Protein AF-A0A5K1V1Z4-F1 (afdb_monomer_lite)

pLDDT: mean 78.03, std 18.67, range [34.72, 98.31]

Sequence (435 aa):
MKRTTKPEKGKQEEMNKLNKLKEEVSKSENDIKMKKAECVRIMTDYDIELKFLNAKIQYQIGTDQNELQMLNDKIREYKEQIKQLNEQINKLNDNALSPSFIQLKEDEAELHKEIEKLKKEKSEKELQKKENKMLLREIDGKYEIVENEKFKISQEIQNTKQCVMKLENLKFIHFTVYGTVAVFGNQYIDFADENNIVLNGVNDDSGTYCSLFLGIVYFSQSFCFWVLGQFSYWQYKQTLNIIVQIFIGAICLALIYLRNGWVLCVLAIPIGIISGYDLQSNVLYSINAGPKIKGVILGMSECVGELTCCLCPLFAGLIATQTDDRKWALWFGLILQCVGIVLCIITQAITIILERFDKQKESDEIELGNNEYQEPTPIEDVDVDTNLVHQIEIEDGNVSESSELDKEEDTDEKSPEENESVQPTGTPEQKPSNE

Radius of gyration: 43.85 Å; chains: 1; bounding box: 96×78×130 Å

InterPro domains:
  IPR036259 MFS transporter superfamily [G3DSA:1.20.1250.20] (145-350)
  IPR036259 MFS transporter superfamily [SSF103473] (203-348)
  IPR050171 Major Facilitator Superfamily (MFS) Transporters [PTHR23517] (141-365)

Structure (mmCIF, N/CA/C/O backbone):
data_AF-A0A5K1V1Z4-F1
#
_entry.id   AF-A0A5K1V1Z4-F1
#
loop_
_atom_site.group_PDB
_atom_site.id
_atom_site.type_symbol
_atom_site.label_atom_id
_atom_site.label_alt_id
_atom_site.label_comp_id
_atom_site.label_asym_id
_atom_site.label_entity_id
_atom_site.label_seq_id
_atom_site.pdbx_PDB_ins_code
_atom_site.Cartn_x
_atom_site.Cartn_y
_atom_site.Cartn_z
_atom_site.occupancy
_atom_site.B_iso_or_equiv
_atom_site.auth_seq_id
_atom_site.auth_comp_id
_atom_site.auth_asym_id
_atom_site.auth_atom_id
_atom_site.pdbx_PDB_model_num
ATOM 1 N N . MET A 1 1 ? 33.419 43.307 -17.787 1.00 44.47 1 MET A N 1
ATOM 2 C CA . MET A 1 1 ? 32.194 43.491 -16.975 1.00 44.47 1 MET A CA 1
ATOM 3 C C . MET A 1 1 ? 32.086 42.347 -15.973 1.00 44.47 1 MET A C 1
ATOM 5 O O . MET A 1 1 ? 31.821 41.225 -16.377 1.00 44.47 1 MET A O 1
ATOM 9 N N . LYS A 1 2 ? 32.359 42.599 -14.685 1.00 41.19 2 LYS A N 1
ATOM 10 C CA . LYS A 1 2 ? 32.182 41.609 -13.608 1.00 41.19 2 LYS A CA 1
ATOM 11 C C . LYS A 1 2 ? 30.690 41.529 -13.264 1.00 41.19 2 LYS A C 1
ATOM 13 O O . LYS A 1 2 ? 30.162 42.456 -12.660 1.00 41.19 2 LYS A O 1
ATOM 18 N N . ARG A 1 3 ? 30.011 40.455 -13.680 1.00 46.16 3 ARG A N 1
ATOM 19 C CA . ARG A 1 3 ? 28.652 40.131 -13.220 1.00 46.16 3 ARG A CA 1
ATOM 20 C C . ARG A 1 3 ? 28.745 39.607 -11.789 1.00 46.16 3 ARG A C 1
ATOM 22 O O . ARG A 1 3 ? 29.139 38.471 -11.563 1.00 46.16 3 ARG A O 1
ATOM 29 N N . THR A 1 4 ? 28.409 40.458 -10.830 1.00 46.12 4 THR A N 1
ATOM 30 C CA . THR A 1 4 ? 28.156 40.086 -9.439 1.00 46.12 4 THR A CA 1
ATOM 31 C C . THR A 1 4 ? 26.786 39.419 -9.356 1.00 46.12 4 THR A C 1
ATOM 33 O O . THR A 1 4 ? 25.748 40.074 -9.294 1.00 46.12 4 THR A O 1
ATOM 36 N N . THR A 1 5 ? 26.764 38.091 -9.399 1.00 50.94 5 THR A N 1
ATOM 37 C CA . THR A 1 5 ? 25.567 37.301 -9.105 1.00 50.94 5 THR A CA 1
ATOM 38 C C . THR A 1 5 ? 25.262 37.400 -7.612 1.00 50.94 5 THR A C 1
ATOM 40 O O . THR A 1 5 ? 26.039 36.923 -6.789 1.00 50.94 5 THR A O 1
ATOM 43 N N . LYS A 1 6 ? 24.130 38.022 -7.264 1.00 60.97 6 LYS A N 1
ATOM 44 C CA . LYS A 1 6 ? 23.487 37.934 -5.944 1.00 60.97 6 LYS A CA 1
ATOM 45 C C . LYS A 1 6 ? 22.402 36.848 -5.994 1.00 60.97 6 LYS A C 1
ATOM 47 O O . LYS A 1 6 ? 21.344 37.127 -6.553 1.00 60.97 6 LYS A O 1
ATOM 52 N N . PRO A 1 7 ? 22.607 35.665 -5.385 1.00 52.84 7 PRO A N 1
ATOM 53 C CA . PRO A 1 7 ? 21.498 34.768 -5.086 1.00 52.84 7 PRO A CA 1
ATOM 54 C C . PRO A 1 7 ? 21.624 34.185 -3.666 1.00 52.84 7 PRO A C 1
ATOM 56 O O . PRO A 1 7 ? 21.792 32.985 -3.499 1.00 52.84 7 PRO A O 1
ATOM 59 N N . GLU A 1 8 ? 21.567 35.018 -2.623 1.00 58.59 8 GLU A N 1
ATOM 60 C CA . GLU A 1 8 ? 21.544 34.525 -1.227 1.00 58.59 8 GLU A CA 1
ATOM 61 C C . GLU A 1 8 ? 20.243 34.840 -0.479 1.00 58.59 8 GLU A C 1
ATOM 63 O O . GLU A 1 8 ? 19.890 34.136 0.461 1.00 58.59 8 GLU A O 1
ATOM 68 N N . LYS A 1 9 ? 19.457 35.835 -0.917 1.00 67.25 9 LYS A N 1
ATOM 69 C CA . LYS A 1 9 ? 18.239 36.230 -0.186 1.00 67.25 9 LYS A CA 1
ATOM 70 C C . LYS A 1 9 ? 17.109 35.191 -0.233 1.00 67.25 9 LYS A C 1
ATOM 72 O O . LYS A 1 9 ? 16.424 35.030 0.767 1.00 67.25 9 LYS A O 1
ATOM 77 N N . GLY A 1 10 ? 16.935 34.471 -1.345 1.00 72.69 10 GLY A N 1
ATOM 78 C CA . GLY A 1 10 ? 15.844 33.492 -1.492 1.00 72.69 10 GLY A CA 1
ATOM 79 C C . GLY A 1 10 ? 16.006 32.257 -0.599 1.00 72.69 10 GLY A C 1
ATOM 80 O O . GLY A 1 10 ? 15.058 31.844 0.060 1.00 72.69 10 GLY A O 1
ATOM 81 N N . LYS A 1 11 ? 17.233 31.725 -0.489 1.00 73.56 11 LYS A N 1
ATOM 82 C CA . LYS A 1 11 ? 17.525 30.549 0.350 1.00 73.56 11 LYS A CA 1
ATOM 83 C C . LYS A 1 11 ? 17.322 30.827 1.840 1.00 73.56 11 LYS A C 1
ATOM 85 O O . LYS A 1 11 ? 16.835 29.965 2.564 1.00 73.56 11 LYS A O 1
ATOM 90 N N . GLN A 1 12 ? 17.659 32.036 2.293 1.00 80.12 12 GLN A N 1
ATOM 91 C CA . GLN A 1 12 ? 17.440 32.445 3.681 1.00 80.12 12 GLN A CA 1
ATOM 92 C C . GLN A 1 12 ? 15.940 32.479 4.025 1.00 80.12 12 GLN A C 1
ATOM 94 O O . GLN A 1 12 ? 15.541 32.078 5.116 1.00 80.12 12 GLN A O 1
ATOM 99 N N . GLU A 1 13 ? 15.100 32.941 3.095 1.00 83.38 13 GLU A N 1
ATOM 100 C CA . GLU A 1 13 ? 13.658 33.065 3.314 1.00 83.38 13 GLU A CA 1
ATOM 101 C C . GLU A 1 13 ? 12.952 31.700 3.338 1.00 83.38 13 GLU A C 1
ATOM 103 O O . GLU A 1 13 ? 12.113 31.458 4.207 1.00 83.38 13 GLU A O 1
ATOM 108 N N . GLU A 1 14 ? 13.329 30.779 2.448 1.00 79.94 14 GLU A N 1
ATOM 109 C CA . GLU A 1 14 ? 12.818 29.401 2.465 1.00 79.94 14 GLU A CA 1
ATOM 110 C C . GLU A 1 14 ? 13.239 28.645 3.727 1.00 79.94 14 GLU A C 1
ATOM 112 O O . GLU A 1 14 ? 12.414 27.970 4.345 1.00 79.94 14 GLU A O 1
ATOM 117 N N . MET A 1 15 ? 14.490 28.810 4.168 1.00 85.94 15 MET A N 1
ATOM 118 C CA . MET A 1 15 ? 14.974 28.167 5.391 1.00 85.94 15 MET A CA 1
ATOM 119 C C . MET A 1 15 ? 14.247 28.696 6.636 1.00 85.94 15 MET A C 1
ATOM 121 O O . MET A 1 15 ? 13.897 27.920 7.525 1.00 85.94 15 MET A O 1
ATOM 125 N N . ASN A 1 16 ? 13.922 29.993 6.668 1.00 90.06 16 ASN A N 1
ATOM 126 C CA . ASN A 1 16 ? 13.094 30.575 7.726 1.00 90.06 16 ASN A CA 1
ATOM 127 C C . ASN A 1 16 ? 11.653 30.036 7.704 1.00 90.06 16 ASN A C 1
ATOM 129 O O . ASN A 1 16 ? 11.108 29.733 8.767 1.00 90.06 16 ASN A O 1
ATOM 133 N N . LYS A 1 17 ? 11.041 29.869 6.521 1.00 87.00 17 LYS A N 1
ATOM 134 C CA . LYS A 1 17 ? 9.698 29.270 6.388 1.00 87.00 17 LYS A CA 1
ATOM 135 C C . LYS A 1 17 ? 9.683 27.815 6.859 1.00 87.00 17 LYS A C 1
ATOM 137 O O . LYS A 1 17 ? 8.796 27.446 7.622 1.00 87.00 17 LYS A O 1
ATOM 142 N N . LEU A 1 18 ? 10.681 27.018 6.474 1.00 83.50 18 LEU A N 1
ATOM 143 C CA . LEU A 1 18 ? 10.805 25.620 6.898 1.00 83.50 18 LEU A CA 1
ATOM 144 C C . LEU A 1 18 ? 10.981 25.492 8.417 1.00 83.50 18 LEU A C 1
ATOM 146 O O . LEU A 1 18 ? 10.355 24.634 9.036 1.00 83.50 18 LEU A O 1
ATOM 150 N N . ASN A 1 19 ? 11.806 26.350 9.022 1.00 89.44 19 ASN A N 1
ATOM 151 C CA . ASN A 1 19 ? 12.007 26.353 10.472 1.00 89.44 19 ASN A CA 1
ATOM 152 C C . ASN A 1 19 ? 10.720 26.717 11.218 1.00 89.44 19 ASN A C 1
ATOM 154 O O . ASN A 1 19 ? 10.364 26.027 12.170 1.00 89.44 19 ASN A O 1
ATOM 158 N N . LYS A 1 20 ? 9.978 27.719 10.732 1.00 90.69 20 LYS A N 1
ATOM 159 C CA . LYS A 1 20 ? 8.674 28.085 11.296 1.00 90.69 20 LYS A CA 1
ATOM 160 C C . LYS A 1 20 ? 7.669 26.929 11.208 1.00 90.69 20 LYS A C 1
ATOM 162 O O . LYS A 1 20 ? 6.973 26.646 12.175 1.00 90.69 20 LYS A O 1
ATOM 167 N N . LEU A 1 21 ? 7.641 26.218 10.081 1.00 81.69 21 LEU A N 1
ATOM 168 C CA . LEU A 1 21 ? 6.742 25.079 9.876 1.00 81.69 21 LEU A CA 1
ATOM 169 C C . LEU A 1 21 ? 7.094 23.897 10.794 1.00 81.69 21 LEU A C 1
ATOM 171 O O . LEU A 1 21 ? 6.205 23.269 11.360 1.00 81.69 21 LEU A O 1
ATOM 175 N N . LYS A 1 22 ? 8.389 23.623 11.007 1.00 83.19 22 LYS A N 1
ATOM 176 C CA . LYS A 1 22 ? 8.847 22.621 11.987 1.00 83.19 22 LYS A CA 1
ATOM 177 C C . LYS A 1 22 ? 8.441 22.983 13.414 1.00 83.19 22 LYS A C 1
ATOM 179 O O . LYS A 1 22 ? 8.061 22.101 14.180 1.00 83.19 22 LYS A O 1
ATOM 184 N N . GLU A 1 23 ? 8.524 24.261 13.764 1.00 90.25 23 GLU A N 1
ATOM 185 C CA . GLU A 1 23 ? 8.131 24.759 15.081 1.00 90.25 23 GLU A CA 1
ATOM 186 C C . GLU A 1 23 ? 6.613 24.633 15.297 1.00 90.25 23 GLU A C 1
ATOM 188 O O . GLU A 1 23 ? 6.180 24.149 16.342 1.00 90.25 23 GLU A O 1
ATOM 193 N N . GLU A 1 24 ? 5.805 24.954 14.281 1.00 84.31 24 GLU A N 1
ATOM 194 C CA . GLU A 1 24 ? 4.347 24.767 14.305 1.00 84.31 24 GLU A CA 1
ATOM 195 C C . GLU A 1 24 ? 3.945 23.283 14.400 1.00 84.31 24 GLU A C 1
ATOM 197 O O . GLU A 1 24 ? 3.076 22.938 15.203 1.00 84.31 24 GLU A O 1
ATOM 202 N N . VAL A 1 25 ? 4.607 22.389 13.654 1.00 74.81 25 VAL A N 1
ATOM 203 C CA . VAL A 1 25 ? 4.367 20.934 13.731 1.00 74.81 25 VAL A CA 1
ATOM 204 C C . VAL A 1 25 ? 4.745 20.384 15.106 1.00 74.81 25 VAL A C 1
ATOM 206 O O . VAL A 1 25 ? 3.950 19.670 15.712 1.00 74.81 25 VAL A O 1
ATOM 209 N N . SER A 1 26 ? 5.914 20.759 15.633 1.00 84.69 26 SER A N 1
ATOM 210 C CA . SER A 1 26 ? 6.363 20.354 16.973 1.00 84.69 26 SER A CA 1
ATOM 211 C C . SER A 1 26 ? 5.391 20.826 18.061 1.00 84.69 26 SER A C 1
ATOM 213 O O . SER A 1 26 ? 5.019 20.064 18.956 1.00 84.69 26 SER A O 1
ATOM 215 N N . LYS A 1 27 ? 4.895 22.066 17.948 1.00 86.19 27 LYS A N 1
ATOM 216 C CA . LYS A 1 27 ? 3.875 22.607 18.851 1.00 86.19 27 LYS A CA 1
ATOM 217 C C . LYS A 1 27 ? 2.564 21.820 18.765 1.00 86.19 27 LYS A C 1
ATOM 219 O O . LYS A 1 27 ? 2.033 21.425 19.799 1.00 86.19 27 LYS A O 1
ATOM 224 N N . SER A 1 28 ? 2.083 21.531 17.556 1.00 74.50 28 SER A N 1
ATOM 225 C CA . SER A 1 28 ? 0.871 20.730 17.352 1.00 74.50 28 SER A CA 1
ATOM 226 C C . SER A 1 28 ? 1.012 19.303 17.894 1.00 74.50 28 SER A C 1
ATOM 228 O O . SER A 1 28 ? 0.050 18.760 18.435 1.00 74.50 28 SER A O 1
ATOM 230 N N . GLU A 1 29 ? 2.180 18.674 17.755 1.00 75.06 29 GLU A N 1
ATOM 231 C CA . GLU A 1 29 ? 2.433 17.328 18.281 1.00 75.06 29 GLU A CA 1
ATOM 232 C C . GLU A 1 29 ? 2.399 17.310 19.817 1.00 75.06 29 GLU A C 1
ATOM 234 O O . GLU A 1 29 ? 1.803 16.413 20.421 1.00 75.06 29 GLU A O 1
ATOM 239 N N . ASN A 1 30 ? 2.978 18.333 20.451 1.00 82.94 30 ASN A N 1
ATOM 240 C CA . ASN A 1 30 ? 2.929 18.504 21.902 1.00 82.94 30 ASN A CA 1
ATOM 241 C C . ASN A 1 30 ? 1.502 18.776 22.400 1.00 82.94 30 ASN A C 1
ATOM 243 O O . ASN A 1 30 ? 1.086 18.167 23.385 1.00 82.94 30 ASN A O 1
ATOM 247 N N . ASP A 1 31 ? 0.724 19.600 21.692 1.00 75.88 31 ASP A N 1
ATOM 248 C CA . ASP A 1 31 ? -0.685 19.849 22.020 1.00 75.88 31 ASP A CA 1
ATOM 249 C C . ASP A 1 31 ? -1.526 18.564 21.924 1.00 75.88 31 ASP A C 1
ATOM 251 O O . ASP A 1 31 ? -2.359 18.296 22.793 1.00 75.88 31 ASP A O 1
ATOM 255 N N . ILE A 1 32 ? -1.285 17.722 20.911 1.00 68.06 32 ILE A N 1
ATOM 256 C CA . ILE A 1 32 ? -1.953 16.417 20.772 1.00 68.06 32 ILE A CA 1
ATOM 257 C C . ILE A 1 32 ? -1.553 15.472 21.912 1.00 68.06 32 ILE A C 1
ATOM 259 O O . ILE A 1 32 ? -2.423 14.834 22.508 1.00 68.06 32 ILE A O 1
ATOM 263 N N . LYS A 1 33 ? -0.259 15.386 22.245 1.00 77.19 33 LYS A N 1
ATOM 264 C CA . LYS A 1 33 ? 0.233 14.569 23.369 1.00 77.19 33 LYS A CA 1
ATOM 265 C C . LYS A 1 33 ? -0.388 15.005 24.695 1.00 77.19 33 LYS A C 1
ATOM 267 O O . LYS A 1 33 ? -0.832 14.152 25.462 1.00 77.19 33 LYS A O 1
ATOM 272 N N . MET A 1 34 ? -0.471 16.311 24.932 1.00 81.06 34 MET A N 1
ATOM 273 C CA . MET A 1 34 ? -1.068 16.886 26.134 1.00 81.06 34 MET A CA 1
ATOM 274 C C . MET A 1 34 ? -2.571 16.591 26.214 1.00 81.06 34 MET A C 1
ATOM 276 O O . MET A 1 34 ? -3.024 16.080 27.233 1.00 81.06 34 MET A O 1
ATOM 280 N N . LYS A 1 35 ? -3.326 16.793 25.125 1.00 72.25 35 LYS A N 1
ATOM 281 C CA . LYS A 1 35 ? -4.759 16.443 25.068 1.00 72.25 35 LYS A CA 1
ATOM 282 C C . LYS A 1 35 ? -5.010 14.950 25.267 1.00 72.25 35 LYS A C 1
ATOM 284 O O . LYS A 1 35 ? -5.972 14.570 25.926 1.00 72.25 35 LYS A O 1
ATOM 289 N N . LYS A 1 36 ? -4.143 14.090 24.722 1.00 73.94 36 LYS A N 1
ATOM 290 C CA . LYS A 1 36 ? -4.222 12.640 24.941 1.00 73.94 36 LYS A CA 1
ATOM 291 C C . LYS A 1 36 ? -4.003 12.293 26.414 1.00 73.94 36 LYS A C 1
ATOM 293 O O . LYS A 1 36 ? -4.768 11.508 26.961 1.00 73.94 36 LYS A O 1
ATOM 298 N N . ALA A 1 37 ? -2.990 12.880 27.050 1.00 75.88 37 ALA A N 1
ATOM 299 C CA . ALA A 1 37 ? -2.723 12.671 28.471 1.00 75.88 37 ALA A CA 1
ATOM 300 C C . ALA A 1 37 ? -3.874 13.181 29.354 1.00 75.88 37 ALA A C 1
ATOM 302 O O . ALA A 1 37 ? -4.267 12.501 30.297 1.00 75.88 37 ALA A O 1
ATOM 303 N N . GLU A 1 38 ? -4.453 14.335 29.018 1.00 76.94 38 GLU A N 1
ATOM 304 C CA . GLU A 1 38 ? -5.620 14.888 29.709 1.00 76.94 38 GLU A CA 1
ATOM 305 C C . GLU A 1 38 ? -6.850 13.985 29.567 1.00 76.94 38 GLU A C 1
ATOM 307 O O . GLU A 1 38 ? -7.509 13.699 30.561 1.00 76.94 38 GLU A O 1
ATOM 312 N N . CYS A 1 39 ? -7.118 13.465 28.368 1.00 66.12 39 CYS A N 1
ATOM 313 C CA . CYS A 1 39 ? -8.209 12.521 28.133 1.00 66.12 39 CYS A CA 1
ATOM 314 C C . CYS A 1 39 ? -8.021 11.215 28.922 1.00 66.12 39 CYS A C 1
ATOM 316 O O . CYS A 1 39 ? -8.962 10.752 29.560 1.00 66.12 39 CYS A O 1
ATOM 318 N N . VAL A 1 40 ? -6.802 10.659 28.945 1.00 71.56 40 VAL A N 1
ATOM 319 C CA . VAL A 1 40 ? -6.480 9.485 29.774 1.00 71.56 40 VAL A CA 1
ATOM 320 C C . VAL A 1 40 ? -6.719 9.786 31.252 1.00 71.56 40 VAL A C 1
ATOM 322 O O . VAL A 1 40 ? -7.372 8.992 31.916 1.00 71.56 40 VAL A O 1
ATOM 325 N N . ARG A 1 41 ? -6.267 10.945 31.750 1.00 83.31 41 ARG A N 1
ATOM 326 C CA . ARG A 1 41 ? -6.484 11.348 33.146 1.00 83.31 41 ARG A CA 1
ATOM 327 C C . ARG A 1 41 ? -7.971 11.462 33.479 1.00 83.31 41 ARG A C 1
ATOM 329 O O . ARG A 1 41 ? -8.399 10.873 34.456 1.00 83.31 41 ARG A O 1
ATOM 336 N N . ILE A 1 42 ? -8.748 12.161 32.646 1.00 73.50 42 ILE A N 1
ATOM 337 C CA . ILE A 1 42 ? -10.199 12.312 32.833 1.00 73.50 42 ILE A CA 1
ATOM 338 C C . ILE A 1 42 ? -10.874 10.937 32.890 1.00 73.50 42 ILE A C 1
ATOM 340 O O . ILE A 1 42 ? -11.682 10.697 33.778 1.00 73.50 42 ILE A O 1
ATOM 344 N N . MET A 1 43 ? -10.520 10.013 31.992 1.00 65.06 43 MET A N 1
ATOM 345 C CA . MET A 1 43 ? -11.077 8.655 32.015 1.00 65.06 43 MET A CA 1
ATOM 346 C C . MET A 1 43 ? -10.698 7.884 33.282 1.00 65.06 43 MET A C 1
ATOM 348 O O . MET A 1 43 ? -11.541 7.189 33.838 1.00 65.06 43 MET A O 1
ATOM 352 N N . THR A 1 44 ? -9.455 8.006 33.751 1.00 77.44 44 THR A N 1
ATOM 353 C CA . THR A 1 44 ? -9.015 7.380 35.005 1.00 77.44 44 THR A CA 1
ATOM 354 C C . THR A 1 44 ? -9.747 7.961 36.214 1.00 77.44 44 THR A C 1
ATOM 356 O O . THR A 1 44 ? -10.175 7.200 37.076 1.00 77.44 44 THR A O 1
ATOM 359 N N . ASP A 1 45 ? -9.939 9.280 36.262 1.00 77.00 45 ASP A N 1
ATOM 360 C CA . ASP A 1 45 ? -10.688 9.944 37.333 1.00 77.00 45 ASP A CA 1
ATOM 361 C C . ASP A 1 45 ? -12.150 9.457 37.358 1.00 77.00 45 ASP A C 1
ATOM 363 O O . ASP A 1 45 ? -12.658 9.104 38.423 1.00 77.00 45 ASP A O 1
ATOM 367 N N . TYR A 1 46 ? -12.790 9.336 36.186 1.00 71.56 46 TYR A N 1
ATOM 368 C CA . TYR A 1 46 ? -14.138 8.768 36.067 1.00 71.56 46 TYR A CA 1
ATOM 369 C C . TYR A 1 46 ? -14.206 7.301 36.513 1.00 71.56 46 TYR A C 1
ATOM 371 O O . TYR A 1 46 ? -15.133 6.942 37.232 1.00 71.56 46 TYR A O 1
ATOM 379 N N . ASP A 1 47 ? -13.242 6.457 36.132 1.00 72.75 47 ASP A N 1
ATOM 380 C CA . ASP A 1 47 ? -13.206 5.046 36.550 1.00 72.75 47 ASP A CA 1
ATOM 381 C C . ASP A 1 47 ? -13.075 4.907 38.077 1.00 72.75 47 ASP A C 1
ATOM 383 O O . ASP A 1 47 ? -13.771 4.106 38.705 1.00 72.75 47 ASP A O 1
ATOM 387 N N . ILE A 1 48 ? -12.234 5.739 38.702 1.00 80.00 48 ILE A N 1
ATOM 388 C CA . ILE A 1 48 ? -12.073 5.776 40.162 1.00 80.00 48 ILE A CA 1
ATOM 389 C C . ILE A 1 48 ? -13.367 6.234 40.844 1.00 80.00 48 ILE A C 1
ATOM 391 O O . ILE A 1 48 ? -13.796 5.612 41.819 1.00 80.00 48 ILE A O 1
ATOM 395 N N . GLU A 1 49 ? -13.997 7.302 40.349 1.00 78.12 49 GLU A N 1
ATOM 396 C CA . GLU A 1 49 ? -15.244 7.828 40.914 1.00 78.12 49 GLU A CA 1
ATOM 397 C C . GLU A 1 49 ? -16.384 6.806 40.804 1.00 78.12 49 GLU A C 1
ATOM 399 O O . GLU A 1 49 ? -17.154 6.621 41.750 1.00 78.12 49 GLU A O 1
ATOM 404 N N . LEU A 1 50 ? -16.436 6.066 39.696 1.00 68.56 50 LEU A N 1
ATOM 405 C CA . LEU A 1 50 ? -17.435 5.030 39.451 1.00 68.56 50 LEU A CA 1
ATOM 406 C C . LEU A 1 50 ? -17.212 3.808 40.354 1.00 68.56 50 LEU A C 1
ATOM 408 O O . LEU A 1 50 ? -18.160 3.337 40.988 1.00 68.56 50 LEU A O 1
ATOM 412 N N . LYS A 1 51 ? -15.961 3.355 40.521 1.00 75.69 51 LYS A N 1
ATOM 413 C CA . LYS A 1 51 ? -15.596 2.307 41.495 1.00 75.69 51 LYS A CA 1
ATOM 414 C C . LYS A 1 51 ? -15.948 2.710 42.926 1.00 75.69 51 LYS A C 1
ATOM 416 O O . LYS A 1 51 ? -16.506 1.906 43.674 1.00 75.69 51 LYS A O 1
ATOM 421 N N . PHE A 1 52 ? -15.673 3.959 43.299 1.00 81.06 52 PHE A N 1
ATOM 422 C CA . PHE A 1 52 ? -16.022 4.491 44.615 1.00 81.06 52 PHE A CA 1
ATOM 423 C C . PHE A 1 52 ? -17.540 4.539 44.830 1.00 81.06 52 PHE A C 1
ATOM 425 O O . PHE A 1 52 ? -18.033 4.118 45.881 1.00 81.06 52 PHE A O 1
ATOM 432 N N . LEU A 1 53 ? -18.293 5.013 43.835 1.00 75.31 53 LEU A N 1
ATOM 433 C CA . LEU A 1 53 ? -19.748 5.087 43.907 1.00 75.31 53 LEU A CA 1
ATOM 434 C C . LEU A 1 53 ? -20.375 3.691 44.006 1.00 75.31 53 LEU A C 1
ATOM 436 O O . LEU A 1 53 ? -21.248 3.481 44.848 1.00 75.31 53 LEU A O 1
ATOM 440 N N . ASN A 1 54 ? -19.891 2.730 43.217 1.00 71.00 54 ASN A N 1
ATOM 441 C CA . ASN A 1 54 ? -20.361 1.348 43.266 1.00 71.00 54 ASN A CA 1
ATOM 442 C C . ASN A 1 54 ? -20.097 0.719 44.645 1.00 71.00 54 ASN A C 1
ATOM 444 O O . ASN A 1 54 ? -21.012 0.182 45.267 1.00 71.00 54 ASN A O 1
ATOM 448 N N . ALA A 1 55 ? -18.886 0.884 45.190 1.00 78.00 55 ALA A N 1
ATOM 449 C CA . ALA A 1 55 ? -18.555 0.411 46.536 1.00 78.00 55 ALA A CA 1
ATOM 450 C C . ALA A 1 55 ? -19.467 1.027 47.615 1.00 78.00 55 ALA A C 1
ATOM 452 O O . ALA A 1 55 ? -19.935 0.326 48.515 1.00 78.00 55 ALA A O 1
ATOM 453 N N . LYS A 1 56 ? -19.775 2.326 47.504 1.00 80.50 56 LYS A N 1
ATOM 454 C CA . LYS A 1 56 ? -20.688 3.019 48.423 1.00 80.50 56 LYS A CA 1
ATOM 455 C C . LYS A 1 56 ? -22.120 2.479 48.338 1.00 80.50 56 LYS A C 1
ATOM 457 O O . LYS A 1 56 ? -22.758 2.302 49.375 1.00 80.50 56 LYS A O 1
ATOM 462 N N . ILE A 1 57 ? -22.618 2.207 47.131 1.00 70.56 57 ILE A N 1
ATOM 463 C CA . ILE A 1 57 ? -23.955 1.632 46.924 1.00 70.56 57 ILE A CA 1
ATOM 464 C C . ILE A 1 57 ? -24.021 0.213 47.499 1.00 70.56 57 ILE A C 1
ATOM 466 O O . ILE A 1 57 ? -24.961 -0.096 48.227 1.00 70.56 57 ILE A O 1
ATOM 470 N N . GLN A 1 58 ? -23.012 -0.625 47.246 1.00 71.94 58 GLN A N 1
ATOM 471 C CA . GLN A 1 58 ? -22.948 -1.986 47.795 1.00 71.94 58 GLN A CA 1
ATOM 472 C C . GLN A 1 58 ? -22.932 -1.989 49.328 1.00 71.94 58 GLN A C 1
ATOM 474 O O . GLN A 1 58 ? -23.669 -2.746 49.960 1.00 71.94 58 GLN A O 1
ATOM 479 N N . TYR A 1 59 ? -22.162 -1.084 49.938 1.00 80.88 59 TYR A N 1
ATOM 480 C CA . TYR A 1 59 ? -22.153 -0.911 51.390 1.00 80.88 59 TYR A CA 1
ATOM 481 C C . TYR A 1 59 ? -23.534 -0.515 51.942 1.00 80.88 59 TYR A C 1
ATOM 483 O O . TYR A 1 59 ? -23.982 -1.062 52.954 1.00 80.88 59 TYR A O 1
ATOM 491 N N . GLN A 1 60 ? -24.232 0.406 51.268 1.00 76.31 60 GLN A N 1
ATOM 492 C CA . GLN A 1 60 ? -25.579 0.811 51.673 1.00 76.31 60 GLN A CA 1
ATOM 493 C C . GLN A 1 60 ? -26.571 -0.350 51.549 1.00 76.31 60 GLN A C 1
ATOM 495 O O . GLN A 1 60 ? -27.322 -0.596 52.486 1.00 76.31 60 GLN A O 1
ATOM 500 N N . ILE A 1 61 ? -26.521 -1.120 50.455 1.00 70.75 61 ILE A N 1
ATOM 501 C CA . ILE A 1 61 ? -27.370 -2.306 50.265 1.00 70.75 61 ILE A CA 1
ATOM 502 C C . ILE A 1 61 ? -27.162 -3.317 51.401 1.00 70.75 61 ILE A C 1
ATOM 504 O O . ILE A 1 61 ? -28.147 -3.829 51.936 1.00 70.75 61 ILE A O 1
ATOM 508 N N . GLY A 1 62 ? -25.911 -3.581 51.792 1.00 75.75 62 GLY A N 1
ATOM 509 C CA . GLY A 1 62 ? -25.603 -4.480 52.909 1.00 75.75 62 GLY A CA 1
ATOM 510 C C . GLY A 1 62 ? -26.120 -3.956 54.253 1.00 75.75 62 GLY A C 1
ATOM 511 O O . GLY A 1 62 ? -26.670 -4.713 55.052 1.00 75.75 62 GLY A O 1
ATOM 512 N N . THR A 1 63 ? -26.011 -2.645 54.484 1.00 81.00 63 THR A N 1
ATOM 513 C CA . THR A 1 63 ? -26.557 -1.990 55.685 1.00 81.00 63 THR A CA 1
ATOM 514 C C . THR A 1 63 ? -28.083 -2.108 55.727 1.00 81.00 63 THR A C 1
ATOM 516 O O . THR A 1 63 ? -28.637 -2.568 56.726 1.00 81.00 63 THR A O 1
ATOM 519 N N . ASP A 1 64 ? -28.760 -1.798 54.620 1.00 73.44 64 ASP A N 1
ATOM 520 C CA . ASP A 1 64 ? -30.219 -1.872 54.503 1.00 73.44 64 ASP A CA 1
ATOM 521 C C . ASP A 1 64 ? -30.730 -3.314 54.669 1.00 73.44 64 ASP A C 1
ATOM 523 O O . ASP A 1 64 ? -31.780 -3.535 55.275 1.00 73.44 64 ASP A O 1
ATOM 527 N N . GLN A 1 65 ? -29.992 -4.312 54.163 1.00 75.69 65 GLN A N 1
ATOM 528 C CA . GLN A 1 65 ? -30.304 -5.733 54.363 1.00 75.69 65 GLN A CA 1
ATOM 529 C C . GLN A 1 65 ? -30.236 -6.133 55.839 1.00 75.69 65 GLN A C 1
ATOM 531 O O . GLN A 1 65 ? -31.154 -6.795 56.327 1.00 75.69 65 GLN A O 1
ATOM 536 N N . ASN A 1 66 ? -29.199 -5.697 56.557 1.00 82.31 66 ASN A N 1
ATOM 537 C CA . ASN A 1 66 ? -29.060 -5.965 57.988 1.00 82.31 66 ASN A CA 1
ATOM 538 C C . ASN A 1 66 ? -30.173 -5.291 58.805 1.00 82.31 66 ASN A C 1
ATOM 540 O O . ASN A 1 66 ? -30.742 -5.906 59.709 1.00 82.31 66 ASN A O 1
ATOM 544 N N . GLU A 1 67 ? -30.534 -4.051 58.470 1.00 77.56 67 GLU A N 1
ATOM 545 C CA . GLU A 1 67 ? -31.639 -3.346 59.125 1.00 77.56 67 GLU A CA 1
ATOM 546 C C . GLU A 1 67 ? -32.993 -4.014 58.851 1.00 77.56 67 GLU A C 1
ATOM 548 O O . GLU A 1 67 ? -33.792 -4.181 59.774 1.00 77.56 67 GLU A O 1
ATOM 553 N N . LEU A 1 68 ? -33.244 -4.446 57.609 1.00 73.19 68 LEU A N 1
ATOM 554 C CA . LEU A 1 68 ? -34.434 -5.220 57.235 1.00 73.19 68 LEU A CA 1
ATOM 555 C C . LEU A 1 68 ? -34.529 -6.533 58.016 1.00 73.19 68 LEU A C 1
ATOM 557 O O . LEU A 1 68 ? -35.620 -6.899 58.462 1.00 73.19 68 LEU A O 1
ATOM 561 N N . GLN A 1 69 ? -33.402 -7.223 58.194 1.00 84.44 69 GLN A N 1
ATOM 562 C CA . GLN A 1 69 ? -33.336 -8.457 58.969 1.00 84.44 69 GLN A CA 1
ATOM 563 C C . GLN A 1 69 ? -33.685 -8.201 60.439 1.00 84.44 69 GLN A C 1
ATOM 565 O O . GLN A 1 69 ? -34.588 -8.844 60.973 1.00 84.44 69 GLN A O 1
ATOM 570 N N . MET A 1 70 ? -33.075 -7.185 61.057 1.00 82.12 70 MET A N 1
ATOM 571 C CA . MET A 1 70 ? -33.374 -6.796 62.438 1.00 82.12 70 MET A CA 1
ATOM 572 C C . MET A 1 70 ? -34.848 -6.393 62.621 1.00 82.12 70 MET A C 1
ATOM 574 O O . MET A 1 70 ? -35.465 -6.718 63.637 1.00 82.12 70 MET A O 1
ATOM 578 N N . LEU A 1 71 ? -35.438 -5.702 61.638 1.00 78.12 71 LEU A N 1
ATOM 579 C CA . LEU A 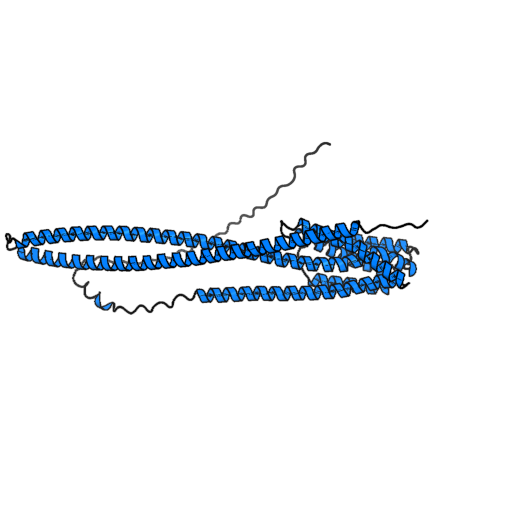1 71 ? -36.856 -5.340 61.664 1.00 78.12 71 LEU A CA 1
ATOM 580 C C . LEU A 1 71 ? -37.761 -6.576 61.599 1.00 78.12 71 LEU A C 1
ATOM 582 O O . LEU A 1 71 ? -38.738 -6.661 62.342 1.00 78.12 71 LEU A O 1
ATOM 586 N N . ASN A 1 72 ? -37.444 -7.532 60.719 1.00 80.25 72 ASN A N 1
ATOM 587 C CA . ASN A 1 72 ? -38.182 -8.792 60.614 1.00 80.25 72 ASN A CA 1
ATOM 588 C C . ASN A 1 72 ? -38.099 -9.591 61.923 1.00 80.25 72 ASN A C 1
ATOM 590 O O . ASN A 1 72 ? -39.110 -10.145 62.360 1.00 80.25 72 ASN A O 1
ATOM 594 N N . ASP A 1 73 ? -36.931 -9.600 62.567 1.00 87.12 73 ASP A N 1
ATOM 595 C CA . ASP A 1 73 ? -36.711 -10.271 63.848 1.00 87.12 73 ASP A CA 1
ATOM 596 C C . ASP A 1 73 ? -37.553 -9.646 64.965 1.00 87.12 73 ASP A C 1
ATOM 598 O O . ASP A 1 73 ? -38.279 -10.368 65.649 1.00 87.12 73 ASP A O 1
ATOM 602 N N . LYS A 1 74 ? -37.573 -8.310 65.073 1.00 84.12 74 LYS A N 1
ATOM 603 C CA . LYS A 1 74 ? -38.445 -7.592 66.023 1.00 84.12 74 LYS A CA 1
ATOM 604 C C . LYS A 1 74 ? -39.928 -7.844 65.767 1.00 84.12 74 LYS A C 1
ATOM 606 O O . LYS A 1 74 ? -40.685 -8.083 66.701 1.00 84.12 74 LYS A O 1
ATOM 611 N N . ILE A 1 75 ? -40.363 -7.818 64.503 1.00 78.00 75 ILE A N 1
ATOM 612 C CA . ILE A 1 75 ? -41.761 -8.108 64.146 1.00 78.00 75 ILE A CA 1
ATOM 613 C C . ILE A 1 75 ? -42.138 -9.534 64.567 1.00 78.00 75 ILE A C 1
ATOM 615 O O . ILE A 1 75 ? -43.252 -9.756 65.041 1.00 78.00 75 ILE A O 1
ATOM 619 N N . ARG A 1 76 ? -41.233 -10.501 64.389 1.00 87.12 76 ARG A N 1
ATOM 620 C CA . ARG A 1 76 ? -41.435 -11.889 64.818 1.00 87.12 76 ARG A CA 1
ATOM 621 C C . ARG A 1 76 ? -41.526 -12.001 66.340 1.00 87.12 76 ARG A C 1
ATOM 623 O O . ARG A 1 76 ? -42.445 -12.653 66.824 1.00 87.12 76 ARG A O 1
ATOM 630 N N . GLU A 1 77 ? -40.647 -11.327 67.074 1.00 89.75 77 GLU A N 1
ATOM 631 C CA . GLU A 1 77 ? -40.684 -11.285 68.540 1.00 89.75 77 GLU A CA 1
ATOM 632 C C . GLU A 1 77 ? -41.998 -10.683 69.061 1.00 89.75 77 GLU A C 1
ATOM 634 O O . GLU A 1 77 ? -42.674 -11.291 69.889 1.00 89.75 77 GLU A O 1
ATOM 639 N N . TYR A 1 78 ? -42.427 -9.540 68.518 1.00 81.62 78 TYR A N 1
ATOM 640 C CA . TYR A 1 78 ? -43.686 -8.904 68.915 1.00 81.62 78 TYR A CA 1
ATOM 641 C C . TYR A 1 78 ? -44.922 -9.732 68.566 1.00 81.62 78 TYR A C 1
ATOM 643 O O . TYR A 1 78 ? -45.877 -9.754 69.340 1.00 81.62 78 TYR A O 1
ATOM 651 N N . LYS A 1 79 ? -44.917 -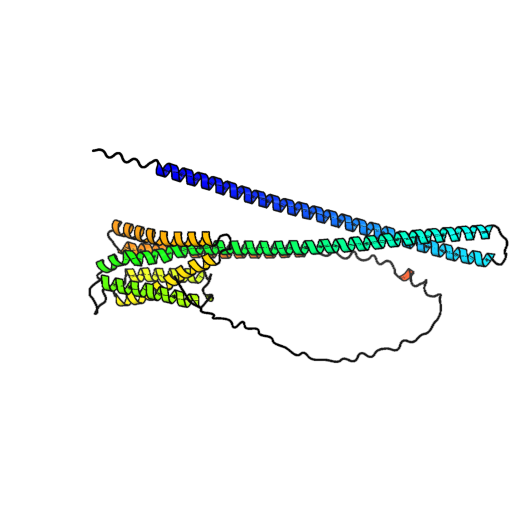10.459 67.442 1.00 81.94 79 LYS A N 1
ATOM 652 C CA . LYS A 1 79 ? -45.994 -11.413 67.130 1.00 81.94 79 LYS A CA 1
ATOM 653 C C . LYS A 1 79 ? -46.106 -12.507 68.191 1.00 81.94 79 LYS A C 1
ATOM 655 O O . LYS A 1 79 ? -47.221 -12.853 68.575 1.00 81.94 79 LYS A O 1
ATOM 660 N N . GLU A 1 80 ? -44.977 -13.020 68.673 1.00 87.12 80 GLU A N 1
ATOM 661 C CA . GLU A 1 80 ? -44.963 -14.046 69.715 1.00 87.12 80 GLU A CA 1
ATOM 662 C C . GLU A 1 80 ? -45.430 -13.484 71.065 1.00 87.12 80 GLU A C 1
ATOM 664 O O . GLU A 1 80 ? -46.242 -14.107 71.747 1.00 87.12 80 GLU A O 1
ATOM 669 N N . GLN A 1 81 ? -45.010 -12.264 71.418 1.00 87.62 81 GLN A N 1
ATOM 670 C CA . GLN A 1 81 ? -45.505 -11.570 72.612 1.00 87.62 81 GLN A CA 1
ATOM 671 C C . GLN A 1 81 ? -47.025 -11.356 72.554 1.00 87.62 81 GLN A C 1
ATOM 673 O O . GLN A 1 81 ? -47.715 -11.672 73.520 1.00 87.62 81 GLN A O 1
ATOM 678 N N . ILE A 1 82 ? -47.569 -10.903 71.416 1.00 79.81 82 ILE A N 1
ATOM 679 C CA . ILE A 1 82 ? -49.022 -10.753 71.206 1.00 79.81 82 ILE A CA 1
ATOM 680 C C . ILE A 1 82 ? -49.741 -12.102 71.336 1.00 79.81 82 ILE A C 1
ATOM 682 O O . ILE A 1 82 ? -50.826 -12.167 71.918 1.00 79.81 82 ILE A O 1
ATOM 686 N N . LYS A 1 83 ? -49.154 -13.191 70.823 1.00 86.88 83 LYS A N 1
ATOM 687 C CA . LYS A 1 83 ? -49.710 -14.546 70.959 1.00 86.88 83 LYS A CA 1
ATOM 688 C C . LYS A 1 83 ? -49.808 -14.954 72.433 1.00 86.88 83 LYS A C 1
ATOM 690 O O . LYS A 1 83 ? -50.877 -15.375 72.872 1.00 86.88 83 LYS A O 1
ATOM 695 N N . GLN A 1 84 ? -48.740 -14.750 73.206 1.00 86.62 84 GLN A N 1
ATOM 696 C CA . GLN A 1 84 ? -48.717 -15.026 74.647 1.00 86.62 84 GLN A CA 1
ATOM 697 C C . GLN A 1 84 ? -49.706 -14.146 75.423 1.00 86.62 84 GLN A C 1
ATOM 699 O O . GLN A 1 84 ? -50.411 -14.644 76.302 1.00 86.62 84 GLN A O 1
ATOM 704 N N . LEU A 1 85 ? -49.790 -12.853 75.089 1.00 80.56 85 LEU A N 1
ATOM 705 C CA . LEU A 1 85 ? -50.721 -11.916 75.719 1.00 80.56 85 LEU A CA 1
ATOM 706 C C . LEU A 1 85 ? -52.172 -12.337 75.484 1.00 80.56 85 LEU A C 1
ATOM 708 O O . LEU A 1 85 ? -52.955 -12.389 76.429 1.00 80.56 85 LEU A O 1
ATOM 712 N N . ASN A 1 86 ? -52.515 -12.703 74.247 1.00 77.44 86 ASN A N 1
ATOM 713 C CA . ASN A 1 86 ? -53.841 -13.208 73.896 1.00 77.44 86 ASN A CA 1
ATOM 714 C C . ASN A 1 86 ? -54.188 -14.484 74.670 1.00 77.44 86 ASN A C 1
ATOM 716 O O . ASN A 1 86 ? -55.313 -14.649 75.142 1.00 77.44 86 ASN A O 1
ATOM 720 N N . GLU A 1 87 ? -53.215 -15.369 74.870 1.00 83.31 87 GLU A N 1
ATOM 721 C CA . GLU A 1 87 ? -53.392 -16.570 75.682 1.00 83.31 87 GLU A CA 1
ATOM 722 C C . GLU A 1 87 ? -53.646 -16.244 77.166 1.00 83.31 87 GLU A C 1
ATOM 724 O O . GLU A 1 87 ? -54.489 -16.875 77.809 1.00 83.31 87 GLU A O 1
ATOM 729 N N . GLN A 1 88 ? -52.959 -15.235 77.716 1.00 79.88 88 GLN A N 1
ATOM 730 C CA . GLN A 1 88 ? -53.188 -14.738 79.080 1.00 79.88 88 GLN A CA 1
ATOM 731 C C . GLN A 1 88 ? -54.546 -14.038 79.223 1.00 79.88 88 GLN A C 1
ATOM 733 O O . GLN A 1 88 ? -55.264 -14.297 80.189 1.00 79.88 88 GLN A O 1
ATOM 738 N N . ILE A 1 89 ? -54.917 -13.192 78.259 1.00 73.12 89 ILE A N 1
ATOM 739 C CA . ILE A 1 89 ? -56.220 -12.519 78.164 1.00 73.12 89 ILE A CA 1
ATOM 740 C C . ILE A 1 89 ? -57.340 -13.560 78.151 1.00 73.12 89 ILE A C 1
ATOM 742 O O . ILE A 1 89 ? -58.277 -13.440 78.936 1.00 73.12 89 ILE A O 1
ATOM 746 N N . ASN A 1 90 ? -57.216 -14.619 77.345 1.00 75.12 90 ASN A N 1
ATOM 747 C CA . ASN A 1 90 ? -58.198 -15.704 77.296 1.00 75.12 90 ASN A CA 1
ATOM 748 C C . ASN A 1 90 ? -58.324 -16.441 78.638 1.00 75.12 90 ASN A C 1
ATOM 750 O O . ASN A 1 90 ? -59.440 -16.715 79.066 1.00 75.12 90 ASN A O 1
ATOM 754 N N . LYS A 1 91 ? -57.211 -16.688 79.345 1.00 79.38 91 LYS A N 1
ATOM 755 C CA . LYS A 1 91 ? -57.216 -17.286 80.698 1.00 79.38 91 LYS A CA 1
ATOM 756 C C . LYS A 1 91 ? -57.825 -16.359 81.764 1.00 79.38 91 LYS A C 1
ATOM 758 O O . LYS A 1 91 ? -58.361 -16.837 82.760 1.00 79.38 91 LYS A O 1
ATOM 763 N N . LEU A 1 92 ? -57.724 -15.039 81.588 1.00 66.69 92 LEU A N 1
ATOM 764 C CA . LEU A 1 92 ? -58.245 -14.022 82.514 1.00 66.69 92 LEU A CA 1
ATOM 765 C C . LEU A 1 92 ? -59.697 -13.617 82.235 1.00 66.69 92 LEU A C 1
ATOM 767 O O . LEU A 1 92 ? -60.368 -13.145 83.151 1.00 66.69 92 LEU A O 1
ATOM 771 N N . ASN A 1 93 ? -60.194 -13.804 81.011 1.00 58.41 93 ASN A N 1
ATOM 772 C CA . ASN A 1 93 ? -61.571 -13.480 80.626 1.00 58.41 93 ASN A CA 1
ATOM 773 C C . ASN A 1 93 ? -62.615 -14.315 81.403 1.00 58.41 93 ASN A C 1
ATOM 775 O O . ASN A 1 93 ? -63.770 -13.912 81.519 1.00 58.41 93 ASN A O 1
ATOM 779 N N . ASP A 1 94 ? -62.182 -15.410 82.036 1.00 56.03 94 ASP A N 1
ATOM 780 C CA . ASP A 1 94 ? -62.972 -16.184 82.999 1.00 56.03 94 ASP A CA 1
ATOM 781 C C . ASP A 1 94 ? -63.173 -15.462 84.360 1.00 56.03 94 ASP A C 1
ATOM 783 O O . ASP A 1 94 ? -64.020 -15.868 85.153 1.00 56.03 94 ASP A O 1
ATOM 787 N N . ASN A 1 95 ? -62.455 -14.358 84.637 1.00 56.69 95 ASN A N 1
ATOM 788 C CA . ASN A 1 95 ? -62.539 -13.530 85.856 1.00 56.69 95 ASN A CA 1
ATOM 789 C C . ASN A 1 95 ? -62.588 -12.021 85.505 1.00 56.69 95 ASN A C 1
ATOM 791 O O . ASN A 1 95 ? -61.632 -11.267 85.689 1.00 56.69 95 ASN A O 1
ATOM 795 N N . ALA A 1 96 ? -63.731 -11.574 84.988 1.00 48.28 96 ALA A N 1
ATOM 796 C CA . ALA A 1 96 ? -63.899 -10.375 84.157 1.00 48.28 96 ALA A CA 1
ATOM 797 C C . ALA A 1 96 ? -63.702 -8.959 84.776 1.00 48.28 96 ALA A C 1
ATOM 799 O O . ALA A 1 96 ? -64.246 -8.010 84.221 1.00 48.28 96 ALA A O 1
ATOM 800 N N . LEU A 1 97 ? -62.962 -8.733 85.875 1.00 54.00 97 LEU A N 1
ATOM 801 C CA . LEU A 1 97 ? -62.830 -7.370 86.458 1.00 54.00 97 LEU A CA 1
ATOM 802 C C . LEU A 1 97 ? -61.512 -7.084 87.222 1.00 54.00 97 LEU A C 1
ATOM 804 O O . LEU A 1 97 ? -61.519 -6.431 88.265 1.00 54.00 97 LEU A O 1
ATOM 808 N N . SER A 1 98 ? -60.360 -7.530 86.707 1.00 56.50 98 SER A N 1
ATOM 809 C CA . SER A 1 98 ? -59.043 -7.159 87.266 1.00 56.50 98 SER A CA 1
ATOM 810 C C . SER A 1 98 ? -58.405 -5.961 86.529 1.00 56.50 98 SER A C 1
ATOM 812 O O . SER A 1 98 ? -58.336 -5.991 85.298 1.00 56.50 98 SER A O 1
ATOM 814 N N . PRO A 1 99 ? -57.849 -4.950 87.234 1.00 66.06 99 PRO A N 1
ATOM 815 C CA . PRO A 1 99 ? -57.077 -3.840 86.649 1.00 66.06 99 PRO A CA 1
ATOM 816 C C . PRO A 1 99 ? -55.932 -4.273 85.719 1.00 66.06 99 PRO A C 1
ATOM 818 O O . PRO A 1 99 ? -55.590 -3.556 84.784 1.00 66.06 99 PRO A O 1
ATOM 821 N N . SER A 1 100 ? -55.376 -5.471 85.929 1.00 65.75 100 SER A N 1
ATOM 822 C CA . SER A 1 100 ? -54.316 -6.044 85.089 1.00 65.75 100 SER A CA 1
ATOM 823 C C . SER A 1 100 ? -54.752 -6.306 83.642 1.00 65.75 100 SER A C 1
ATOM 825 O O . SER A 1 100 ? -53.924 -6.272 82.741 1.00 65.75 100 SER A O 1
ATOM 827 N N . PHE A 1 101 ? -56.044 -6.545 83.401 1.00 67.25 101 PHE A N 1
ATOM 828 C CA . PHE A 1 101 ? -56.577 -6.794 82.060 1.00 67.25 101 PHE A CA 1
ATOM 829 C C . PHE A 1 101 ? -56.610 -5.522 81.201 1.00 67.25 101 PHE A C 1
ATOM 831 O O . PHE A 1 101 ? -56.387 -5.578 79.996 1.00 67.25 101 PHE A O 1
ATOM 838 N N . ILE A 1 102 ? -56.867 -4.368 81.828 1.00 73.38 102 ILE A N 1
ATOM 839 C CA . ILE A 1 102 ? -56.887 -3.069 81.143 1.00 73.38 102 ILE A CA 1
ATOM 840 C C . ILE A 1 102 ? -55.469 -2.697 80.694 1.00 73.38 102 ILE A C 1
ATOM 842 O O . ILE A 1 102 ? -55.289 -2.322 79.541 1.00 73.38 102 ILE A O 1
ATOM 846 N N . GLN A 1 103 ? -54.473 -2.898 81.565 1.00 78.69 103 GLN A N 1
ATOM 847 C CA . GLN A 1 103 ? -53.057 -2.658 81.264 1.00 78.69 103 GLN A CA 1
ATOM 848 C C . GLN A 1 103 ? -52.574 -3.506 80.072 1.00 78.69 103 GLN A C 1
ATOM 850 O O . GLN A 1 103 ? -52.008 -2.973 79.128 1.00 78.69 103 GLN A O 1
ATOM 855 N N . LEU A 1 104 ? -52.885 -4.810 80.064 1.00 75.25 104 LEU A N 1
ATOM 856 C CA . LEU A 1 104 ? -52.496 -5.711 78.970 1.00 75.25 104 LEU A CA 1
ATOM 857 C C . LEU A 1 104 ? -53.116 -5.303 77.625 1.00 75.25 104 LEU A C 1
ATOM 859 O O . LEU A 1 104 ? -52.470 -5.420 76.589 1.00 75.25 104 LEU A O 1
ATOM 863 N N . LYS A 1 105 ? -54.351 -4.786 77.622 1.00 75.38 105 LYS A N 1
ATOM 864 C CA . LYS A 1 105 ? -54.982 -4.276 76.397 1.00 75.38 105 LYS A CA 1
ATOM 865 C C . LYS A 1 105 ? -54.354 -2.982 75.882 1.00 75.38 105 LYS A C 1
ATOM 867 O O . LYS A 1 105 ? -54.347 -2.755 74.672 1.00 75.38 105 LYS A O 1
ATOM 872 N N . GLU A 1 106 ? -53.884 -2.119 76.779 1.00 81.25 106 GLU A N 1
ATOM 873 C CA . GLU A 1 106 ? -53.142 -0.914 76.397 1.00 81.25 106 GLU A CA 1
ATOM 874 C C . GLU A 1 106 ? -51.774 -1.284 75.807 1.00 81.25 106 GLU A C 1
ATOM 876 O O . GLU A 1 106 ? -51.442 -0.793 74.726 1.00 81.25 106 GLU A O 1
ATOM 881 N N . ASP A 1 107 ? -51.057 -2.227 76.427 1.00 77.88 107 ASP A N 1
ATOM 882 C CA . ASP A 1 107 ? -49.772 -2.736 75.930 1.00 77.88 107 ASP A CA 1
ATOM 883 C C . ASP A 1 107 ? -49.926 -3.416 74.550 1.00 77.88 107 ASP A C 1
ATOM 885 O O . ASP A 1 107 ? -49.129 -3.180 73.639 1.00 77.88 107 ASP A O 1
ATOM 889 N N . GLU A 1 108 ? -50.990 -4.206 74.342 1.00 77.50 108 GLU A N 1
ATOM 890 C CA . GLU A 1 108 ? -51.320 -4.820 73.043 1.00 77.50 108 GLU A CA 1
ATOM 891 C C . GLU A 1 108 ? -51.555 -3.758 71.951 1.00 77.50 108 GLU A C 1
ATOM 893 O O . GLU A 1 108 ? -51.066 -3.883 70.822 1.00 77.50 108 GLU A O 1
ATOM 898 N N . ALA A 1 109 ? -52.281 -2.685 72.279 1.00 80.06 109 ALA A N 1
ATOM 899 C CA . ALA A 1 109 ? -52.547 -1.592 71.348 1.00 80.06 109 ALA A CA 1
ATOM 900 C C . ALA A 1 109 ? -51.274 -0.796 71.003 1.00 80.06 109 ALA A C 1
ATOM 902 O O . ALA A 1 109 ? -51.105 -0.375 69.851 1.00 80.06 109 ALA A O 1
ATOM 903 N N . GLU A 1 110 ? -50.369 -0.604 71.967 1.00 88.06 110 GLU A N 1
ATOM 904 C CA . GLU A 1 110 ? -49.078 0.056 71.748 1.00 88.06 110 GLU A CA 1
ATOM 905 C C . GLU A 1 110 ? -48.159 -0.791 70.851 1.00 88.06 110 GLU A C 1
ATOM 907 O O . GLU A 1 110 ? -47.636 -0.279 69.853 1.00 88.06 110 GLU A O 1
ATOM 912 N N . LEU A 1 111 ? -48.085 -2.104 71.096 1.00 80.94 111 LEU A N 1
ATOM 913 C CA . LEU A 1 111 ? -47.390 -3.074 70.240 1.00 80.94 111 LEU A CA 1
ATOM 914 C C . LEU A 1 111 ? -47.926 -3.073 68.801 1.00 80.94 111 LEU A C 1
ATOM 916 O O . LEU A 1 111 ? -47.149 -3.049 67.842 1.00 80.94 111 LEU A O 1
ATOM 920 N N . HIS A 1 112 ? -49.249 -3.034 68.615 1.00 79.19 112 HIS A N 1
ATOM 921 C CA . HIS A 1 112 ? -49.847 -2.933 67.280 1.00 79.19 112 HIS A CA 1
ATOM 922 C C . HIS A 1 112 ? -49.449 -1.647 66.545 1.00 79.19 112 HIS A C 1
ATOM 924 O O . HIS A 1 112 ? -49.171 -1.681 65.340 1.00 79.19 112 HIS A O 1
ATOM 930 N N . LYS A 1 113 ? -49.380 -0.522 67.263 1.00 90.50 113 LYS A N 1
ATOM 931 C CA . LYS A 1 113 ? -48.962 0.771 66.709 1.00 90.50 113 LYS A CA 1
ATOM 932 C C . LYS A 1 113 ? -47.483 0.769 66.312 1.00 90.50 113 LYS A C 1
ATOM 934 O O . LYS A 1 113 ? -47.123 1.337 65.278 1.00 90.50 113 LYS A O 1
ATOM 939 N N . GLU A 1 114 ? -46.630 0.107 67.090 1.00 86.81 114 GLU A N 1
ATOM 940 C CA . GLU A 1 114 ? -45.210 -0.048 66.771 1.00 86.81 114 GLU A CA 1
ATOM 941 C C . GLU A 1 114 ? -44.991 -0.985 65.570 1.00 86.81 114 GLU A C 1
ATOM 943 O O . GLU A 1 114 ? -44.221 -0.652 64.666 1.00 86.81 114 GLU A O 1
ATOM 948 N N . ILE A 1 115 ? -45.758 -2.078 65.464 1.00 81.94 115 ILE A N 1
ATOM 949 C CA . ILE A 1 115 ? -45.760 -2.955 64.278 1.00 81.94 115 ILE A CA 1
ATOM 950 C C . ILE A 1 115 ? -46.163 -2.186 63.011 1.00 81.94 115 ILE A C 1
ATOM 952 O O . ILE A 1 115 ? -45.532 -2.368 61.967 1.00 81.94 115 ILE A O 1
ATOM 956 N N . GLU A 1 116 ? -47.187 -1.329 63.061 1.00 87.56 116 GLU A N 1
ATOM 957 C CA . GLU A 1 116 ? -47.562 -0.495 61.906 1.00 87.56 116 GLU A CA 1
ATOM 958 C C . GLU A 1 116 ? -46.446 0.473 61.499 1.00 87.56 116 GLU A C 1
ATOM 960 O O . GLU A 1 116 ? -46.144 0.603 60.308 1.00 87.56 116 GLU A O 1
ATOM 965 N N . LYS A 1 117 ? -45.789 1.110 62.474 1.00 91.62 117 LYS A N 1
ATOM 966 C CA . LYS A 1 117 ? -44.656 2.006 62.213 1.00 91.62 117 LYS A CA 1
ATOM 967 C C . LYS A 1 117 ? -43.503 1.264 61.527 1.00 91.62 117 LYS A C 1
ATOM 969 O O . LYS A 1 117 ? -42.988 1.751 60.520 1.00 91.62 117 LYS A O 1
ATOM 974 N N . LEU A 1 118 ? -43.148 0.073 62.015 1.00 84.25 118 LEU A N 1
ATOM 975 C CA . LEU A 1 118 ? -42.093 -0.762 61.429 1.00 84.25 118 LEU A CA 1
ATOM 976 C C . LEU A 1 118 ? -42.467 -1.258 60.024 1.00 84.25 118 LEU A C 1
ATOM 978 O O . LEU A 1 118 ? -41.625 -1.265 59.128 1.00 84.25 118 LEU A O 1
ATOM 982 N N . LYS A 1 119 ? -43.736 -1.617 59.782 1.00 87.19 119 LYS A N 1
ATOM 983 C CA . LYS A 1 119 ? -44.215 -1.974 58.433 1.00 87.19 119 LYS A CA 1
ATOM 984 C C . LYS A 1 119 ? -44.054 -0.820 57.445 1.00 87.19 119 LYS A C 1
ATOM 986 O O . LYS A 1 119 ? -43.643 -1.053 56.308 1.00 87.19 119 LYS A O 1
ATOM 991 N N . LYS A 1 120 ? -44.350 0.411 57.872 1.00 91.62 120 LYS A N 1
ATOM 992 C CA . LYS A 1 120 ? -44.178 1.600 57.032 1.00 91.62 120 LYS A CA 1
ATOM 993 C C . LYS A 1 120 ? -42.702 1.841 56.698 1.00 91.62 120 LYS A C 1
ATOM 995 O O . LYS A 1 120 ? -42.374 1.968 55.521 1.00 91.62 120 LYS A O 1
ATOM 1000 N N . GLU A 1 121 ? -41.818 1.803 57.694 1.00 88.31 121 GLU A N 1
ATOM 1001 C CA . GLU A 1 121 ? -40.370 1.970 57.486 1.00 88.31 121 GLU A CA 1
ATOM 1002 C C . GLU A 1 121 ? -39.792 0.886 56.558 1.00 88.31 121 GLU A C 1
ATOM 1004 O O . GLU A 1 121 ? -39.026 1.187 55.641 1.00 88.31 121 GLU A O 1
ATOM 1009 N N . LYS A 1 122 ? -40.230 -0.371 56.721 1.00 85.88 122 LYS A N 1
ATOM 1010 C CA . LYS A 1 122 ? -39.874 -1.472 55.815 1.00 85.88 122 LYS A CA 1
ATOM 1011 C C . LYS A 1 122 ? -40.268 -1.173 54.366 1.00 85.88 122 LYS A C 1
ATOM 1013 O O . LYS A 1 122 ? -39.457 -1.370 53.464 1.00 85.88 122 LYS A O 1
ATOM 1018 N N . SER A 1 123 ? -41.490 -0.688 54.142 1.00 87.62 123 SER A N 1
ATOM 1019 C CA . SER A 1 123 ? -41.976 -0.375 52.792 1.00 87.62 123 SER A CA 1
ATOM 1020 C C . SER A 1 123 ? -41.202 0.771 52.126 1.00 87.62 123 SER A C 1
ATOM 1022 O O . SER A 1 123 ? -40.930 0.706 50.928 1.00 87.62 123 SER A O 1
ATOM 1024 N N . GLU A 1 124 ? -40.782 1.781 52.898 1.00 88.62 124 GLU A N 1
ATOM 1025 C CA . GLU A 1 124 ? -39.962 2.896 52.404 1.00 88.62 124 GLU A CA 1
ATOM 1026 C C . GLU A 1 124 ? -38.547 2.423 52.016 1.00 88.62 124 GLU A C 1
ATOM 1028 O O . GLU A 1 124 ? -38.060 2.770 50.937 1.00 88.62 124 GLU A O 1
ATOM 1033 N N . LYS A 1 125 ? -37.920 1.551 52.821 1.00 82.31 125 LYS A N 1
ATOM 1034 C CA . LYS A 1 125 ? -36.604 0.963 52.494 1.00 82.31 125 LYS A CA 1
ATOM 1035 C C . LYS A 1 125 ? -36.655 0.024 51.287 1.00 82.31 125 LYS A C 1
ATOM 1037 O O . LYS A 1 125 ? -35.749 0.033 50.455 1.00 82.31 125 LYS A O 1
ATOM 1042 N N . GLU A 1 126 ? -37.723 -0.761 51.132 1.00 81.44 126 GLU A N 1
ATOM 1043 C CA . GLU A 1 126 ? -37.915 -1.591 49.933 1.00 81.44 126 GLU A CA 1
ATOM 1044 C C . GLU A 1 126 ? -38.079 -0.748 48.658 1.00 81.44 126 GLU A C 1
ATOM 1046 O O . GLU A 1 126 ? -37.594 -1.149 47.593 1.00 81.44 126 GLU A O 1
ATOM 1051 N N . LEU A 1 127 ? -38.720 0.422 48.756 1.00 88.81 127 LEU A N 1
ATOM 1052 C CA . LEU A 1 127 ? -38.837 1.363 47.643 1.00 88.81 127 LEU A CA 1
ATOM 1053 C C . LEU A 1 127 ? -37.472 1.965 47.275 1.00 88.81 127 LEU A C 1
ATOM 1055 O O . LEU A 1 127 ? -37.087 1.899 46.107 1.00 88.81 127 LEU A O 1
ATOM 1059 N N . GLN A 1 128 ? -36.697 2.440 48.258 1.00 83.62 128 GLN A N 1
ATOM 1060 C CA . GLN A 1 128 ? -35.333 2.944 48.027 1.00 83.62 128 GLN A CA 1
ATOM 1061 C C . GLN A 1 128 ? -34.418 1.883 47.408 1.00 83.62 128 GLN A C 1
ATOM 1063 O O . GLN A 1 128 ? -33.679 2.165 46.465 1.00 83.62 128 GLN A O 1
ATOM 1068 N N . LYS A 1 129 ? -34.504 0.629 47.869 1.00 80.38 129 LYS A N 1
ATOM 1069 C CA . LYS A 1 129 ? -33.748 -0.484 47.279 1.00 80.38 129 LYS A CA 1
ATOM 1070 C C . LYS A 1 129 ? -34.088 -0.687 45.798 1.00 80.38 129 LYS A C 1
ATOM 1072 O O . LYS A 1 129 ? -33.194 -0.970 44.998 1.00 80.38 129 LYS A O 1
ATOM 1077 N N . LYS A 1 130 ? -35.364 -0.549 45.414 1.00 84.25 130 LYS A N 1
ATOM 1078 C CA . LYS A 1 130 ? -35.794 -0.634 44.006 1.00 84.25 130 LYS A CA 1
ATOM 1079 C C . LYS A 1 130 ? -35.274 0.541 43.176 1.00 84.25 130 LYS A C 1
ATOM 1081 O O . LYS A 1 130 ? -34.803 0.301 42.066 1.00 84.25 130 LYS A O 1
ATOM 1086 N N . GLU A 1 131 ? -35.312 1.762 43.706 1.00 86.19 131 GLU A N 1
ATOM 1087 C CA . GLU A 1 131 ? -34.768 2.954 43.035 1.00 86.19 131 GLU A CA 1
ATOM 1088 C C . GLU A 1 131 ? -33.252 2.841 42.821 1.00 86.19 131 GLU A C 1
ATOM 1090 O O . GLU A 1 131 ? -32.778 2.990 41.695 1.00 86.19 131 GLU A O 1
ATOM 1095 N N . ASN A 1 132 ? -32.497 2.451 43.854 1.00 76.50 132 ASN A N 1
ATOM 1096 C CA . ASN A 1 132 ? -31.050 2.234 43.754 1.00 76.50 132 ASN A CA 1
ATOM 1097 C C . ASN A 1 132 ? -30.702 1.146 42.727 1.00 76.50 132 ASN A C 1
ATOM 1099 O O . ASN A 1 132 ? -29.770 1.305 41.940 1.00 76.50 132 ASN A O 1
ATOM 1103 N N . LYS A 1 133 ? -31.482 0.057 42.676 1.00 79.69 133 LYS A N 1
ATOM 1104 C CA . LYS A 1 133 ? -31.305 -1.004 41.671 1.00 79.69 133 LYS A CA 1
ATOM 1105 C C . LYS A 1 133 ? -31.587 -0.514 40.245 1.00 79.69 133 LYS A C 1
ATOM 1107 O O . LYS A 1 133 ? -30.958 -0.998 39.307 1.00 79.69 133 LYS A O 1
ATOM 1112 N N . MET A 1 134 ? -32.530 0.413 40.068 1.00 83.75 134 MET A N 1
ATOM 1113 C CA . MET A 1 134 ? -32.831 1.008 38.763 1.00 83.75 134 MET A CA 1
ATOM 1114 C C . MET A 1 134 ? -31.704 1.941 38.300 1.00 83.75 134 MET A C 1
ATOM 1116 O O . MET A 1 134 ? -31.281 1.839 37.151 1.00 83.75 134 MET A O 1
ATOM 1120 N N . LEU A 1 135 ? -31.165 2.767 39.204 1.00 80.44 135 LEU A N 1
ATOM 1121 C CA . LEU A 1 135 ? -30.014 3.634 38.923 1.00 80.44 135 LEU A CA 1
ATOM 1122 C C . LEU A 1 135 ? -28.764 2.834 38.542 1.00 80.44 135 LEU A C 1
ATOM 1124 O O . LEU A 1 135 ? -28.067 3.214 37.605 1.00 80.44 135 LEU A O 1
ATOM 1128 N N . LEU A 1 136 ? -28.509 1.707 39.217 1.00 75.38 136 LEU A N 1
ATOM 1129 C CA . LEU A 1 136 ? -27.374 0.839 38.891 1.00 75.38 136 LEU A CA 1
ATOM 1130 C C . LEU A 1 136 ? -27.452 0.336 37.439 1.00 75.38 136 LEU A C 1
ATOM 1132 O O . LEU A 1 136 ? -26.493 0.467 36.689 1.00 75.38 136 LEU A O 1
ATOM 1136 N N . ARG A 1 137 ? -28.635 -0.130 37.007 1.00 77.06 137 ARG A N 1
ATOM 1137 C CA . ARG A 1 137 ? -28.860 -0.582 35.621 1.00 77.06 137 ARG A CA 1
ATOM 1138 C C . ARG A 1 137 ? -28.669 0.531 34.591 1.00 77.06 137 ARG A C 1
ATOM 1140 O O . ARG A 1 137 ? -28.213 0.262 33.485 1.00 77.06 137 ARG A O 1
ATOM 1147 N N . GLU A 1 138 ? -29.045 1.767 34.920 1.00 83.25 138 GLU A N 1
ATOM 1148 C CA . GLU A 1 138 ? -28.837 2.908 34.020 1.00 83.25 138 GLU A CA 1
ATOM 1149 C C . GLU A 1 138 ? -27.344 3.238 33.863 1.00 83.25 138 GLU A C 1
ATOM 1151 O O . GLU A 1 138 ? -26.897 3.577 32.765 1.00 83.25 138 GLU A O 1
ATOM 1156 N N . ILE A 1 139 ? -26.569 3.123 34.946 1.00 75.81 139 ILE A N 1
ATOM 1157 C CA . ILE A 1 139 ? -25.115 3.317 34.928 1.00 75.81 139 ILE A CA 1
ATOM 1158 C C . ILE A 1 139 ? -24.442 2.221 34.095 1.00 75.81 139 ILE A C 1
ATOM 1160 O O . ILE A 1 139 ? -23.647 2.556 33.216 1.00 75.81 139 ILE A O 1
ATOM 1164 N N . ASP A 1 140 ? -24.814 0.954 34.299 1.00 71.88 140 ASP A N 1
ATOM 1165 C CA . ASP A 1 140 ? -24.276 -0.179 33.533 1.00 71.88 140 ASP A CA 1
ATOM 1166 C C . ASP A 1 140 ? -24.534 -0.008 32.025 1.00 71.88 140 ASP A C 1
ATOM 1168 O O . ASP A 1 140 ? -23.616 -0.125 31.213 1.00 71.88 140 ASP A O 1
ATOM 1172 N N . GLY A 1 141 ? -25.754 0.389 31.641 1.00 76.75 141 GLY A N 1
ATOM 1173 C CA . GLY A 1 141 ? -26.088 0.644 30.236 1.00 76.75 141 GLY A CA 1
ATOM 1174 C C . GLY A 1 141 ? -25.292 1.801 29.615 1.00 76.75 141 GLY A C 1
ATOM 1175 O O . GLY A 1 141 ? -24.922 1.745 28.443 1.00 76.75 141 GLY A O 1
ATOM 1176 N N . LYS A 1 142 ? -24.979 2.854 30.384 1.00 77.44 142 LYS A N 1
ATOM 1177 C CA . LYS A 1 142 ? -24.108 3.946 29.908 1.00 77.44 142 LYS A CA 1
ATOM 1178 C C . LYS A 1 142 ? -22.655 3.495 29.763 1.00 77.44 142 LYS A C 1
ATOM 1180 O O . LYS A 1 142 ? -21.991 3.942 28.829 1.00 77.44 142 LYS A O 1
ATOM 1185 N N . TYR A 1 143 ? -22.173 2.625 30.650 1.00 70.19 143 TYR A N 1
ATOM 1186 C CA . TYR A 1 143 ? -20.820 2.074 30.577 1.00 70.19 143 TYR A CA 1
ATOM 1187 C C . TYR A 1 143 ? -20.624 1.247 29.302 1.00 70.19 143 TYR A C 1
ATOM 1189 O O . TYR A 1 143 ? -19.670 1.480 28.561 1.00 70.19 143 TYR A O 1
ATOM 1197 N N . GLU A 1 144 ? -21.584 0.378 28.982 1.00 71.62 144 GLU A N 1
ATOM 1198 C CA . GLU A 1 144 ? -21.552 -0.457 27.775 1.00 71.62 144 GLU A CA 1
ATOM 1199 C C . GLU A 1 144 ? -21.505 0.382 26.482 1.00 71.62 144 GLU A C 1
ATOM 1201 O O . GLU A 1 144 ? -20.790 0.053 25.532 1.00 71.62 144 GLU A O 1
ATOM 1206 N N . ILE A 1 145 ? -22.214 1.518 26.439 1.00 74.69 145 ILE A N 1
ATOM 1207 C CA . ILE A 1 145 ? -22.159 2.451 25.300 1.00 74.69 145 ILE A CA 1
ATOM 1208 C C . ILE A 1 145 ? -20.756 3.058 25.156 1.00 74.69 145 ILE A C 1
ATOM 1210 O O . ILE A 1 145 ? -20.210 3.090 24.051 1.00 74.69 145 ILE A O 1
ATOM 1214 N N . VAL A 1 146 ? -20.160 3.522 26.259 1.00 69.50 146 VAL A N 1
ATOM 1215 C CA . VAL A 1 146 ? -18.816 4.127 26.258 1.00 69.50 146 VAL A CA 1
ATOM 1216 C C . VAL A 1 146 ? -17.752 3.104 25.854 1.00 69.50 146 VAL A C 1
ATOM 1218 O O . VAL A 1 146 ? -16.839 3.423 25.088 1.00 69.50 146 VAL A O 1
ATOM 1221 N N . GLU A 1 147 ? -17.875 1.866 26.324 1.00 68.19 147 GLU A N 1
ATOM 1222 C CA . GLU A 1 147 ? -16.956 0.782 25.987 1.00 68.19 147 GLU A CA 1
ATOM 1223 C C . GLU A 1 147 ? -17.052 0.385 24.504 1.00 68.19 147 GLU A C 1
ATOM 1225 O O . GLU A 1 147 ? -16.027 0.279 23.820 1.00 68.19 147 GLU A O 1
ATOM 1230 N N . ASN A 1 148 ? -18.270 0.305 23.959 1.00 66.75 148 ASN A N 1
ATOM 1231 C CA . ASN A 1 148 ? -18.497 0.087 22.529 1.00 66.75 148 ASN A CA 1
ATOM 1232 C C . ASN A 1 148 ? -17.929 1.224 21.659 1.00 66.75 148 ASN A C 1
ATOM 1234 O O . ASN A 1 148 ? -17.315 0.968 20.615 1.00 66.75 148 ASN A O 1
ATOM 1238 N N . GLU A 1 149 ? -18.076 2.487 22.073 1.00 68.31 149 GLU A N 1
ATOM 1239 C CA . GLU A 1 149 ? -17.461 3.618 21.364 1.00 68.31 149 GLU A CA 1
ATOM 1240 C C . GLU A 1 149 ? -15.929 3.570 21.418 1.00 68.31 149 GLU A C 1
ATOM 1242 O O . GLU A 1 149 ? -15.268 3.797 20.397 1.00 68.31 149 GLU A O 1
ATOM 1247 N N . LYS A 1 150 ? -15.347 3.214 22.569 1.00 67.50 150 LYS A N 1
ATOM 1248 C CA . LYS A 1 150 ? -13.897 3.029 22.728 1.00 67.50 150 LYS A CA 1
ATOM 1249 C C . LYS A 1 150 ? -13.372 1.944 21.790 1.00 67.50 150 LYS A C 1
ATOM 1251 O O . LYS A 1 150 ? -12.352 2.162 21.129 1.00 67.50 150 LYS A O 1
ATOM 1256 N N . PHE A 1 151 ? -14.072 0.813 21.692 1.00 62.84 151 PHE A N 1
ATOM 1257 C CA . PHE A 1 151 ? -13.715 -0.269 20.775 1.00 62.84 151 PHE A CA 1
ATOM 1258 C C . PHE A 1 151 ? -13.735 0.207 19.316 1.00 62.84 151 PHE A C 1
ATOM 1260 O O . PHE A 1 151 ? -12.753 0.036 18.589 1.00 62.84 151 PHE A O 1
ATOM 1267 N N . LYS A 1 152 ? -14.797 0.915 18.910 1.00 64.88 152 LYS A N 1
ATOM 1268 C CA . LYS A 1 152 ? -14.944 1.460 17.552 1.00 64.88 152 LYS A CA 1
ATOM 1269 C C . LYS A 1 152 ? -13.838 2.460 17.193 1.00 64.88 152 LYS A C 1
ATOM 1271 O O . LYS A 1 152 ? -13.252 2.364 16.114 1.00 64.88 152 LYS A O 1
ATOM 1276 N N . ILE A 1 153 ? -13.508 3.378 18.104 1.00 60.28 153 ILE A N 1
ATOM 1277 C CA . ILE A 1 153 ? -12.425 4.360 17.916 1.00 60.28 153 ILE A CA 1
ATOM 1278 C C . ILE A 1 153 ? -11.063 3.658 17.837 1.00 60.28 153 ILE A C 1
ATOM 1280 O O . ILE A 1 153 ? -10.239 4.001 16.988 1.00 60.28 153 ILE A O 1
ATOM 1284 N N . SER A 1 154 ? -10.818 2.659 18.690 1.00 57.94 154 SER A N 1
ATOM 1285 C CA . SER A 1 154 ? -9.574 1.878 18.673 1.00 57.94 154 SER A CA 1
ATOM 1286 C C . SER A 1 154 ? -9.384 1.152 17.336 1.00 57.94 154 S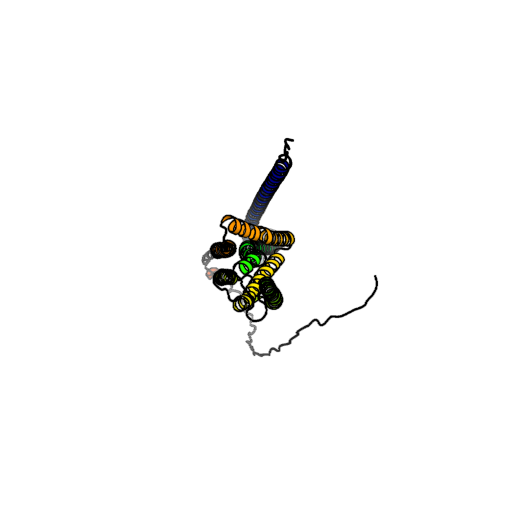ER A C 1
ATOM 1288 O O . SER A 1 154 ? -8.316 1.241 16.719 1.00 57.94 154 SER A O 1
ATOM 1290 N N . GLN A 1 155 ? -10.450 0.526 16.830 1.00 59.00 155 GLN A N 1
ATOM 1291 C CA . GLN A 1 155 ? -10.455 -0.172 15.546 1.00 59.00 155 GLN A CA 1
ATOM 1292 C C . GLN A 1 155 ? -10.230 0.793 14.367 1.00 59.00 155 GLN A C 1
ATOM 1294 O O . GLN A 1 155 ? -9.455 0.504 13.453 1.00 59.00 155 GLN A O 1
ATOM 1299 N N . GLU A 1 156 ? -10.838 1.982 14.399 1.00 58.12 156 GLU A N 1
ATOM 1300 C CA . GLU A 1 156 ? -10.647 3.017 13.375 1.00 58.12 156 GLU A CA 1
ATOM 1301 C C . GLU A 1 156 ? -9.203 3.561 13.363 1.00 58.12 156 GLU A C 1
ATOM 1303 O O . GLU A 1 156 ? -8.609 3.762 12.294 1.00 58.12 156 GLU A O 1
ATOM 1308 N N . ILE A 1 157 ? -8.588 3.726 14.540 1.00 57.47 157 ILE A N 1
ATOM 1309 C CA . ILE A 1 157 ? -7.180 4.129 14.679 1.00 57.47 157 ILE A CA 1
ATOM 1310 C C . ILE A 1 157 ? -6.241 3.040 14.142 1.00 57.47 157 ILE A C 1
ATOM 1312 O O . ILE A 1 157 ? -5.294 3.363 13.414 1.00 57.47 157 ILE A O 1
ATOM 1316 N N . GLN A 1 158 ? -6.495 1.764 14.446 1.00 59.16 158 GLN A N 1
ATOM 1317 C CA . GLN A 1 158 ? -5.701 0.650 13.910 1.00 59.16 158 GLN A CA 1
ATOM 1318 C C . GLN A 1 158 ? -5.805 0.557 12.385 1.00 59.16 158 GLN A C 1
ATOM 1320 O O . GLN A 1 158 ? -4.776 0.498 11.704 1.00 59.16 158 GLN A O 1
ATOM 1325 N N . ASN A 1 159 ? -7.019 0.651 11.839 1.00 58.88 159 ASN A N 1
ATOM 1326 C CA . ASN A 1 159 ? -7.248 0.667 10.394 1.00 58.88 159 ASN A CA 1
ATOM 1327 C C . ASN A 1 159 ? -6.519 1.838 9.720 1.00 58.88 159 ASN A C 1
ATOM 1329 O O . ASN A 1 159 ? -5.905 1.674 8.664 1.00 58.88 159 ASN A O 1
ATOM 1333 N N . THR A 1 160 ? -6.499 3.008 10.364 1.00 55.59 160 THR A N 1
ATOM 1334 C CA . THR A 1 160 ? -5.766 4.182 9.870 1.00 55.59 160 THR A CA 1
ATOM 1335 C C . THR A 1 160 ? -4.254 3.953 9.890 1.00 55.59 160 THR A C 1
ATOM 1337 O O . THR A 1 160 ? -3.576 4.259 8.909 1.00 55.59 160 THR A O 1
ATOM 1340 N N . LYS A 1 161 ? -3.706 3.370 10.963 1.00 60.66 161 LYS A N 1
ATOM 1341 C CA . LYS A 1 161 ? -2.267 3.081 11.087 1.00 60.66 161 LYS A CA 1
ATOM 1342 C C . LYS A 1 161 ? -1.799 2.069 10.036 1.00 60.66 161 LYS A C 1
ATOM 1344 O O . LYS A 1 161 ? -0.782 2.294 9.377 1.00 60.66 161 LYS A O 1
ATOM 1349 N N . GLN A 1 162 ? -2.570 1.004 9.823 1.00 60.72 162 GLN A N 1
ATOM 1350 C CA . GLN A 1 162 ? -2.297 0.023 8.771 1.00 60.72 162 GLN A CA 1
ATOM 1351 C C . GLN A 1 162 ? -2.432 0.635 7.370 1.00 60.72 162 GLN A C 1
ATOM 1353 O O . GLN A 1 162 ? -1.632 0.327 6.485 1.00 60.72 162 GLN A O 1
ATOM 1358 N N . CYS A 1 163 ? -3.397 1.537 7.164 1.00 58.97 163 CYS A N 1
ATOM 1359 C CA . CYS A 1 163 ? -3.546 2.263 5.906 1.00 58.97 163 CYS A CA 1
ATOM 1360 C C . CYS A 1 163 ? -2.331 3.154 5.620 1.00 58.97 163 CYS A C 1
ATOM 1362 O O . CYS A 1 163 ? -1.816 3.123 4.506 1.00 58.97 163 CYS A O 1
ATOM 1364 N N . VAL A 1 164 ? -1.839 3.907 6.609 1.00 59.25 164 VAL A N 1
ATOM 1365 C CA . VAL A 1 164 ? -0.684 4.809 6.447 1.00 59.25 164 VAL A CA 1
ATOM 1366 C C . VAL A 1 164 ? 0.590 4.032 6.107 1.00 59.25 164 VAL A C 1
ATOM 1368 O O . VAL A 1 164 ? 1.295 4.414 5.176 1.00 59.25 164 VAL A O 1
ATOM 1371 N N . MET A 1 165 ? 0.851 2.899 6.766 1.00 62.22 165 MET A N 1
ATOM 1372 C CA . MET A 1 165 ? 2.018 2.065 6.436 1.00 62.22 165 MET A CA 1
ATOM 1373 C C . MET A 1 165 ? 1.938 1.440 5.047 1.00 62.22 165 MET A C 1
ATOM 1375 O O . MET A 1 165 ? 2.921 1.441 4.305 1.00 62.22 165 MET A O 1
ATOM 1379 N N . LYS A 1 166 ? 0.756 0.954 4.649 1.00 64.56 166 LYS A N 1
ATOM 1380 C CA . LYS A 1 166 ? 0.542 0.462 3.279 1.00 64.56 166 LYS A CA 1
ATOM 1381 C C . LYS A 1 166 ? 0.784 1.566 2.244 1.00 64.56 166 LYS A C 1
ATOM 1383 O O . LYS A 1 166 ? 1.240 1.277 1.139 1.00 64.56 166 LYS A O 1
ATOM 1388 N N . LEU A 1 167 ? 0.532 2.818 2.616 1.00 64.94 167 LEU A N 1
ATOM 1389 C CA . LEU A 1 167 ? 0.694 3.978 1.752 1.00 64.94 167 LEU A CA 1
ATOM 1390 C C . LEU A 1 167 ? 2.149 4.446 1.615 1.00 64.94 167 LEU A C 1
ATOM 1392 O O . LEU A 1 167 ? 2.544 4.912 0.549 1.00 64.94 167 LEU A O 1
ATOM 1396 N N . GLU A 1 168 ? 2.968 4.297 2.655 1.00 68.19 168 GLU A N 1
ATOM 1397 C CA . GLU A 1 168 ? 4.411 4.561 2.568 1.00 68.19 168 GLU A CA 1
ATOM 1398 C C . GLU A 1 168 ? 5.115 3.540 1.669 1.00 68.19 168 GLU A C 1
ATOM 1400 O O . GLU A 1 168 ? 5.896 3.924 0.798 1.00 68.19 168 GLU A O 1
ATOM 1405 N N . ASN A 1 169 ? 4.765 2.256 1.793 1.00 66.88 169 ASN A N 1
ATOM 1406 C CA . ASN A 1 169 ? 5.319 1.188 0.951 1.00 66.88 169 ASN A CA 1
ATOM 1407 C C . ASN A 1 169 ? 5.056 1.446 -0.531 1.00 66.88 169 ASN A C 1
ATOM 1409 O O . ASN A 1 169 ? 5.934 1.272 -1.377 1.00 66.88 169 ASN A O 1
ATOM 1413 N N . LEU A 1 170 ? 3.845 1.908 -0.828 1.00 71.88 170 LEU A N 1
ATOM 1414 C CA . LEU A 1 170 ? 3.409 2.232 -2.173 1.00 71.88 170 LEU A CA 1
ATOM 1415 C C . LEU A 1 170 ? 4.224 3.368 -2.797 1.00 71.88 170 LEU A C 1
ATOM 1417 O O . LEU A 1 170 ? 4.569 3.278 -3.968 1.00 71.88 170 LEU A O 1
ATOM 1421 N N . LYS A 1 171 ? 4.601 4.393 -2.024 1.00 82.81 171 LYS A N 1
ATOM 1422 C CA . LYS A 1 171 ? 5.416 5.510 -2.533 1.00 82.81 171 LYS A CA 1
ATOM 1423 C C . LYS A 1 171 ? 6.810 5.063 -2.970 1.00 82.81 171 LYS A C 1
ATOM 1425 O O . LYS A 1 171 ? 7.318 5.573 -3.963 1.00 82.81 171 LYS A O 1
ATOM 1430 N N . PHE A 1 172 ? 7.424 4.107 -2.270 1.00 85.38 172 PHE A N 1
ATOM 1431 C CA . PHE A 1 172 ? 8.731 3.566 -2.668 1.00 85.38 172 PHE A CA 1
ATOM 1432 C C . PHE A 1 172 ? 8.648 2.731 -3.947 1.00 85.38 172 PHE A C 1
ATOM 1434 O O . PHE A 1 172 ? 9.529 2.812 -4.806 1.00 85.38 172 PHE A O 1
ATOM 1441 N N . ILE A 1 173 ? 7.586 1.935 -4.082 1.00 85.81 173 ILE A N 1
ATOM 1442 C CA . ILE A 1 173 ? 7.341 1.147 -5.293 1.00 85.81 173 ILE A CA 1
ATOM 1443 C C . ILE A 1 173 ? 7.091 2.083 -6.464 1.00 85.81 173 ILE A C 1
ATOM 1445 O O . ILE A 1 173 ? 7.771 1.958 -7.475 1.00 85.81 173 ILE A O 1
ATOM 1449 N N . HIS A 1 174 ? 6.228 3.077 -6.269 1.00 90.88 174 HIS A N 1
ATOM 1450 C CA . HIS A 1 174 ? 5.956 4.089 -7.271 1.00 90.88 174 HIS A CA 1
ATOM 1451 C C . HIS A 1 174 ? 7.245 4.801 -7.693 1.00 90.88 174 HIS A C 1
ATOM 1453 O O . HIS A 1 174 ? 7.572 4.839 -8.870 1.00 90.88 174 HIS A O 1
ATOM 1459 N N . PHE A 1 175 ? 8.074 5.244 -6.742 1.00 93.94 175 PHE A N 1
ATOM 1460 C CA . PHE A 1 175 ? 9.363 5.868 -7.053 1.00 93.94 175 PHE A CA 1
ATOM 1461 C C . PHE A 1 175 ? 10.284 4.962 -7.896 1.00 93.94 175 PHE A C 1
ATOM 1463 O O . PHE A 1 175 ? 10.883 5.395 -8.878 1.00 93.94 175 PHE A O 1
ATOM 1470 N N . THR A 1 176 ? 10.415 3.687 -7.530 1.00 95.81 176 THR A N 1
ATOM 1471 C CA . THR A 1 176 ? 11.366 2.773 -8.189 1.00 95.81 176 THR A CA 1
ATOM 1472 C C . THR A 1 176 ? 10.852 2.253 -9.532 1.00 95.81 176 THR A C 1
ATOM 1474 O O . THR A 1 176 ? 11.577 2.302 -10.531 1.00 95.81 176 THR A O 1
ATOM 1477 N N . VAL A 1 177 ? 9.605 1.786 -9.588 1.00 95.38 177 VAL A N 1
ATOM 1478 C CA . VAL A 1 177 ? 8.961 1.245 -10.794 1.00 95.38 177 VAL A CA 1
ATOM 1479 C C . VAL A 1 177 ? 8.665 2.364 -11.784 1.00 95.38 177 VAL A C 1
ATOM 1481 O O . VAL A 1 177 ? 9.174 2.320 -12.906 1.00 95.38 177 VAL A O 1
ATOM 1484 N N . TYR A 1 178 ? 7.922 3.392 -11.371 1.00 94.69 178 TYR A N 1
ATOM 1485 C CA . TYR A 1 178 ? 7.562 4.503 -12.252 1.00 94.69 178 TYR A CA 1
ATOM 1486 C C . TYR A 1 178 ? 8.799 5.272 -12.718 1.00 94.69 178 TYR A C 1
ATOM 1488 O O . TYR A 1 178 ? 8.914 5.599 -13.897 1.00 94.69 178 TYR A O 1
ATOM 1496 N N . GLY A 1 179 ? 9.791 5.458 -11.839 1.00 96.06 179 GLY A N 1
ATOM 1497 C CA . GLY A 1 179 ? 11.069 6.065 -12.207 1.00 96.06 179 GLY A CA 1
ATOM 1498 C C . GLY A 1 179 ? 11.834 5.277 -13.263 1.00 96.06 179 GLY A C 1
ATOM 1499 O O . GLY A 1 179 ? 12.394 5.868 -14.184 1.00 96.06 179 GLY A O 1
ATOM 1500 N N . THR A 1 180 ? 11.809 3.946 -13.197 1.00 97.19 180 THR A N 1
ATOM 1501 C CA . THR A 1 180 ? 12.441 3.093 -14.217 1.00 97.19 180 THR A CA 1
ATOM 1502 C C . THR A 1 180 ? 11.693 3.160 -15.548 1.00 97.19 180 THR A C 1
ATOM 1504 O O . THR A 1 180 ? 12.322 3.293 -16.597 1.00 97.19 180 THR A O 1
ATOM 1507 N N . VAL A 1 181 ? 10.357 3.158 -15.522 1.00 96.19 181 VAL A N 1
ATOM 1508 C CA . VAL A 1 181 ? 9.537 3.348 -16.730 1.00 96.19 181 VAL A CA 1
ATOM 1509 C C . VAL A 1 181 ? 9.782 4.731 -17.347 1.00 96.19 181 VAL A C 1
ATOM 1511 O O . VAL A 1 181 ? 9.921 4.842 -18.563 1.00 96.19 181 VAL A O 1
ATOM 1514 N N . ALA A 1 182 ? 9.931 5.779 -16.534 1.00 96.19 182 ALA A N 1
ATOM 1515 C CA . ALA A 1 182 ? 10.273 7.118 -17.010 1.00 96.19 182 ALA A CA 1
ATOM 1516 C C . ALA A 1 182 ? 11.671 7.173 -17.652 1.00 96.19 182 ALA A C 1
ATOM 1518 O O . ALA A 1 182 ? 11.866 7.866 -18.656 1.00 96.19 182 ALA A O 1
ATOM 1519 N N . VAL A 1 183 ? 12.642 6.426 -17.109 1.00 96.62 183 VAL A N 1
ATOM 1520 C CA . VAL A 1 183 ? 13.970 6.262 -17.725 1.00 96.62 183 VAL A CA 1
ATOM 1521 C C . VAL A 1 183 ? 13.842 5.575 -19.084 1.00 96.62 183 VAL A C 1
ATOM 1523 O O . VAL A 1 183 ? 14.479 6.025 -20.035 1.00 96.62 183 VAL A O 1
ATOM 1526 N N . PHE A 1 184 ? 12.978 4.565 -19.220 1.00 94.44 184 PHE A N 1
ATOM 1527 C CA . PHE A 1 184 ? 12.695 3.961 -20.525 1.00 94.44 184 PHE A CA 1
ATOM 1528 C C . PHE A 1 184 ? 12.060 4.961 -21.494 1.00 94.44 184 PHE A C 1
ATOM 1530 O O . PHE A 1 184 ? 12.486 5.047 -22.638 1.00 94.44 184 PHE A O 1
ATOM 1537 N N . GLY A 1 185 ? 11.097 5.763 -21.040 1.00 92.81 185 GLY A N 1
ATOM 1538 C CA . GLY A 1 185 ? 10.431 6.758 -21.883 1.00 92.81 185 GLY A CA 1
ATOM 1539 C C . GLY A 1 185 ? 11.372 7.814 -22.472 1.00 92.81 185 GLY A C 1
ATOM 1540 O O . GLY A 1 185 ? 11.152 8.267 -23.589 1.00 92.81 185 GLY A O 1
ATOM 1541 N N . ASN A 1 186 ? 12.425 8.188 -21.738 1.00 93.50 186 ASN A N 1
ATOM 1542 C CA . ASN A 1 186 ? 13.295 9.306 -22.113 1.00 93.50 186 ASN A CA 1
ATOM 1543 C C . ASN A 1 186 ? 14.685 8.878 -22.596 1.00 93.50 186 ASN A C 1
ATOM 1545 O O . ASN A 1 186 ? 15.149 9.349 -23.625 1.00 93.50 186 ASN A O 1
ATOM 1549 N N . GLN A 1 187 ? 15.377 8.020 -21.842 1.00 94.19 187 GLN A N 1
ATOM 1550 C CA . GLN A 1 187 ? 16.792 7.707 -22.090 1.00 94.19 187 GLN A CA 1
ATOM 1551 C C . GLN A 1 187 ? 16.979 6.519 -23.034 1.00 94.19 187 GLN A C 1
ATOM 1553 O O . GLN A 1 187 ? 18.043 6.355 -23.628 1.00 94.19 187 GLN A O 1
ATOM 1558 N N . TYR A 1 188 ? 15.958 5.672 -23.182 1.00 92.81 188 TYR A N 1
ATOM 1559 C CA . TYR A 1 188 ? 16.063 4.504 -24.049 1.00 92.81 188 TYR A CA 1
ATOM 1560 C C . TYR A 1 188 ? 16.067 4.865 -25.537 1.00 92.81 188 TYR A C 1
ATOM 1562 O O . TYR A 1 188 ? 16.611 4.106 -26.330 1.00 92.81 188 TYR A O 1
ATOM 1570 N N . ILE A 1 189 ? 15.512 6.023 -25.910 1.00 93.88 189 ILE A N 1
ATOM 1571 C CA . ILE A 1 189 ? 15.521 6.513 -27.295 1.00 93.88 189 ILE A CA 1
ATOM 1572 C C . ILE A 1 189 ? 16.965 6.716 -27.766 1.00 93.88 189 ILE A C 1
ATOM 1574 O O . ILE A 1 189 ? 17.367 6.115 -28.758 1.00 93.88 189 ILE A O 1
ATOM 1578 N N . ASP A 1 190 ? 17.761 7.465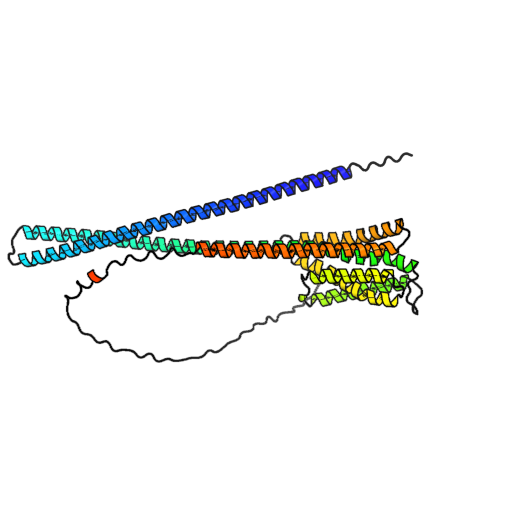 -26.997 1.00 93.75 190 ASP A N 1
ATOM 1579 C CA . ASP A 1 190 ? 19.183 7.695 -27.286 1.00 93.75 190 ASP A CA 1
ATOM 1580 C C . ASP A 1 190 ? 19.967 6.375 -27.334 1.00 93.75 190 ASP A C 1
ATOM 1582 O O . ASP A 1 190 ? 20.818 6.165 -28.196 1.00 93.75 190 ASP A O 1
ATOM 1586 N N . PHE A 1 191 ? 19.662 5.452 -26.417 1.00 95.12 191 PHE A N 1
ATOM 1587 C CA . PHE A 1 191 ? 20.301 4.140 -26.376 1.00 95.12 191 PHE A CA 1
ATOM 1588 C C . PHE A 1 191 ? 19.975 3.283 -27.608 1.00 95.12 191 PHE A C 1
ATOM 1590 O O . PHE A 1 191 ? 20.858 2.604 -28.141 1.00 95.12 191 PHE A O 1
ATOM 1597 N N . ALA A 1 192 ? 18.713 3.279 -28.039 1.00 95.88 192 ALA A N 1
ATOM 1598 C CA . ALA A 1 192 ? 18.259 2.534 -29.205 1.00 95.88 192 ALA A CA 1
ATOM 1599 C C . ALA A 1 192 ? 18.888 3.076 -30.491 1.00 95.88 192 ALA A C 1
ATOM 1601 O O . ALA A 1 192 ? 19.296 2.277 -31.335 1.00 95.88 192 ALA A O 1
ATOM 1602 N N . ASP A 1 193 ? 19.022 4.399 -30.598 1.00 96.00 193 ASP A N 1
ATOM 1603 C CA . ASP A 1 193 ? 19.688 5.060 -31.717 1.00 96.00 193 ASP A CA 1
ATOM 1604 C C . ASP A 1 193 ? 21.174 4.681 -31.796 1.00 96.00 193 ASP A C 1
ATOM 1606 O O . ASP A 1 193 ? 21.629 4.126 -32.796 1.00 96.00 193 ASP A O 1
ATOM 1610 N N . GLU A 1 194 ? 21.913 4.830 -30.691 1.00 95.38 194 GLU A N 1
ATOM 1611 C CA . GLU A 1 194 ? 23.342 4.488 -30.626 1.00 95.38 194 GLU A CA 1
ATOM 1612 C C . GLU A 1 194 ? 23.616 3.008 -30.954 1.00 95.38 194 GLU A C 1
ATOM 1614 O O . GLU A 1 194 ? 24.616 2.658 -31.587 1.00 95.38 194 GLU A O 1
ATOM 1619 N N . ASN A 1 195 ? 22.712 2.115 -30.546 1.00 95.12 195 ASN A N 1
ATOM 1620 C CA . ASN A 1 195 ? 22.846 0.676 -30.773 1.00 95.12 195 ASN A CA 1
ATOM 1621 C C . ASN A 1 195 ? 22.189 0.198 -32.080 1.00 95.12 195 ASN A C 1
ATOM 1623 O O . ASN A 1 195 ? 22.166 -1.014 -32.310 1.00 95.12 195 ASN A O 1
ATOM 1627 N N . ASN A 1 196 ? 21.688 1.108 -32.926 1.00 96.19 196 ASN A N 1
ATOM 1628 C CA . ASN A 1 196 ? 20.995 0.808 -34.186 1.00 96.19 196 ASN A CA 1
ATOM 1629 C C . ASN A 1 196 ? 19.882 -0.247 -34.014 1.00 96.19 196 ASN A C 1
ATOM 1631 O O . ASN A 1 196 ? 19.783 -1.213 -34.776 1.00 96.19 196 ASN A O 1
ATOM 1635 N N . ILE A 1 197 ? 19.065 -0.101 -32.967 1.00 96.44 197 ILE A N 1
ATOM 1636 C CA . ILE A 1 197 ? 17.922 -0.984 -32.721 1.00 96.44 197 ILE A CA 1
ATOM 1637 C C . ILE A 1 197 ? 16.776 -0.552 -33.635 1.00 96.44 197 ILE A C 1
ATOM 1639 O O . ILE A 1 197 ? 16.201 0.520 -33.464 1.00 96.44 197 ILE A O 1
ATOM 1643 N N . VAL A 1 198 ? 16.434 -1.414 -34.592 1.00 97.56 198 VAL A N 1
ATOM 1644 C CA . VAL A 1 198 ? 15.455 -1.126 -35.650 1.00 97.56 198 VAL A CA 1
ATOM 1645 C C . VAL A 1 198 ? 14.421 -2.244 -35.792 1.00 97.56 198 VAL A C 1
ATOM 1647 O O . VAL A 1 198 ? 14.587 -3.359 -35.277 1.00 97.56 198 VAL A O 1
ATOM 1650 N N . LEU A 1 199 ? 13.333 -1.957 -36.511 1.00 96.44 199 LEU A N 1
ATOM 1651 C CA . LEU A 1 199 ? 12.317 -2.946 -36.871 1.00 96.44 199 LEU A CA 1
ATOM 1652 C C . LEU A 1 199 ? 12.708 -3.622 -38.184 1.00 96.44 199 LEU A C 1
ATOM 1654 O O . LEU A 1 199 ? 12.243 -3.239 -39.260 1.00 96.44 199 LEU A O 1
ATOM 1658 N N . ASN A 1 200 ? 13.544 -4.658 -38.075 1.00 94.50 200 ASN A N 1
ATOM 1659 C CA . ASN A 1 200 ? 14.009 -5.445 -39.218 1.00 94.50 200 ASN A CA 1
ATOM 1660 C C . ASN A 1 200 ? 12.838 -5.832 -40.138 1.00 94.50 200 ASN A C 1
ATOM 1662 O O . ASN A 1 200 ? 11.906 -6.517 -39.704 1.00 94.50 200 ASN A O 1
ATOM 1666 N N . GLY A 1 201 ? 12.909 -5.402 -41.401 1.00 94.25 201 GLY A N 1
ATOM 1667 C CA . GLY A 1 201 ? 11.914 -5.687 -42.440 1.00 94.25 201 GLY A CA 1
ATOM 1668 C C . GLY A 1 201 ? 10.778 -4.666 -42.577 1.00 94.25 201 GLY A C 1
ATOM 1669 O O . GLY A 1 201 ? 9.966 -4.820 -43.486 1.00 94.25 201 GLY A O 1
ATOM 1670 N N . VAL A 1 202 ? 10.711 -3.641 -41.719 1.00 95.12 202 VAL A N 1
ATOM 1671 C CA . VAL A 1 202 ? 9.691 -2.577 -41.795 1.00 95.12 202 VAL A CA 1
ATOM 1672 C C . VAL A 1 202 ? 10.322 -1.201 -41.981 1.00 95.12 202 VAL A C 1
ATOM 1674 O O . VAL A 1 202 ? 9.967 -0.505 -42.929 1.00 95.12 202 VAL A O 1
ATOM 1677 N N . ASN A 1 203 ? 11.231 -0.800 -41.089 1.00 94.00 203 ASN A N 1
ATOM 1678 C CA . ASN A 1 203 ? 11.917 0.490 -41.160 1.00 94.00 203 ASN A CA 1
ATOM 1679 C C . ASN A 1 203 ? 13.274 0.408 -40.442 1.00 94.00 203 ASN A C 1
ATOM 1681 O O . ASN A 1 203 ? 13.352 -0.155 -39.347 1.00 94.00 203 ASN A O 1
ATOM 1685 N N . ASP A 1 204 ? 14.303 0.998 -41.049 1.00 94.44 204 ASP A N 1
ATOM 1686 C CA . ASP A 1 204 ? 15.674 1.070 -40.523 1.00 94.44 204 ASP A CA 1
ATOM 1687 C C . ASP A 1 204 ? 15.892 2.296 -39.614 1.00 94.44 204 ASP A C 1
ATOM 1689 O O . ASP A 1 204 ? 16.994 2.541 -39.133 1.00 94.44 204 ASP A O 1
ATOM 1693 N N . ASP A 1 205 ? 14.843 3.082 -39.373 1.00 95.75 205 ASP A N 1
ATOM 1694 C CA . ASP A 1 205 ? 14.858 4.212 -38.450 1.00 95.75 205 ASP A CA 1
ATOM 1695 C C . ASP A 1 205 ? 14.577 3.772 -36.997 1.00 95.75 205 ASP A C 1
ATOM 1697 O O . ASP A 1 205 ? 13.516 3.214 -36.681 1.00 95.75 205 ASP A O 1
ATOM 1701 N N . SER A 1 206 ? 15.519 4.071 -36.099 1.00 95.50 206 SER A N 1
ATOM 1702 C CA . SER A 1 206 ? 15.431 3.820 -34.651 1.00 95.50 206 SER A CA 1
ATOM 1703 C C . SER A 1 206 ? 14.260 4.581 -34.009 1.00 95.50 206 SER A C 1
ATOM 1705 O O . SER A 1 206 ? 13.588 4.061 -33.111 1.00 95.50 206 SER A O 1
ATOM 1707 N N . GLY A 1 207 ? 13.938 5.777 -34.517 1.00 95.12 207 GLY A N 1
ATOM 1708 C CA . GLY A 1 207 ? 12.814 6.593 -34.051 1.00 95.12 207 GLY A CA 1
ATOM 1709 C C . GLY A 1 207 ? 11.456 5.916 -34.259 1.00 95.12 207 GLY A C 1
ATOM 1710 O O . GLY A 1 207 ? 10.591 5.942 -33.374 1.00 95.12 207 GLY A O 1
ATOM 1711 N N . THR A 1 208 ? 11.281 5.239 -35.394 1.00 96.19 208 THR A N 1
ATOM 1712 C CA . THR A 1 208 ? 10.077 4.455 -35.704 1.00 96.19 208 THR A CA 1
ATOM 1713 C C . THR A 1 208 ? 9.914 3.274 -34.747 1.00 96.19 208 THR A C 1
ATOM 1715 O O . THR A 1 208 ? 8.814 3.043 -34.237 1.00 96.19 208 THR A O 1
ATOM 1718 N N . TYR A 1 209 ? 11.005 2.561 -34.446 1.00 96.12 209 TYR A N 1
ATOM 1719 C CA . TYR A 1 209 ? 11.012 1.509 -33.426 1.00 96.12 209 TYR A CA 1
ATOM 1720 C C . TYR A 1 209 ? 10.584 2.055 -32.055 1.00 96.12 209 TYR A C 1
ATOM 1722 O O . TYR A 1 209 ? 9.641 1.532 -31.456 1.00 96.12 209 TYR A O 1
ATOM 1730 N N . CYS A 1 210 ? 11.226 3.128 -31.584 1.00 96.38 210 CYS A N 1
ATOM 1731 C CA . CYS A 1 210 ? 10.932 3.737 -30.286 1.00 96.38 210 CYS A CA 1
ATOM 1732 C C . CYS A 1 210 ? 9.472 4.200 -30.183 1.00 96.38 210 CYS A C 1
ATOM 1734 O O . CYS A 1 210 ? 8.823 3.983 -29.159 1.00 96.38 210 CYS A O 1
ATOM 1736 N N . SER A 1 211 ? 8.928 4.772 -31.260 1.00 96.06 211 SER A N 1
ATOM 1737 C CA . SER A 1 211 ? 7.527 5.205 -31.323 1.00 96.06 211 SER A CA 1
ATOM 1738 C C . SER A 1 211 ? 6.557 4.029 -31.183 1.00 96.06 211 SER A C 1
ATOM 1740 O O . SER A 1 211 ? 5.601 4.105 -30.408 1.00 96.06 211 SER A O 1
ATOM 1742 N N . LEU A 1 212 ? 6.814 2.917 -31.884 1.00 97.25 212 LEU A N 1
ATOM 1743 C CA . LEU A 1 212 ? 6.002 1.704 -31.761 1.00 97.25 212 LEU A CA 1
ATOM 1744 C C . LEU A 1 212 ? 6.129 1.084 -30.364 1.00 97.25 212 LEU A C 1
ATOM 1746 O O . LEU A 1 212 ? 5.121 0.709 -29.767 1.00 97.25 212 LEU A O 1
ATOM 1750 N N . PHE A 1 213 ? 7.351 0.999 -29.834 1.00 97.25 213 PHE A N 1
ATOM 1751 C CA . PHE A 1 213 ? 7.629 0.484 -28.496 1.00 97.25 213 PHE A CA 1
ATOM 1752 C C . PHE A 1 213 ? 6.835 1.250 -27.432 1.00 97.25 213 PHE A C 1
ATOM 1754 O O . PHE A 1 213 ? 6.068 0.638 -26.690 1.00 97.25 213 PHE A O 1
ATOM 1761 N N . LEU A 1 214 ? 6.938 2.584 -27.404 1.00 96.44 214 LEU A N 1
ATOM 1762 C CA . LEU A 1 214 ? 6.192 3.418 -26.456 1.00 96.44 214 LEU A CA 1
ATOM 1763 C C . LEU A 1 214 ? 4.678 3.332 -26.681 1.00 96.44 214 LEU A C 1
ATOM 1765 O O . LEU A 1 214 ? 3.921 3.252 -25.715 1.00 96.44 214 LEU A O 1
ATOM 1769 N N . GLY A 1 215 ? 4.230 3.267 -27.938 1.00 97.81 215 GLY A N 1
ATOM 1770 C CA . GLY A 1 215 ? 2.822 3.040 -28.267 1.00 97.81 215 GLY A CA 1
ATOM 1771 C C . GLY A 1 215 ? 2.270 1.755 -27.640 1.00 97.81 215 GLY A C 1
ATOM 1772 O O . GLY A 1 215 ? 1.195 1.776 -27.039 1.00 97.81 215 GLY A O 1
ATOM 1773 N N . ILE A 1 216 ? 3.025 0.651 -27.705 1.00 98.31 216 ILE A N 1
ATOM 1774 C CA . ILE A 1 216 ? 2.646 -0.628 -27.081 1.00 98.31 216 ILE A CA 1
ATOM 1775 C C . ILE A 1 216 ? 2.639 -0.519 -25.551 1.00 98.31 216 ILE A C 1
ATOM 1777 O O . ILE A 1 216 ? 1.718 -1.053 -24.924 1.00 98.31 216 ILE A O 1
ATOM 1781 N N . VAL A 1 217 ? 3.611 0.181 -24.948 1.00 97.31 217 VAL A N 1
ATOM 1782 C CA . VAL A 1 217 ? 3.634 0.433 -23.494 1.00 97.31 217 VAL A CA 1
ATOM 1783 C C . VAL A 1 217 ? 2.344 1.137 -23.061 1.00 97.31 217 VAL A C 1
ATOM 1785 O O . VAL A 1 217 ? 1.621 0.608 -22.217 1.00 97.31 217 VAL A O 1
ATOM 1788 N N . TYR A 1 218 ? 2.000 2.276 -23.669 1.00 97.19 218 TYR A N 1
ATOM 1789 C CA . TYR A 1 218 ? 0.824 3.064 -23.272 1.00 97.19 218 TYR A CA 1
ATOM 1790 C C . TYR A 1 218 ? -0.507 2.369 -23.578 1.00 97.19 218 TYR A C 1
ATOM 1792 O O . TYR A 1 218 ? -1.465 2.482 -22.804 1.00 97.19 218 TYR A O 1
ATOM 1800 N N . PHE A 1 219 ? -0.580 1.611 -24.674 1.00 98.31 219 PHE A N 1
ATOM 1801 C CA . PHE A 1 219 ? -1.753 0.794 -24.976 1.00 98.31 219 PHE A CA 1
ATOM 1802 C C . PHE A 1 219 ? -1.954 -0.301 -23.919 1.00 98.31 219 PHE A C 1
ATOM 1804 O O . PHE A 1 219 ? -3.044 -0.439 -23.362 1.00 98.31 219 PHE A O 1
ATOM 1811 N N . SER A 1 220 ? -0.889 -1.032 -23.580 1.00 98.31 220 SER A N 1
ATOM 1812 C CA . SER A 1 220 ? -0.933 -2.106 -22.577 1.00 98.31 220 SER A CA 1
ATOM 1813 C C . SER A 1 220 ? -1.209 -1.567 -21.170 1.00 98.31 220 SER A C 1
ATOM 1815 O O . SER A 1 220 ? -1.938 -2.194 -20.402 1.00 98.31 220 SER A O 1
ATOM 1817 N N . GLN A 1 221 ? -0.688 -0.382 -20.845 1.00 97.38 221 GLN A N 1
ATOM 1818 C CA . GLN A 1 221 ? -0.991 0.347 -19.613 1.00 97.38 221 GLN A CA 1
ATOM 1819 C C . GLN A 1 221 ? -2.480 0.694 -19.513 1.00 97.38 221 GLN A C 1
ATOM 1821 O O . GLN A 1 221 ? -3.115 0.413 -18.497 1.00 97.38 221 GLN A O 1
ATOM 1826 N N . SER A 1 222 ? -3.056 1.242 -20.584 1.00 97.50 222 SER A N 1
ATOM 1827 C CA . SER A 1 222 ? -4.482 1.590 -20.640 1.00 97.50 222 SER A CA 1
ATOM 1828 C C . SER A 1 222 ? -5.372 0.349 -20.521 1.00 97.50 222 SER A C 1
ATOM 1830 O O . SER A 1 222 ? -6.369 0.351 -19.799 1.00 97.50 222 SER A O 1
ATOM 1832 N N . PHE A 1 223 ? -4.981 -0.746 -21.180 1.00 97.81 223 PHE A N 1
ATOM 1833 C CA . PHE A 1 223 ? -5.652 -2.038 -21.045 1.00 97.81 223 PHE A CA 1
ATOM 1834 C C . PHE A 1 223 ? -5.577 -2.575 -19.607 1.00 97.81 223 PHE A C 1
ATOM 1836 O O . PHE A 1 223 ? -6.571 -3.069 -19.077 1.00 97.81 223 PHE A O 1
ATOM 1843 N N . CYS A 1 224 ? -4.428 -2.424 -18.945 1.00 97.25 224 CYS A N 1
ATOM 1844 C CA . CYS A 1 224 ? -4.251 -2.807 -17.547 1.00 97.25 224 CYS A CA 1
ATOM 1845 C C . CYS A 1 224 ? -5.192 -2.030 -16.613 1.00 97.25 224 CYS A C 1
ATOM 1847 O O . CYS A 1 224 ? -5.835 -2.650 -15.767 1.00 97.25 224 CYS A O 1
ATOM 1849 N N . PHE A 1 225 ? -5.364 -0.715 -16.806 1.00 95.75 225 PHE A N 1
ATOM 1850 C CA . PHE A 1 225 ? -6.346 0.072 -16.045 1.00 95.75 225 PHE A CA 1
ATOM 1851 C C . PHE A 1 225 ? -7.763 -0.484 -16.170 1.00 95.75 225 PHE A C 1
ATOM 1853 O O . PHE A 1 225 ? -8.465 -0.619 -15.166 1.00 95.75 225 PHE A O 1
ATOM 1860 N N . TRP A 1 226 ? -8.169 -0.854 -17.385 1.00 96.75 226 TRP A N 1
ATOM 1861 C CA . TRP A 1 226 ? -9.479 -1.453 -17.613 1.00 96.75 226 TRP A CA 1
ATOM 1862 C C . TRP A 1 226 ? -9.632 -2.792 -16.877 1.00 96.75 226 TRP A C 1
ATOM 1864 O O . TRP A 1 226 ? -10.612 -2.968 -16.156 1.00 96.75 226 TRP A O 1
ATOM 1874 N N . VAL A 1 227 ? -8.651 -3.699 -16.983 1.00 96.62 227 VAL A N 1
ATOM 1875 C CA . VAL A 1 227 ? -8.688 -5.017 -16.316 1.00 96.62 227 VAL A CA 1
ATOM 1876 C C . VAL A 1 227 ? -8.677 -4.882 -14.793 1.00 96.62 227 VAL A C 1
ATOM 1878 O O . VAL A 1 227 ? -9.517 -5.473 -14.114 1.00 96.62 227 VAL A O 1
ATOM 1881 N N . LEU A 1 228 ? -7.755 -4.094 -14.236 1.00 94.31 228 LEU A N 1
ATOM 1882 C CA . LEU A 1 228 ? -7.644 -3.902 -12.787 1.00 94.31 228 LEU A CA 1
ATOM 1883 C C . LEU A 1 228 ? -8.851 -3.163 -12.203 1.00 94.31 228 LEU A C 1
ATOM 1885 O O . LEU A 1 228 ? -9.166 -3.363 -11.032 1.00 94.31 228 LEU A O 1
ATOM 1889 N N . GLY A 1 229 ? -9.548 -2.357 -13.006 1.00 93.25 229 GLY A N 1
ATOM 1890 C CA . GLY A 1 229 ? -10.808 -1.725 -12.621 1.00 93.25 229 GLY A CA 1
ATOM 1891 C C . GLY A 1 229 ? -11.960 -2.712 -12.403 1.00 93.25 229 GLY A C 1
ATOM 1892 O O . GLY A 1 229 ? -12.871 -2.400 -11.643 1.00 93.25 229 GLY A O 1
ATOM 1893 N N . GLN A 1 230 ? -11.922 -3.902 -13.016 1.00 94.94 230 GLN A N 1
ATOM 1894 C CA . GLN A 1 230 ? -12.990 -4.906 -12.884 1.00 94.94 230 GLN A CA 1
ATOM 1895 C C . GLN A 1 230 ? -12.834 -5.816 -11.659 1.00 94.94 230 GLN A C 1
ATOM 1897 O O . GLN A 1 230 ? -13.808 -6.413 -11.206 1.00 94.94 230 GLN A O 1
ATOM 1902 N N . PHE A 1 231 ? -11.622 -5.954 -11.116 1.00 93.44 231 PHE A N 1
ATOM 1903 C CA . PHE A 1 231 ? -11.327 -6.935 -10.071 1.00 93.44 231 PHE A CA 1
ATOM 1904 C C . PHE A 1 231 ? -10.642 -6.280 -8.875 1.00 93.44 231 PHE A C 1
ATOM 1906 O O . PHE A 1 231 ? -9.746 -5.468 -9.046 1.00 93.44 231 PHE A O 1
ATOM 1913 N N . SER A 1 232 ? -10.992 -6.677 -7.650 1.00 88.75 232 SER A N 1
ATOM 1914 C CA . SER A 1 232 ? -10.368 -6.144 -6.422 1.00 88.75 232 SER A CA 1
ATOM 1915 C C . SER A 1 232 ? -9.320 -7.074 -5.802 1.00 88.75 232 SER A C 1
ATOM 1917 O O . SER A 1 232 ? -8.672 -6.715 -4.826 1.00 88.75 232 SER A O 1
ATOM 1919 N N . TYR A 1 233 ? -9.113 -8.271 -6.360 1.00 90.38 233 TYR A N 1
ATOM 1920 C CA . TYR A 1 233 ? -8.254 -9.300 -5.754 1.00 90.38 233 TYR A CA 1
ATOM 1921 C C . TYR A 1 233 ? -6.768 -8.906 -5.651 1.00 90.38 233 TYR A C 1
ATOM 1923 O O . TYR A 1 233 ? -6.052 -9.366 -4.761 1.00 90.38 233 TYR A O 1
ATOM 1931 N N . TRP A 1 234 ? -6.299 -8.044 -6.554 1.00 90.00 234 TRP A N 1
ATOM 1932 C CA . TRP A 1 234 ? -4.913 -7.571 -6.591 1.00 90.00 234 TRP A CA 1
ATOM 1933 C C . TRP A 1 234 ? -4.600 -6.524 -5.510 1.00 90.00 234 TRP A C 1
ATOM 1935 O O . TRP A 1 234 ? -3.432 -6.265 -5.219 1.00 90.00 234 TRP A O 1
ATOM 1945 N N . GLN A 1 235 ? -5.629 -5.927 -4.907 1.00 89.62 235 GLN A N 1
ATOM 1946 C CA . GLN A 1 235 ? -5.478 -4.797 -4.002 1.00 89.62 235 GLN A CA 1
ATOM 1947 C C . GLN A 1 235 ? -4.725 -5.200 -2.724 1.00 89.62 235 GLN A C 1
ATOM 1949 O O . GLN A 1 235 ? -4.971 -6.241 -2.115 1.00 89.62 235 GLN A O 1
ATOM 1954 N N . TYR A 1 236 ? -3.800 -4.340 -2.305 1.00 82.31 236 TYR A N 1
ATOM 1955 C CA . TYR A 1 236 ? -2.982 -4.430 -1.092 1.00 82.31 236 TYR A CA 1
ATOM 1956 C C . TYR A 1 236 ? -2.087 -5.676 -0.973 1.00 82.31 236 TYR A C 1
ATOM 1958 O O . TYR A 1 236 ? -1.604 -5.989 0.119 1.00 82.31 236 TYR A O 1
ATOM 1966 N N . LYS A 1 237 ? -1.814 -6.389 -2.072 1.00 87.81 237 LYS A N 1
ATOM 1967 C CA . LYS A 1 237 ? -0.942 -7.574 -2.064 1.00 87.81 237 LYS A CA 1
ATOM 1968 C C . LYS A 1 237 ? 0.528 -7.186 -2.235 1.00 87.81 237 LYS A C 1
ATOM 1970 O O . LYS A 1 237 ? 1.024 -7.042 -3.347 1.00 87.81 237 LYS A O 1
ATOM 1975 N N . GLN A 1 238 ? 1.266 -7.104 -1.130 1.00 85.31 238 GLN A N 1
ATOM 1976 C CA . GLN A 1 238 ? 2.693 -6.751 -1.146 1.00 85.31 238 GLN A CA 1
ATOM 1977 C C . GLN A 1 238 ? 3.567 -7.725 -1.954 1.00 85.31 238 GLN A C 1
ATOM 1979 O O . GLN A 1 238 ? 4.528 -7.307 -2.595 1.00 85.31 238 GLN A O 1
ATOM 1984 N N . THR A 1 239 ? 3.200 -9.008 -2.000 1.00 90.06 239 THR A N 1
ATOM 1985 C CA . THR A 1 239 ? 3.886 -10.008 -2.830 1.00 90.06 239 THR A CA 1
ATOM 1986 C C . THR A 1 239 ? 3.842 -9.652 -4.317 1.00 90.06 239 THR A C 1
ATOM 1988 O O . THR A 1 239 ? 4.834 -9.858 -5.010 1.00 90.06 239 THR A O 1
ATOM 1991 N N . LEU A 1 240 ? 2.737 -9.068 -4.805 1.00 92.19 240 LEU A N 1
ATOM 1992 C CA . LEU A 1 240 ? 2.642 -8.622 -6.198 1.00 92.19 240 LEU A CA 1
ATOM 1993 C C . LEU A 1 240 ? 3.644 -7.504 -6.489 1.00 92.19 240 LEU A C 1
ATOM 1995 O O . LEU A 1 240 ? 4.276 -7.526 -7.537 1.00 92.19 240 LEU A O 1
ATOM 1999 N N . ASN A 1 241 ? 3.867 -6.591 -5.542 1.00 92.06 241 ASN A N 1
ATOM 2000 C CA . ASN A 1 241 ? 4.840 -5.511 -5.708 1.00 92.06 241 ASN A CA 1
ATOM 2001 C C . ASN A 1 241 ? 6.269 -6.044 -5.879 1.00 92.06 241 ASN A C 1
ATOM 2003 O O . ASN A 1 241 ? 6.989 -5.592 -6.764 1.00 92.06 241 ASN A O 1
ATOM 2007 N N . ILE A 1 242 ? 6.668 -7.043 -5.082 1.00 93.56 242 ILE A N 1
ATOM 2008 C CA . ILE A 1 242 ? 7.989 -7.684 -5.210 1.00 93.56 242 ILE A CA 1
ATOM 2009 C C . ILE A 1 242 ? 8.116 -8.387 -6.565 1.00 93.56 242 ILE A C 1
ATOM 2011 O O . ILE A 1 242 ? 9.129 -8.231 -7.245 1.00 93.56 242 ILE A O 1
ATOM 2015 N N . ILE A 1 243 ? 7.082 -9.128 -6.976 1.00 95.56 243 ILE A N 1
ATOM 2016 C CA . ILE A 1 243 ? 7.049 -9.804 -8.279 1.00 95.56 243 ILE A CA 1
ATOM 2017 C C . ILE A 1 243 ? 7.228 -8.782 -9.406 1.00 95.56 243 ILE A C 1
ATOM 2019 O O . ILE A 1 243 ? 8.084 -8.967 -10.268 1.00 95.56 243 ILE A O 1
ATOM 2023 N N . VAL A 1 244 ? 6.476 -7.681 -9.367 1.00 95.31 244 VAL A N 1
ATOM 2024 C CA . VAL A 1 244 ? 6.558 -6.594 -10.349 1.00 95.31 244 VAL A CA 1
ATOM 2025 C C . VAL A 1 244 ? 7.976 -6.024 -10.446 1.00 95.31 244 VAL A C 1
ATOM 2027 O O . VAL A 1 244 ? 8.486 -5.866 -11.556 1.00 95.31 244 VAL A O 1
ATOM 2030 N N . GLN A 1 245 ? 8.649 -5.787 -9.316 1.00 95.88 245 GLN A N 1
ATOM 2031 C CA . GLN A 1 245 ? 10.028 -5.289 -9.318 1.00 95.88 245 GLN A CA 1
ATOM 2032 C C . GLN A 1 245 ? 11.038 -6.287 -9.898 1.00 95.88 245 GLN A C 1
ATOM 2034 O O . GLN A 1 245 ? 11.939 -5.910 -10.650 1.00 95.88 245 GLN A O 1
ATOM 2039 N N . ILE A 1 246 ? 10.879 -7.579 -9.601 1.00 97.06 246 ILE A N 1
ATOM 2040 C CA . ILE A 1 246 ? 11.720 -8.628 -10.193 1.00 97.06 246 ILE A CA 1
ATOM 2041 C C . ILE A 1 246 ? 11.525 -8.662 -11.713 1.00 97.06 246 ILE A C 1
ATOM 2043 O O . ILE A 1 246 ? 12.506 -8.721 -12.457 1.00 97.06 246 ILE A O 1
ATOM 2047 N N . PHE A 1 247 ? 10.277 -8.581 -12.185 1.00 97.12 247 PHE A N 1
ATOM 2048 C CA . PHE A 1 247 ? 9.971 -8.578 -13.615 1.00 97.12 247 PHE A CA 1
ATOM 2049 C C . PHE A 1 247 ? 10.551 -7.361 -14.332 1.00 97.12 247 PHE A C 1
ATOM 2051 O O . PHE A 1 247 ? 11.208 -7.526 -15.359 1.00 97.12 247 PHE A O 1
ATOM 2058 N N . ILE A 1 248 ? 10.358 -6.150 -13.805 1.00 96.94 248 ILE A N 1
ATOM 2059 C CA . ILE A 1 248 ? 10.893 -4.948 -14.454 1.00 96.94 248 ILE A CA 1
ATOM 2060 C C . ILE A 1 248 ? 12.432 -4.920 -14.394 1.00 96.94 248 ILE A C 1
ATOM 2062 O O . ILE A 1 248 ? 13.065 -4.514 -15.365 1.00 96.94 248 ILE A O 1
ATOM 2066 N N . GLY A 1 249 ? 13.055 -5.456 -13.336 1.00 97.31 249 GLY A N 1
ATOM 2067 C CA . GLY A 1 249 ? 14.508 -5.659 -13.272 1.00 97.31 249 GLY A CA 1
ATOM 2068 C C . GLY A 1 249 ? 15.020 -6.655 -14.321 1.00 97.31 249 GLY A C 1
ATOM 2069 O O . GLY A 1 249 ? 16.020 -6.396 -14.994 1.00 97.31 249 GLY A O 1
ATOM 2070 N N . ALA A 1 250 ? 14.307 -7.764 -14.536 1.00 97.75 250 ALA A N 1
ATOM 2071 C CA . ALA A 1 250 ? 14.618 -8.707 -15.612 1.00 97.75 250 ALA A CA 1
ATOM 2072 C C . ALA A 1 250 ? 14.459 -8.063 -17.001 1.00 97.75 250 ALA A C 1
ATOM 2074 O O . ALA A 1 250 ? 15.277 -8.302 -17.891 1.00 97.75 250 ALA A O 1
ATOM 2075 N N . ILE A 1 251 ? 13.453 -7.200 -17.175 1.00 97.25 251 ILE A N 1
ATOM 2076 C CA . ILE A 1 251 ? 13.268 -6.421 -18.401 1.00 97.25 251 ILE A CA 1
ATOM 2077 C C . ILE A 1 251 ? 14.421 -5.430 -18.595 1.00 97.25 251 ILE A C 1
ATOM 2079 O O . ILE A 1 251 ? 14.943 -5.369 -19.703 1.00 97.25 251 ILE A O 1
ATOM 2083 N N . CYS A 1 252 ? 14.899 -4.731 -17.556 1.00 96.75 252 CYS A N 1
ATOM 2084 C CA . CYS A 1 252 ? 16.098 -3.885 -17.657 1.00 96.75 252 CYS A CA 1
ATOM 2085 C C . CYS A 1 252 ? 17.290 -4.670 -18.225 1.00 96.75 252 CYS A C 1
ATOM 2087 O O . CYS A 1 252 ? 17.934 -4.216 -19.170 1.00 96.75 252 CYS A O 1
ATOM 2089 N N . LEU A 1 253 ? 17.558 -5.871 -17.697 1.00 97.38 253 LEU A N 1
ATOM 2090 C CA . LEU A 1 253 ? 18.619 -6.744 -18.211 1.00 97.38 253 LEU A CA 1
ATOM 2091 C C . LEU A 1 253 ? 18.375 -7.129 -19.676 1.00 97.38 253 LEU A C 1
ATOM 2093 O O . LEU A 1 253 ? 19.294 -7.071 -20.493 1.00 97.38 253 LEU A O 1
ATOM 2097 N N . ALA A 1 254 ? 17.138 -7.469 -20.035 1.00 97.00 254 ALA A N 1
ATOM 2098 C CA . ALA A 1 254 ? 16.782 -7.783 -21.412 1.00 97.00 254 ALA A CA 1
ATOM 2099 C C . ALA A 1 254 ? 17.011 -6.587 -22.355 1.00 97.00 254 ALA A C 1
ATOM 2101 O O . ALA A 1 254 ? 17.631 -6.762 -23.401 1.00 97.00 254 ALA A O 1
ATOM 2102 N N . LEU A 1 255 ? 16.605 -5.369 -21.977 1.00 95.62 255 LEU A N 1
ATOM 2103 C CA . LEU A 1 255 ? 16.834 -4.151 -22.767 1.00 95.62 255 LEU A CA 1
ATOM 2104 C C . LEU A 1 255 ? 18.335 -3.845 -22.944 1.00 95.62 255 LEU A C 1
ATOM 2106 O O . LEU A 1 255 ? 18.739 -3.332 -23.988 1.00 95.62 255 LEU A O 1
ATOM 2110 N N . ILE A 1 256 ? 19.176 -4.189 -21.959 1.00 96.00 256 ILE A N 1
ATOM 2111 C CA . ILE A 1 256 ? 20.633 -3.993 -22.033 1.00 96.00 256 ILE A CA 1
ATOM 2112 C C . ILE A 1 256 ? 21.268 -4.904 -23.086 1.00 96.00 256 ILE A C 1
ATOM 2114 O O . ILE A 1 256 ? 22.114 -4.431 -23.852 1.00 96.00 256 ILE A O 1
ATOM 2118 N N . TYR A 1 257 ? 20.882 -6.183 -23.137 1.00 97.00 257 TYR A N 1
ATOM 2119 C CA . TYR A 1 257 ? 21.571 -7.197 -23.949 1.00 97.00 257 TYR A CA 1
ATOM 2120 C C . TYR A 1 257 ? 20.881 -7.532 -25.273 1.00 97.00 257 TYR A C 1
ATOM 2122 O O . TYR A 1 257 ? 21.549 -7.949 -26.220 1.00 97.00 257 TYR A O 1
ATOM 2130 N N . LEU A 1 258 ? 19.564 -7.356 -25.375 1.00 96.56 258 LEU A N 1
ATOM 2131 C CA . LEU A 1 258 ? 18.828 -7.642 -26.601 1.00 96.56 258 LEU A CA 1
ATOM 2132 C C . LEU A 1 258 ? 18.912 -6.459 -27.569 1.00 96.56 258 LEU A C 1
ATOM 2134 O O . LEU A 1 258 ? 18.909 -5.290 -27.184 1.00 96.56 258 LEU A O 1
ATOM 2138 N N . ARG A 1 259 ? 19.006 -6.784 -28.859 1.00 95.69 259 ARG A N 1
ATOM 2139 C CA . ARG A 1 259 ? 19.099 -5.810 -29.960 1.00 95.69 259 ARG A CA 1
ATOM 2140 C C . ARG A 1 259 ? 18.029 -5.999 -31.030 1.00 95.69 259 ARG A C 1
ATOM 2142 O O . ARG A 1 259 ? 17.931 -5.205 -31.952 1.00 95.69 259 ARG A O 1
ATOM 2149 N N . ASN A 1 260 ? 17.216 -7.048 -30.913 1.00 96.94 260 ASN A N 1
ATOM 2150 C CA . ASN A 1 260 ? 16.130 -7.297 -31.849 1.00 96.94 260 ASN A CA 1
ATOM 2151 C C . ASN A 1 260 ? 14.909 -6.450 -31.462 1.00 96.94 260 ASN A C 1
ATOM 2153 O O . ASN A 1 260 ? 14.248 -6.757 -30.466 1.00 96.94 260 ASN A O 1
ATOM 2157 N N . GLY A 1 261 ? 14.604 -5.424 -32.265 1.00 96.31 261 GLY A N 1
ATOM 2158 C CA . GLY A 1 261 ? 13.492 -4.501 -32.023 1.00 96.31 261 GLY A CA 1
ATOM 2159 C C . GLY A 1 261 ? 12.143 -5.202 -31.838 1.00 96.31 261 GLY A C 1
ATOM 2160 O O . GLY A 1 261 ? 11.387 -4.840 -30.945 1.00 96.31 261 GLY A O 1
ATOM 2161 N N . TRP A 1 262 ? 11.868 -6.283 -32.577 1.00 97.62 262 TRP A N 1
ATOM 2162 C CA . TRP A 1 262 ? 10.612 -7.032 -32.438 1.00 97.62 262 TRP A CA 1
ATOM 2163 C C . TRP A 1 262 ? 10.466 -7.707 -31.076 1.00 97.62 262 TRP A C 1
ATOM 2165 O O . TRP A 1 262 ? 9.399 -7.660 -30.467 1.00 97.62 262 TRP A O 1
ATOM 2175 N N . VAL A 1 263 ? 11.544 -8.315 -30.576 1.00 97.50 263 VAL A N 1
ATOM 2176 C CA . VAL A 1 263 ? 11.543 -8.953 -29.251 1.00 97.50 263 VAL A CA 1
ATOM 2177 C C . VAL A 1 263 ? 11.337 -7.900 -28.166 1.00 97.50 263 VAL A C 1
ATOM 2179 O O . VAL A 1 263 ? 10.578 -8.113 -27.224 1.00 97.50 263 VAL A O 1
ATOM 2182 N N . LEU A 1 264 ? 11.964 -6.736 -28.328 1.00 96.81 264 LEU A N 1
ATOM 2183 C CA . LEU A 1 264 ? 11.829 -5.618 -27.403 1.00 96.81 264 LEU A CA 1
ATOM 2184 C C . LEU A 1 264 ? 10.407 -5.028 -27.425 1.00 96.81 264 LEU A C 1
ATOM 2186 O O . LEU A 1 264 ? 9.856 -4.744 -26.365 1.00 96.81 264 LEU A O 1
ATOM 2190 N N . CYS A 1 265 ? 9.751 -4.951 -28.588 1.00 97.44 265 CYS A N 1
ATOM 2191 C CA . CYS A 1 265 ? 8.332 -4.589 -28.687 1.00 97.44 265 CYS A CA 1
ATOM 2192 C C . CYS A 1 265 ? 7.413 -5.580 -27.955 1.00 97.44 265 CYS A C 1
ATOM 2194 O O . CYS A 1 265 ? 6.433 -5.161 -27.347 1.00 97.44 265 CYS A O 1
ATOM 2196 N N . VAL A 1 266 ? 7.721 -6.882 -27.950 1.00 97.94 266 VAL A N 1
ATOM 2197 C CA . VAL A 1 266 ? 6.961 -7.855 -27.140 1.00 97.94 266 VAL A CA 1
ATOM 2198 C C . VAL A 1 266 ? 7.167 -7.598 -25.645 1.00 97.94 266 VAL A C 1
ATOM 2200 O O . VAL A 1 266 ? 6.210 -7.664 -24.874 1.00 97.94 266 VAL A O 1
ATOM 2203 N N . LEU A 1 267 ? 8.386 -7.239 -25.230 1.00 97.25 267 LEU A N 1
ATOM 2204 C CA . LEU A 1 267 ? 8.682 -6.852 -23.846 1.00 97.25 267 LEU A CA 1
ATOM 2205 C C . LEU A 1 267 ? 8.029 -5.522 -23.432 1.00 97.25 267 LEU A C 1
ATOM 2207 O O . LEU A 1 267 ? 7.855 -5.290 -22.238 1.00 97.25 267 LEU A O 1
ATOM 2211 N N . ALA A 1 268 ? 7.596 -4.680 -24.373 1.00 97.62 268 ALA A N 1
ATOM 2212 C CA . ALA A 1 268 ? 6.841 -3.463 -24.069 1.00 97.62 268 ALA A CA 1
ATOM 2213 C C . ALA A 1 268 ? 5.475 -3.754 -23.418 1.00 97.62 268 ALA A C 1
ATOM 2215 O O . ALA A 1 268 ? 4.995 -2.962 -22.606 1.00 97.62 268 ALA A O 1
ATOM 2216 N N . ILE A 1 269 ? 4.870 -4.911 -23.716 1.00 98.25 269 ILE A N 1
ATOM 2217 C CA . ILE A 1 269 ? 3.577 -5.324 -23.151 1.00 98.25 269 ILE A CA 1
ATOM 2218 C C . ILE A 1 269 ? 3.646 -5.447 -21.618 1.00 98.25 269 ILE A C 1
ATOM 2220 O O . ILE A 1 269 ? 2.892 -4.747 -20.935 1.00 98.25 269 ILE A O 1
ATOM 2224 N N . PRO A 1 270 ? 4.539 -6.273 -21.029 1.00 97.88 270 PRO A N 1
ATOM 2225 C CA . PRO A 1 270 ? 4.650 -6.360 -19.578 1.00 97.88 270 PRO A CA 1
ATOM 2226 C C . PRO A 1 270 ? 5.110 -5.047 -18.932 1.00 97.88 270 PRO A C 1
ATOM 2228 O O . PRO A 1 270 ? 4.654 -4.764 -17.828 1.00 97.88 270 PRO A O 1
ATOM 2231 N N . ILE A 1 271 ? 5.925 -4.211 -19.599 1.00 97.62 271 ILE A N 1
ATOM 2232 C CA . ILE A 1 271 ? 6.270 -2.865 -19.089 1.00 97.62 271 ILE A CA 1
ATOM 2233 C C . ILE A 1 271 ? 5.002 -2.026 -18.907 1.00 97.62 271 ILE A C 1
ATOM 2235 O O . ILE A 1 271 ? 4.794 -1.452 -17.838 1.00 97.62 271 ILE A O 1
ATOM 2239 N N . GLY A 1 272 ? 4.136 -1.985 -19.923 1.00 97.75 272 GLY A N 1
ATOM 2240 C CA . GLY A 1 272 ? 2.877 -1.247 -19.856 1.00 97.75 272 GLY A CA 1
ATOM 2241 C C . GLY A 1 272 ? 1.941 -1.784 -18.777 1.00 97.75 272 GLY A C 1
ATOM 2242 O O . GLY A 1 272 ? 1.408 -1.007 -17.989 1.00 97.75 272 GLY A O 1
ATOM 2243 N N . ILE A 1 273 ? 1.796 -3.110 -18.666 1.00 98.06 273 ILE A N 1
ATOM 2244 C CA . ILE A 1 273 ? 0.978 -3.735 -17.611 1.00 98.06 273 ILE A CA 1
ATOM 2245 C C . ILE A 1 273 ? 1.500 -3.367 -16.217 1.00 98.06 273 ILE A C 1
ATOM 2247 O O . ILE A 1 273 ? 0.713 -2.982 -15.354 1.00 98.06 273 ILE A O 1
ATOM 2251 N N . ILE A 1 274 ? 2.816 -3.440 -16.004 1.00 96.88 274 ILE A N 1
ATOM 2252 C CA . ILE A 1 274 ? 3.468 -3.067 -14.742 1.00 96.88 274 ILE A CA 1
ATOM 2253 C C . ILE A 1 274 ? 3.241 -1.586 -14.422 1.00 96.88 274 ILE A C 1
ATOM 2255 O O . ILE A 1 274 ? 2.871 -1.257 -13.296 1.00 96.88 274 ILE A O 1
ATOM 2259 N N . SER A 1 275 ? 3.409 -0.703 -15.408 1.00 96.06 275 SER A N 1
ATOM 2260 C CA . SER A 1 275 ? 3.163 0.731 -15.242 1.00 96.06 275 SER A CA 1
ATOM 2261 C C . SER A 1 275 ? 1.700 1.026 -14.894 1.00 96.06 275 SER A C 1
ATOM 2263 O O . SER A 1 275 ? 1.431 1.823 -13.996 1.00 96.06 275 SER A O 1
ATOM 2265 N N . GLY A 1 276 ? 0.754 0.346 -15.547 1.00 96.12 276 GLY A N 1
ATOM 2266 C CA . GLY A 1 276 ? -0.673 0.487 -15.257 1.00 96.12 276 GLY A CA 1
ATOM 2267 C C . GLY A 1 276 ? -1.033 -0.022 -13.864 1.00 96.12 276 GLY A C 1
ATOM 2268 O O . GLY A 1 276 ? -1.783 0.630 -13.141 1.00 96.12 276 GLY A O 1
ATOM 2269 N N . TYR A 1 277 ? -0.446 -1.144 -13.446 1.00 95.88 277 TYR A N 1
ATOM 2270 C CA . TYR A 1 277 ? -0.606 -1.660 -12.090 1.00 95.88 277 TYR A CA 1
ATOM 2271 C C . TYR A 1 277 ? -0.108 -0.669 -11.038 1.00 95.88 277 TYR A C 1
ATOM 2273 O O . TYR A 1 277 ? -0.822 -0.402 -10.071 1.00 95.88 277 TYR A O 1
ATOM 2281 N N . ASP A 1 278 ? 1.087 -0.114 -11.228 1.00 94.62 278 ASP A N 1
ATOM 2282 C CA . ASP A 1 278 ? 1.697 0.815 -10.280 1.00 94.62 278 ASP A CA 1
ATOM 2283 C C . ASP A 1 278 ? 0.866 2.101 -10.124 1.00 94.62 278 ASP A C 1
ATOM 2285 O O . ASP A 1 278 ? 0.466 2.448 -9.010 1.00 94.62 278 ASP A O 1
ATOM 2289 N N . LEU A 1 279 ? 0.496 2.742 -11.237 1.00 92.56 279 LEU A N 1
ATOM 2290 C CA . LEU A 1 279 ? -0.340 3.948 -11.227 1.00 92.56 279 LEU A CA 1
ATOM 2291 C C . LEU A 1 279 ? -1.725 3.694 -10.616 1.00 92.56 279 LEU A C 1
ATOM 2293 O O . LEU A 1 279 ? -2.162 4.448 -9.744 1.00 92.56 279 LEU A O 1
ATOM 2297 N N . GLN A 1 280 ? -2.404 2.610 -11.009 1.00 93.25 280 GLN A N 1
ATOM 2298 C CA . GLN A 1 280 ? -3.736 2.288 -10.484 1.00 93.25 280 GLN A CA 1
ATOM 2299 C C . GLN A 1 280 ? -3.690 1.968 -8.990 1.00 93.25 280 GLN A C 1
ATOM 2301 O O . GLN A 1 280 ? -4.555 2.417 -8.236 1.00 93.25 280 GLN A O 1
ATOM 2306 N N . SER A 1 281 ? -2.680 1.210 -8.550 1.00 90.81 281 SER A N 1
ATOM 2307 C CA . SER A 1 281 ? -2.456 0.921 -7.130 1.00 90.81 281 SER A CA 1
ATOM 2308 C C . SER A 1 281 ? -2.267 2.210 -6.344 1.00 90.81 281 SER A C 1
ATOM 2310 O O . SER A 1 281 ? -2.862 2.380 -5.278 1.00 90.81 281 SER A O 1
ATOM 2312 N N . ASN A 1 282 ? -1.476 3.132 -6.894 1.00 88.75 282 ASN A N 1
ATOM 2313 C CA . ASN A 1 282 ? -1.144 4.383 -6.240 1.00 88.75 282 ASN A CA 1
ATOM 2314 C C . ASN A 1 282 ? -2.364 5.295 -6.040 1.00 88.75 282 ASN A C 1
ATOM 2316 O O . ASN A 1 282 ? -2.630 5.768 -4.926 1.00 88.75 282 ASN A O 1
ATOM 2320 N N . VAL A 1 283 ? -3.166 5.456 -7.091 1.00 89.69 283 VAL A N 1
ATOM 2321 C CA . VAL A 1 283 ? -4.419 6.220 -7.042 1.00 89.69 283 VAL A CA 1
ATOM 2322 C C . VAL A 1 283 ? -5.426 5.557 -6.101 1.00 89.69 283 VAL A C 1
ATOM 2324 O O . VAL A 1 283 ? -5.981 6.216 -5.219 1.00 89.69 283 VAL A O 1
ATOM 2327 N N . LEU A 1 284 ? -5.637 4.245 -6.234 1.00 89.25 284 LEU A N 1
ATOM 2328 C CA . LEU A 1 284 ? -6.630 3.518 -5.446 1.00 89.25 284 LEU A CA 1
ATOM 2329 C C . LEU A 1 284 ? -6.334 3.589 -3.943 1.00 89.25 284 LEU A C 1
ATOM 2331 O O . LEU A 1 284 ? -7.226 3.899 -3.149 1.00 89.25 284 LEU A O 1
ATOM 2335 N N . TYR A 1 285 ? -5.093 3.328 -3.531 1.00 85.75 285 TYR A N 1
ATOM 2336 C CA . TYR A 1 285 ? -4.759 3.339 -2.104 1.00 85.75 285 TYR A CA 1
ATOM 2337 C C . TYR A 1 285 ? -4.794 4.757 -1.533 1.00 85.75 285 TYR A C 1
ATOM 2339 O O . TYR A 1 285 ? -5.180 4.934 -0.379 1.00 85.75 285 TYR A O 1
ATOM 2347 N N . SER A 1 286 ? -4.480 5.766 -2.347 1.00 85.69 286 SER A N 1
ATOM 2348 C CA . SER A 1 286 ? -4.627 7.170 -1.959 1.00 85.69 286 SER A CA 1
ATOM 2349 C C . SER A 1 286 ? -6.090 7.566 -1.749 1.00 85.69 286 SER A C 1
ATOM 2351 O O . SER A 1 286 ? -6.413 8.282 -0.801 1.00 85.69 286 SER A O 1
ATOM 2353 N N . ILE A 1 287 ? -6.995 7.062 -2.592 1.00 85.38 287 ILE A N 1
ATOM 2354 C CA . ILE A 1 287 ? -8.439 7.320 -2.506 1.00 85.38 287 ILE A CA 1
ATOM 2355 C C . ILE A 1 287 ? -9.082 6.634 -1.297 1.00 85.38 287 ILE A C 1
ATOM 2357 O O . ILE A 1 287 ? -10.053 7.169 -0.750 1.00 85.38 287 ILE A O 1
ATOM 2361 N N . ASN A 1 288 ? -8.548 5.485 -0.888 1.00 82.69 288 ASN A N 1
ATOM 2362 C CA . ASN A 1 288 ? -9.030 4.712 0.257 1.00 82.69 288 ASN A CA 1
ATOM 2363 C C . ASN A 1 288 ? -8.465 5.191 1.603 1.00 82.69 288 ASN A C 1
ATOM 2365 O O . ASN A 1 288 ? -8.799 4.629 2.645 1.00 82.69 288 ASN A O 1
ATOM 2369 N N . ALA A 1 289 ? -7.631 6.233 1.609 1.00 78.12 289 ALA A N 1
ATOM 2370 C CA . ALA A 1 289 ? -7.208 6.869 2.845 1.00 78.12 289 ALA A CA 1
ATOM 2371 C C . ALA A 1 289 ? -8.385 7.562 3.560 1.00 78.12 289 ALA A C 1
ATOM 2373 O O . ALA A 1 289 ? -9.368 7.971 2.938 1.00 78.12 289 ALA A O 1
ATOM 2374 N N . GLY A 1 290 ? -8.266 7.726 4.883 1.00 73.25 290 GLY A N 1
ATOM 2375 C CA . GLY A 1 290 ? -9.318 8.314 5.716 1.00 73.25 290 GLY A CA 1
ATOM 2376 C C . GLY A 1 290 ? -9.792 9.692 5.218 1.00 73.25 290 GLY A C 1
ATOM 2377 O O .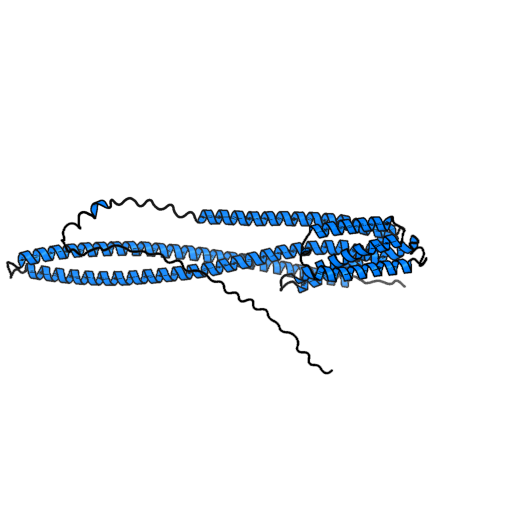 GLY A 1 290 ? -8.987 10.476 4.699 1.00 73.25 290 GLY A O 1
ATOM 2378 N N . PRO A 1 291 ? -11.081 10.043 5.408 1.00 77.31 291 PRO A N 1
ATOM 2379 C CA . PRO A 1 291 ? -11.721 11.195 4.759 1.00 77.31 291 PRO A CA 1
ATOM 2380 C C . PRO A 1 291 ? -11.036 12.534 5.060 1.00 77.31 291 PRO A C 1
ATOM 2382 O O . PRO A 1 291 ? -11.017 13.421 4.213 1.00 77.31 291 PRO A O 1
ATOM 2385 N N . LYS A 1 292 ? -10.415 12.669 6.239 1.00 78.19 292 LYS A N 1
ATOM 2386 C CA . LYS A 1 292 ? -9.698 13.886 6.654 1.00 78.19 292 LYS A CA 1
ATOM 2387 C C . LYS A 1 292 ? -8.349 14.084 5.947 1.00 78.19 292 LYS A C 1
ATOM 2389 O O . LYS A 1 292 ? -7.890 15.215 5.852 1.00 78.19 292 LYS A O 1
ATOM 2394 N N . ILE A 1 293 ? -7.707 13.011 5.474 1.00 79.44 293 ILE A N 1
ATOM 2395 C CA . ILE A 1 293 ? -6.327 13.036 4.943 1.00 79.44 293 ILE A CA 1
ATOM 2396 C C . ILE A 1 293 ? -6.219 12.606 3.476 1.00 79.44 293 ILE A C 1
ATOM 2398 O O . ILE A 1 293 ? -5.164 12.785 2.869 1.00 79.44 293 ILE A O 1
ATOM 2402 N N . LYS A 1 294 ? -7.305 12.094 2.886 1.00 83.56 294 LYS A N 1
ATOM 2403 C CA . LYS A 1 294 ? -7.376 11.606 1.501 1.00 83.56 294 LYS A CA 1
ATOM 2404 C C . LYS A 1 294 ? -6.791 12.575 0.472 1.00 83.56 294 LYS A C 1
ATOM 2406 O O . LYS A 1 294 ? -5.937 12.182 -0.314 1.00 83.56 294 LYS A O 1
ATOM 2411 N N . GLY A 1 295 ? -7.200 13.846 0.501 1.00 84.69 295 GLY A N 1
ATOM 2412 C CA . GLY A 1 295 ? -6.710 14.850 -0.454 1.00 84.69 295 GLY A CA 1
ATOM 2413 C C . GLY A 1 295 ? -5.208 15.126 -0.323 1.00 84.69 295 GLY A C 1
ATOM 2414 O O . GLY A 1 295 ? -4.508 15.225 -1.325 1.00 84.69 295 GLY A O 1
ATOM 2415 N N . VAL A 1 296 ? -4.696 15.182 0.911 1.00 83.75 296 VAL A N 1
ATOM 2416 C CA . VAL A 1 296 ? -3.266 15.407 1.188 1.00 83.75 296 VAL A CA 1
ATOM 2417 C C . VAL A 1 296 ? -2.438 14.213 0.720 1.00 83.75 296 VAL A C 1
ATOM 2419 O O . VAL A 1 296 ? -1.388 14.380 0.106 1.00 83.75 296 VAL A O 1
ATOM 2422 N N . ILE A 1 297 ? -2.925 13.002 0.979 1.00 85.69 297 ILE A N 1
ATOM 2423 C CA . ILE A 1 297 ? -2.278 11.759 0.571 1.00 85.69 297 ILE A CA 1
ATOM 2424 C C . ILE A 1 297 ? -2.221 11.622 -0.952 1.00 85.69 297 ILE A C 1
ATOM 2426 O O . ILE A 1 297 ? -1.141 11.353 -1.478 1.00 85.69 297 ILE A O 1
ATOM 2430 N N . LEU A 1 298 ? -3.338 11.864 -1.641 1.00 88.06 298 LEU A N 1
ATOM 2431 C CA . LEU A 1 298 ? -3.396 11.832 -3.100 1.00 88.06 298 LEU A CA 1
ATOM 2432 C C . LEU A 1 298 ? -2.463 12.886 -3.710 1.00 88.06 298 LEU A C 1
ATOM 2434 O O . LEU A 1 298 ? -1.648 12.556 -4.562 1.00 88.06 298 LEU A O 1
ATOM 2438 N N . GLY A 1 299 ? -2.496 14.126 -3.208 1.00 89.38 299 GLY A N 1
ATOM 2439 C CA . GLY A 1 299 ? -1.605 15.188 -3.684 1.00 89.38 299 GLY A CA 1
ATOM 2440 C C . GLY A 1 299 ? -0.120 14.887 -3.452 1.00 89.38 299 GLY A C 1
ATOM 2441 O O . GLY A 1 299 ? 0.706 15.152 -4.321 1.00 89.38 299 GLY A O 1
ATOM 2442 N N . MET A 1 300 ? 0.241 14.295 -2.307 1.00 87.00 300 MET A N 1
ATOM 2443 C CA . MET A 1 300 ? 1.616 13.839 -2.063 1.00 87.00 300 MET A CA 1
ATOM 2444 C C . MET A 1 300 ? 2.023 12.711 -3.005 1.00 87.00 300 MET A C 1
ATOM 2446 O O . MET A 1 300 ? 3.168 12.674 -3.440 1.00 87.00 300 MET A O 1
ATOM 2450 N N . SER A 1 301 ? 1.117 11.773 -3.262 1.00 87.31 301 SER A N 1
ATOM 2451 C CA . SER A 1 301 ? 1.359 10.638 -4.143 1.00 87.31 301 SER A CA 1
ATOM 2452 C C . SER A 1 301 ? 1.643 11.098 -5.579 1.00 87.31 301 SER A C 1
ATOM 2454 O O . SER A 1 301 ? 2.695 10.758 -6.118 1.00 87.31 301 SER A O 1
ATOM 2456 N N . GLU A 1 302 ? 0.789 11.963 -6.129 1.00 89.94 302 GLU A N 1
ATOM 2457 C CA . GLU A 1 302 ? 0.978 12.586 -7.447 1.00 89.94 302 GLU A CA 1
ATOM 2458 C C . GLU A 1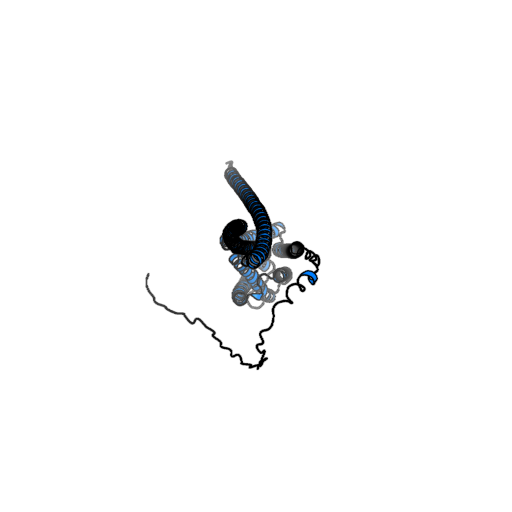 302 ? 2.273 13.407 -7.501 1.00 89.94 302 GLU A C 1
ATOM 2460 O O . GLU A 1 302 ? 3.075 13.267 -8.419 1.00 89.94 302 GLU A O 1
ATOM 2465 N N . CYS A 1 303 ? 2.547 14.210 -6.466 1.00 91.88 303 CYS A N 1
ATOM 2466 C CA . CYS A 1 303 ? 3.785 14.987 -6.377 1.00 91.88 303 CYS A CA 1
ATOM 2467 C C . CYS A 1 303 ? 5.033 14.091 -6.409 1.00 91.88 303 CYS A C 1
ATOM 2469 O O . CYS A 1 303 ? 5.996 14.396 -7.111 1.00 91.88 303 CYS A O 1
ATOM 2471 N N . VAL A 1 304 ? 5.022 12.968 -5.680 1.00 90.19 304 VAL A N 1
ATOM 2472 C CA . VAL A 1 304 ? 6.114 11.986 -5.722 1.00 90.19 304 VAL A CA 1
ATOM 2473 C C . VAL A 1 304 ? 6.223 11.366 -7.113 1.00 90.19 304 VAL A C 1
ATOM 2475 O O . VAL A 1 304 ? 7.341 11.254 -7.612 1.00 90.19 304 VAL A O 1
ATOM 2478 N N . GLY A 1 305 ? 5.109 11.007 -7.753 1.00 89.75 305 GLY A N 1
ATOM 2479 C CA . GLY A 1 305 ? 5.099 10.462 -9.113 1.00 89.75 305 GLY A CA 1
ATOM 2480 C C . GLY A 1 305 ? 5.734 11.402 -10.132 1.00 89.75 305 GLY A C 1
ATOM 2481 O O . GLY A 1 305 ? 6.683 11.023 -10.822 1.00 89.75 305 GLY A O 1
ATOM 2482 N N . GLU A 1 306 ? 5.302 12.659 -10.152 1.00 92.88 306 GLU A N 1
ATOM 2483 C CA . GLU A 1 306 ? 5.817 13.678 -11.073 1.00 92.88 306 GLU A CA 1
ATOM 2484 C C . GLU A 1 306 ? 7.285 14.032 -10.800 1.00 92.88 306 GLU A C 1
ATOM 2486 O O . GLU A 1 306 ? 8.106 14.121 -11.720 1.00 92.88 306 GLU A O 1
ATOM 2491 N N . LEU A 1 307 ? 7.669 14.163 -9.524 1.00 93.56 307 LEU A N 1
ATOM 2492 C CA . LEU A 1 307 ? 9.073 14.354 -9.154 1.00 93.56 307 LEU A CA 1
ATOM 2493 C C . LEU A 1 307 ? 9.931 13.172 -9.601 1.00 93.56 307 LEU A C 1
ATOM 2495 O O . LEU A 1 307 ? 11.047 13.378 -10.073 1.00 93.56 307 LEU A O 1
ATOM 2499 N N . THR A 1 308 ? 9.418 11.950 -9.493 1.00 93.94 308 THR A N 1
ATOM 2500 C CA . THR A 1 308 ? 10.113 10.743 -9.950 1.00 93.94 308 THR A CA 1
ATOM 2501 C C . THR A 1 308 ? 10.302 10.767 -11.468 1.00 93.94 308 THR A C 1
ATOM 2503 O O . THR A 1 308 ? 11.418 10.545 -11.947 1.00 93.94 308 THR A O 1
ATOM 2506 N N . CYS A 1 309 ? 9.256 11.114 -12.224 1.00 92.75 309 CYS A N 1
ATOM 2507 C CA . CYS A 1 309 ? 9.314 11.268 -13.679 1.00 92.75 309 CYS A CA 1
ATOM 2508 C C . CYS A 1 309 ? 10.333 12.310 -14.143 1.00 92.75 309 CYS A C 1
ATOM 2510 O O . CYS A 1 309 ? 10.912 12.156 -15.214 1.00 92.75 309 CYS A O 1
ATOM 2512 N N . CYS A 1 310 ? 10.578 13.349 -13.347 1.00 94.88 310 CYS A N 1
ATOM 2513 C CA . CYS A 1 310 ? 11.583 14.363 -13.654 1.00 94.88 310 CYS A CA 1
ATOM 2514 C C . CYS A 1 310 ? 12.997 13.937 -13.215 1.00 94.88 310 CYS A C 1
ATOM 2516 O O . CYS A 1 310 ? 13.953 13.998 -13.991 1.00 94.88 310 CYS A O 1
ATOM 2518 N N . LEU A 1 311 ? 13.144 13.481 -11.968 1.00 95.94 311 LEU A N 1
ATOM 2519 C CA . LEU A 1 311 ? 14.444 13.235 -11.344 1.00 95.94 311 LEU A CA 1
ATOM 2520 C C . LEU A 1 311 ? 15.119 11.962 -11.858 1.00 95.94 311 LEU A C 1
ATOM 2522 O O . LEU A 1 311 ? 16.325 11.981 -12.103 1.00 95.94 311 LEU A O 1
ATOM 2526 N N . CYS A 1 312 ? 14.386 10.859 -12.031 1.00 97.06 312 CYS A N 1
ATOM 2527 C CA . CYS A 1 312 ? 14.994 9.588 -12.436 1.00 97.06 312 CYS A CA 1
ATOM 2528 C C . CYS A 1 312 ? 15.626 9.662 -13.838 1.00 97.06 312 CYS A C 1
ATOM 2530 O O . CYS A 1 312 ? 16.803 9.309 -13.956 1.00 97.06 312 CYS A O 1
ATOM 2532 N N . PRO A 1 313 ? 14.944 10.176 -14.883 1.00 96.62 313 PRO A N 1
ATOM 2533 C CA . PRO A 1 313 ? 15.567 10.389 -16.189 1.00 96.62 313 PRO A CA 1
ATOM 2534 C C . PRO A 1 313 ? 16.729 11.378 -16.149 1.00 96.62 313 PRO A C 1
ATOM 2536 O O . PRO A 1 313 ? 17.733 11.146 -16.818 1.00 96.62 313 PRO A O 1
ATOM 2539 N N . LEU A 1 314 ? 16.631 12.444 -15.345 1.00 96.88 314 LEU A N 1
ATOM 2540 C CA . LEU A 1 314 ? 17.717 13.409 -15.176 1.00 96.88 314 LEU A CA 1
ATOM 2541 C C . LEU A 1 314 ? 18.976 12.737 -14.613 1.00 96.88 314 LEU A C 1
ATOM 2543 O O . LEU A 1 314 ? 20.057 12.898 -15.176 1.00 96.88 314 LEU A O 1
ATOM 2547 N N . PHE A 1 315 ? 18.852 11.964 -13.531 1.00 97.50 315 PHE A N 1
ATOM 2548 C CA . PHE A 1 315 ? 19.991 11.251 -12.950 1.00 97.50 315 PHE A CA 1
ATOM 2549 C C . PHE A 1 315 ? 20.537 10.180 -13.893 1.00 97.50 315 PHE A C 1
ATOM 2551 O O . PHE A 1 315 ? 21.751 10.103 -14.070 1.00 97.50 315 PHE A O 1
ATOM 2558 N N . ALA A 1 316 ? 19.668 9.409 -14.547 1.00 97.12 316 ALA A N 1
ATOM 2559 C CA . ALA A 1 316 ? 20.082 8.422 -15.540 1.00 97.12 316 ALA A CA 1
ATOM 2560 C C . ALA A 1 316 ? 20.869 9.071 -16.691 1.00 97.12 316 ALA A C 1
ATOM 2562 O O . ALA A 1 316 ? 21.945 8.590 -17.045 1.00 97.12 316 ALA A O 1
ATOM 2563 N N . GLY A 1 317 ? 20.381 10.199 -17.215 1.00 95.75 317 GLY A N 1
ATOM 2564 C CA . GLY A 1 317 ? 21.046 10.963 -18.268 1.00 95.75 317 GLY A CA 1
ATOM 2565 C C . GLY A 1 317 ? 22.372 11.579 -17.817 1.00 95.75 317 GLY A C 1
ATOM 2566 O O . GLY A 1 317 ? 23.351 11.534 -18.561 1.00 95.75 317 GLY A O 1
ATOM 2567 N N . LEU A 1 318 ? 22.451 12.095 -16.585 1.00 97.00 318 LEU A N 1
ATOM 2568 C CA . LEU A 1 318 ? 23.700 12.607 -16.007 1.00 97.00 318 LEU A CA 1
ATOM 2569 C C . LEU A 1 318 ? 24.750 11.502 -15.852 1.00 97.00 318 LEU A C 1
ATOM 2571 O O . LEU A 1 318 ? 25.899 11.711 -16.235 1.00 97.00 318 LEU A O 1
ATOM 2575 N N . ILE A 1 319 ? 24.365 10.334 -15.329 1.00 96.94 319 ILE A N 1
ATOM 2576 C CA . ILE A 1 319 ? 25.274 9.187 -15.180 1.00 96.94 319 ILE A CA 1
ATOM 2577 C C . ILE A 1 319 ? 25.747 8.725 -16.560 1.00 96.94 319 ILE A C 1
ATOM 2579 O O . ILE A 1 319 ? 26.948 8.559 -16.765 1.00 96.94 319 ILE A O 1
ATOM 2583 N N . ALA A 1 320 ? 24.829 8.576 -17.515 1.00 96.06 320 ALA A N 1
ATOM 2584 C CA . ALA A 1 320 ? 25.156 8.186 -18.883 1.00 96.06 320 ALA A CA 1
ATOM 2585 C C . ALA A 1 320 ? 26.111 9.185 -19.562 1.00 96.06 320 ALA A C 1
ATOM 2587 O O . ALA A 1 320 ? 27.070 8.781 -20.210 1.00 96.06 320 ALA A O 1
ATOM 2588 N N . THR A 1 321 ? 25.907 10.489 -19.346 1.00 95.62 321 THR A N 1
ATOM 2589 C CA . THR A 1 321 ? 26.783 11.544 -19.885 1.00 95.62 321 THR A CA 1
ATOM 2590 C C . THR A 1 321 ? 28.165 11.538 -19.229 1.00 95.62 321 THR A C 1
ATOM 2592 O O . THR A 1 321 ? 29.166 11.750 -19.902 1.00 95.62 321 THR A O 1
ATOM 2595 N N . GLN A 1 322 ? 28.251 11.307 -17.915 1.00 97.44 322 GLN A N 1
ATOM 2596 C CA . GLN A 1 322 ? 29.536 11.278 -17.202 1.00 97.44 322 GLN A CA 1
ATOM 2597 C C . GLN A 1 322 ? 30.372 10.035 -17.513 1.00 97.44 322 GLN A C 1
ATOM 2599 O O . GLN A 1 322 ? 31.597 10.091 -17.440 1.00 97.44 322 GLN A O 1
ATOM 2604 N N . THR A 1 323 ? 29.716 8.917 -17.810 1.00 95.81 323 THR A N 1
ATOM 2605 C CA . THR A 1 323 ? 30.372 7.635 -18.096 1.00 95.81 323 THR A CA 1
ATOM 2606 C C . THR A 1 323 ? 30.646 7.412 -19.580 1.00 95.81 323 THR A C 1
ATOM 2608 O O . THR A 1 323 ? 31.342 6.455 -19.904 1.00 95.81 323 THR A O 1
ATOM 2611 N N . ASP A 1 324 ? 30.127 8.285 -20.451 1.00 94.94 324 ASP A N 1
ATOM 2612 C CA . ASP A 1 324 ? 30.188 8.169 -21.916 1.00 94.94 324 ASP A CA 1
ATOM 2613 C C . ASP A 1 324 ? 29.644 6.824 -22.442 1.00 94.94 324 ASP A C 1
ATOM 2615 O O . ASP A 1 324 ? 30.068 6.314 -23.473 1.00 94.94 324 ASP A O 1
ATOM 2619 N N . ASP A 1 325 ? 28.707 6.213 -21.705 1.00 94.62 325 ASP A N 1
ATOM 2620 C CA . ASP A 1 325 ? 28.039 4.970 -22.095 1.00 94.62 325 ASP A CA 1
ATOM 2621 C C . ASP A 1 325 ? 26.562 5.020 -21.685 1.00 94.62 325 ASP A C 1
ATOM 2623 O O . ASP A 1 325 ? 26.195 5.009 -20.501 1.00 94.62 325 ASP A O 1
ATOM 2627 N N . ARG A 1 326 ? 25.680 5.040 -22.692 1.00 93.75 326 ARG A N 1
ATOM 2628 C CA . ARG A 1 326 ? 24.224 5.108 -22.500 1.00 93.75 326 ARG A CA 1
ATOM 2629 C C . ARG A 1 326 ? 23.649 3.876 -21.804 1.00 93.75 326 ARG A C 1
ATOM 2631 O O . ARG A 1 326 ? 22.569 3.971 -21.216 1.00 93.75 326 ARG A O 1
ATOM 2638 N N . LYS A 1 327 ? 24.370 2.747 -21.755 1.00 95.25 327 LYS A N 1
ATOM 2639 C CA . LYS A 1 327 ? 23.962 1.559 -20.974 1.00 95.25 327 LYS A CA 1
ATOM 2640 C C . LYS A 1 327 ? 23.787 1.879 -19.497 1.00 95.25 327 LYS A C 1
ATOM 2642 O O . LYS A 1 327 ? 22.966 1.238 -18.839 1.00 95.25 327 LYS A O 1
ATOM 2647 N N . TRP A 1 328 ? 24.519 2.859 -18.964 1.00 96.44 328 TRP A N 1
ATOM 2648 C CA . TRP A 1 328 ? 24.404 3.222 -17.554 1.00 96.44 328 TRP A CA 1
ATOM 2649 C C . TRP A 1 328 ? 23.030 3.768 -17.171 1.00 96.44 328 TRP A C 1
ATOM 2651 O O . TRP A 1 328 ? 22.625 3.591 -16.023 1.00 96.44 328 TRP A O 1
ATOM 2661 N N . ALA A 1 329 ? 22.268 4.335 -18.112 1.00 95.50 329 ALA A N 1
ATOM 2662 C CA . ALA A 1 329 ? 20.882 4.718 -17.854 1.00 95.50 329 ALA A CA 1
ATOM 2663 C C . ALA A 1 329 ? 20.010 3.490 -17.523 1.00 95.50 329 ALA A C 1
ATOM 2665 O O . ALA A 1 329 ? 19.207 3.522 -16.590 1.00 95.50 329 ALA A O 1
ATOM 2666 N N . LEU A 1 330 ? 20.216 2.372 -18.227 1.00 95.81 330 LEU A N 1
ATOM 2667 C CA . LEU A 1 330 ? 19.506 1.116 -17.967 1.00 95.81 330 LEU A CA 1
ATOM 2668 C C . LEU A 1 330 ? 20.024 0.405 -16.709 1.00 95.81 330 LEU A C 1
ATOM 2670 O O . LEU A 1 330 ? 19.227 -0.136 -15.940 1.00 95.81 330 LEU A O 1
ATOM 2674 N N . TRP A 1 331 ? 21.336 0.453 -16.446 1.00 97.62 331 TRP A N 1
ATOM 2675 C CA . TRP A 1 331 ? 21.903 -0.036 -15.182 1.00 97.62 331 TRP A CA 1
ATOM 2676 C C . TRP A 1 331 ? 21.376 0.738 -13.977 1.00 97.62 331 TRP A C 1
ATOM 2678 O O . TRP A 1 331 ? 21.101 0.132 -12.945 1.00 97.62 331 TRP A O 1
ATOM 2688 N N . PHE A 1 332 ? 21.177 2.051 -14.104 1.00 97.25 332 PHE A N 1
ATOM 2689 C CA . PHE A 1 332 ? 20.533 2.855 -13.070 1.00 97.25 332 PHE A CA 1
ATOM 2690 C C . PHE A 1 332 ? 19.109 2.363 -12.785 1.00 97.25 332 PHE A C 1
ATOM 2692 O O . PHE A 1 332 ? 18.762 2.162 -11.621 1.00 97.25 332 PHE A O 1
ATOM 2699 N N . GLY A 1 333 ? 18.324 2.066 -13.827 1.00 96.62 333 GLY A N 1
ATOM 2700 C CA . GLY A 1 333 ? 17.019 1.414 -13.679 1.00 96.62 333 GLY A CA 1
ATOM 2701 C C . GLY A 1 333 ? 17.110 0.083 -12.924 1.00 96.62 333 GLY A C 1
ATOM 2702 O O . GLY A 1 333 ? 16.358 -0.145 -11.981 1.00 96.62 333 GLY A O 1
ATOM 2703 N N . LEU A 1 334 ? 18.075 -0.778 -13.260 1.00 97.56 334 LEU A N 1
ATOM 2704 C CA . LEU A 1 334 ? 18.287 -2.043 -12.543 1.00 97.56 334 LEU A CA 1
ATOM 2705 C C . LEU A 1 334 ? 18.665 -1.832 -11.065 1.00 97.56 334 LEU A C 1
ATOM 2707 O O . LEU A 1 334 ? 18.139 -2.522 -10.193 1.00 97.56 334 LEU A O 1
ATOM 2711 N N . ILE A 1 335 ? 19.543 -0.869 -10.769 1.00 97.69 335 ILE A N 1
ATOM 2712 C CA . ILE A 1 335 ? 19.925 -0.515 -9.395 1.00 97.69 335 ILE A CA 1
ATOM 2713 C C . ILE A 1 335 ? 18.702 -0.026 -8.612 1.00 97.69 335 ILE A C 1
ATOM 2715 O O . ILE A 1 335 ? 18.511 -0.453 -7.471 1.00 97.69 335 ILE A O 1
ATOM 2719 N N . LEU A 1 336 ? 17.847 0.806 -9.220 1.00 96.50 336 LEU A N 1
ATOM 2720 C CA . LEU A 1 336 ? 16.592 1.245 -8.604 1.00 96.50 336 LEU A CA 1
ATOM 2721 C C . LEU A 1 336 ? 15.688 0.062 -8.239 1.00 96.50 336 LEU A C 1
ATOM 2723 O O . LEU A 1 336 ? 15.111 0.074 -7.155 1.00 96.50 336 LEU A O 1
ATOM 2727 N N . GLN A 1 337 ? 15.611 -0.974 -9.080 1.00 97.12 337 GLN A N 1
ATOM 2728 C CA . GLN A 1 337 ? 14.840 -2.183 -8.761 1.00 97.12 337 GLN A CA 1
ATOM 2729 C C . GLN A 1 337 ? 15.461 -3.001 -7.634 1.00 97.12 337 GLN A C 1
ATOM 2731 O O . GLN A 1 337 ? 14.753 -3.460 -6.745 1.00 97.12 337 GLN A O 1
ATOM 2736 N N . CYS A 1 338 ? 16.786 -3.151 -7.598 1.00 97.31 338 CYS A N 1
ATOM 2737 C CA . CYS A 1 338 ? 17.443 -3.814 -6.470 1.00 97.31 338 CYS A CA 1
ATOM 2738 C C . CYS A 1 338 ? 17.148 -3.086 -5.148 1.00 97.31 338 CYS A C 1
ATOM 2740 O O . CYS A 1 338 ? 16.814 -3.724 -4.148 1.00 97.31 338 CYS A O 1
ATOM 2742 N N . VAL A 1 339 ? 17.223 -1.750 -5.150 1.00 96.19 339 VAL A N 1
ATOM 2743 C CA . VAL A 1 339 ? 16.874 -0.921 -3.987 1.00 96.19 339 VAL A CA 1
ATOM 2744 C C . VAL A 1 339 ? 15.400 -1.089 -3.624 1.00 96.19 339 VAL A C 1
ATOM 2746 O O . VAL A 1 339 ? 15.078 -1.301 -2.455 1.00 96.19 339 VAL A O 1
ATOM 2749 N N . GLY A 1 340 ? 14.502 -1.040 -4.604 1.00 94.12 340 GLY A N 1
ATOM 2750 C CA . GLY A 1 340 ? 13.073 -1.183 -4.365 1.00 94.12 340 GLY A CA 1
ATOM 2751 C C . GLY A 1 340 ? 12.685 -2.565 -3.829 1.00 94.12 340 GLY A C 1
ATOM 2752 O O . GLY A 1 340 ? 11.866 -2.634 -2.914 1.00 94.12 340 GLY A O 1
ATOM 2753 N N . ILE A 1 341 ? 13.323 -3.650 -4.285 1.00 95.25 341 ILE A N 1
ATOM 2754 C CA . ILE A 1 341 ? 13.117 -5.008 -3.754 1.00 95.25 341 ILE A CA 1
ATOM 2755 C C . ILE A 1 341 ? 13.520 -5.057 -2.280 1.00 95.25 341 ILE A C 1
ATOM 2757 O O . ILE A 1 341 ? 12.755 -5.550 -1.451 1.00 95.25 341 ILE A O 1
ATOM 2761 N N . VAL A 1 342 ? 14.687 -4.505 -1.932 1.00 95.19 342 VAL A N 1
ATOM 2762 C CA . VAL A 1 342 ? 15.149 -4.437 -0.537 1.00 95.19 342 VAL A CA 1
ATOM 2763 C C . VAL A 1 342 ? 14.165 -3.638 0.321 1.00 95.19 342 VAL A C 1
ATOM 2765 O O . VAL A 1 342 ? 13.773 -4.108 1.391 1.00 95.19 342 VAL A O 1
ATOM 2768 N N . LEU A 1 343 ? 13.700 -2.479 -0.155 1.00 91.88 343 LEU A N 1
ATOM 2769 C CA . LEU A 1 343 ? 12.695 -1.673 0.547 1.00 91.88 343 LEU A CA 1
ATOM 2770 C C . LEU A 1 343 ? 11.363 -2.421 0.702 1.00 91.88 343 LEU A C 1
ATOM 2772 O O . LEU A 1 343 ? 10.767 -2.394 1.779 1.00 91.88 343 LEU A O 1
ATOM 2776 N N . CYS A 1 344 ? 10.914 -3.149 -0.322 1.00 90.81 344 CYS A N 1
ATOM 2777 C CA . CYS A 1 344 ? 9.708 -3.975 -0.250 1.00 90.81 344 CYS A CA 1
ATOM 2778 C C . CYS A 1 344 ? 9.837 -5.099 0.789 1.00 90.81 344 CYS A C 1
ATOM 2780 O O . CYS A 1 344 ? 8.884 -5.356 1.521 1.00 90.81 344 CYS A O 1
ATOM 2782 N N . ILE A 1 345 ? 11.004 -5.743 0.892 1.00 91.38 345 ILE A N 1
ATOM 2783 C CA . ILE A 1 345 ? 11.259 -6.799 1.884 1.00 91.38 345 ILE A CA 1
ATOM 2784 C C . ILE A 1 345 ? 11.283 -6.218 3.302 1.00 91.38 345 ILE A C 1
ATOM 2786 O O . ILE A 1 345 ? 10.633 -6.763 4.193 1.00 91.38 345 ILE A O 1
ATOM 2790 N N . ILE A 1 346 ? 11.993 -5.103 3.515 1.00 90.06 346 ILE A N 1
ATOM 2791 C CA . ILE A 1 346 ? 12.065 -4.430 4.824 1.00 90.06 346 ILE A CA 1
ATOM 2792 C C . ILE A 1 346 ? 10.665 -4.042 5.289 1.00 90.06 346 ILE A C 1
ATOM 2794 O O . ILE A 1 346 ? 10.266 -4.328 6.416 1.00 90.06 346 ILE A O 1
ATOM 2798 N N . THR A 1 347 ? 9.894 -3.420 4.407 1.00 85.50 347 THR A N 1
ATOM 2799 C CA . THR A 1 347 ? 8.543 -2.972 4.732 1.00 85.50 347 THR A CA 1
ATOM 2800 C C . THR A 1 347 ? 7.580 -4.134 4.971 1.00 85.50 347 THR A C 1
ATOM 2802 O O . THR A 1 347 ? 6.721 -4.048 5.851 1.00 85.50 347 THR A O 1
ATOM 2805 N N . GLN A 1 348 ? 7.738 -5.248 4.251 1.00 87.62 348 GLN A N 1
ATOM 2806 C CA . GLN A 1 348 ? 6.973 -6.470 4.504 1.00 87.62 348 GLN A CA 1
ATOM 2807 C C . GLN A 1 348 ? 7.319 -7.054 5.875 1.00 87.62 348 GLN A C 1
ATOM 2809 O O . GLN A 1 348 ? 6.421 -7.428 6.627 1.00 87.62 348 GLN A O 1
ATOM 2814 N N . ALA A 1 349 ? 8.604 -7.079 6.237 1.00 87.81 349 ALA A N 1
ATOM 2815 C CA . ALA A 1 349 ? 9.051 -7.528 7.550 1.00 87.81 349 ALA A CA 1
ATOM 2816 C C . ALA A 1 349 ? 8.490 -6.643 8.673 1.00 87.81 349 ALA A C 1
ATOM 2818 O O . ALA A 1 349 ? 7.963 -7.173 9.647 1.00 87.81 349 ALA A O 1
ATOM 2819 N N . ILE A 1 350 ? 8.525 -5.313 8.516 1.00 86.00 350 ILE A N 1
ATOM 2820 C CA . ILE A 1 350 ? 7.926 -4.367 9.472 1.00 86.00 350 ILE A CA 1
ATOM 2821 C C . ILE A 1 350 ? 6.426 -4.634 9.627 1.00 86.00 350 ILE A C 1
ATOM 2823 O O . ILE A 1 350 ? 5.935 -4.704 10.750 1.00 86.00 350 ILE A O 1
ATOM 2827 N N . THR A 1 351 ? 5.711 -4.840 8.518 1.00 83.19 351 THR A N 1
ATOM 2828 C CA . THR A 1 351 ? 4.266 -5.123 8.539 1.00 83.19 351 THR A CA 1
ATOM 2829 C C . THR A 1 351 ? 3.971 -6.409 9.312 1.00 83.19 351 THR A C 1
ATOM 2831 O O . THR A 1 351 ? 3.148 -6.397 10.221 1.00 83.19 351 THR A O 1
ATOM 2834 N N . ILE A 1 352 ? 4.709 -7.492 9.038 1.00 86.06 352 ILE A N 1
ATOM 2835 C CA . ILE A 1 352 ? 4.564 -8.771 9.753 1.00 86.06 352 ILE A CA 1
ATOM 2836 C C . ILE A 1 352 ? 4.882 -8.616 11.247 1.00 86.06 352 ILE A C 1
ATOM 2838 O O . ILE A 1 352 ? 4.193 -9.190 12.088 1.00 86.06 352 ILE A O 1
ATOM 2842 N N . ILE A 1 353 ? 5.930 -7.862 11.591 1.00 85.56 353 ILE A N 1
ATOM 2843 C CA . ILE A 1 353 ? 6.319 -7.617 12.985 1.00 85.56 353 ILE A CA 1
ATOM 2844 C C . ILE A 1 353 ? 5.203 -6.872 13.724 1.00 85.56 353 ILE A C 1
ATOM 2846 O O . ILE A 1 353 ? 4.850 -7.252 14.837 1.00 85.56 353 ILE A O 1
ATOM 2850 N N . LEU A 1 354 ? 4.619 -5.850 13.105 1.00 82.19 354 LEU A N 1
ATOM 2851 C CA . LEU A 1 354 ? 3.545 -5.068 13.713 1.00 82.19 354 LEU A CA 1
ATOM 2852 C C . LEU A 1 354 ? 2.250 -5.862 13.847 1.00 82.19 354 LEU A C 1
ATOM 2854 O O . LEU A 1 354 ? 1.640 -5.814 14.908 1.00 82.19 354 LEU A O 1
ATOM 2858 N N . GLU A 1 355 ? 1.880 -6.654 12.839 1.00 82.94 355 GLU A N 1
ATOM 2859 C CA . GLU A 1 355 ? 0.733 -7.564 12.940 1.00 82.94 355 GLU A CA 1
ATOM 2860 C C . GLU A 1 355 ? 0.908 -8.578 14.079 1.00 82.94 355 GLU A C 1
ATOM 2862 O O . GLU A 1 355 ? -0.062 -8.934 14.746 1.00 82.94 355 GLU A O 1
ATOM 2867 N N . ARG A 1 356 ? 2.140 -9.040 14.334 1.00 84.88 356 ARG A N 1
ATOM 2868 C CA . ARG A 1 356 ? 2.430 -9.917 15.478 1.00 84.88 356 ARG A CA 1
ATOM 2869 C C . ARG A 1 356 ? 2.306 -9.189 16.812 1.00 84.88 356 ARG A C 1
ATOM 2871 O O . ARG A 1 356 ? 1.712 -9.750 17.724 1.00 84.88 356 ARG A O 1
ATOM 2878 N N . PHE A 1 357 ? 2.837 -7.972 16.922 1.00 82.31 357 PHE A N 1
ATOM 2879 C CA . PHE A 1 357 ? 2.706 -7.172 18.143 1.00 82.31 357 PHE A CA 1
ATOM 2880 C C . PHE A 1 357 ? 1.249 -6.816 18.449 1.00 82.31 357 PHE A C 1
ATOM 2882 O O . PHE A 1 357 ? 0.851 -6.866 19.609 1.00 82.31 357 PHE A O 1
ATOM 2889 N N . ASP A 1 358 ? 0.450 -6.503 17.427 1.00 78.88 358 ASP A N 1
ATOM 2890 C CA . ASP A 1 358 ? -0.972 -6.204 17.603 1.00 78.88 358 ASP A CA 1
ATOM 2891 C C . ASP A 1 358 ? -1.739 -7.452 18.078 1.00 78.88 358 ASP A C 1
ATOM 2893 O O . ASP A 1 358 ? -2.480 -7.368 19.054 1.00 78.88 358 ASP A O 1
ATOM 2897 N N . LYS A 1 359 ? -1.488 -8.626 17.476 1.00 82.12 359 LYS A N 1
ATOM 2898 C CA . LYS A 1 359 ? -2.085 -9.899 17.927 1.00 82.12 359 LYS A CA 1
ATOM 2899 C C . LYS A 1 359 ? -1.688 -10.276 19.352 1.00 82.12 359 LYS A C 1
ATOM 2901 O O . LYS A 1 359 ? -2.509 -10.810 20.085 1.00 82.12 359 LYS A O 1
ATOM 2906 N N . GLN A 1 360 ? -0.439 -10.012 19.734 1.00 82.12 360 GLN A N 1
ATOM 2907 C CA . GLN A 1 360 ? 0.035 -10.279 21.090 1.00 82.12 360 GLN A CA 1
ATOM 2908 C C . GLN A 1 360 ? -0.646 -9.356 22.110 1.00 82.12 360 GLN A C 1
ATOM 2910 O O . GLN A 1 360 ? -1.061 -9.803 23.171 1.00 82.12 360 GLN A O 1
ATOM 2915 N N . LYS A 1 361 ? -0.831 -8.077 21.770 1.00 79.50 361 LYS A N 1
ATOM 2916 C CA . LYS A 1 361 ? -1.546 -7.138 22.642 1.00 79.50 361 LYS A CA 1
ATOM 2917 C C . LYS A 1 361 ? -3.011 -7.537 22.836 1.00 79.50 361 LYS A C 1
ATOM 2919 O O . LYS A 1 361 ? -3.530 -7.398 23.936 1.00 79.50 361 LYS A O 1
ATOM 2924 N N . GLU A 1 362 ? -3.657 -8.041 21.786 1.00 78.94 362 GLU A N 1
ATOM 2925 C CA . GLU A 1 362 ? -5.033 -8.543 21.855 1.00 78.94 362 GLU A CA 1
ATOM 2926 C C . GLU A 1 362 ? -5.136 -9.804 22.730 1.00 78.94 362 GLU A C 1
ATOM 2928 O O . GLU A 1 362 ? -6.045 -9.898 23.550 1.00 78.94 362 GLU A O 1
ATOM 2933 N N . SER A 1 363 ? -4.177 -10.738 22.639 1.00 81.00 363 SER A N 1
ATOM 2934 C CA . SER A 1 363 ? -4.154 -11.906 23.533 1.00 81.00 363 SER A CA 1
ATOM 2935 C C . SER A 1 363 ? -3.917 -11.532 24.997 1.00 81.00 363 SER A C 1
ATOM 2937 O O . SER A 1 363 ? -4.581 -12.087 25.868 1.00 81.00 363 SER A O 1
ATOM 2939 N N . ASP A 1 364 ? -3.027 -10.571 25.262 1.00 80.69 364 ASP A N 1
ATOM 2940 C CA . ASP A 1 364 ? -2.720 -10.123 26.625 1.00 80.69 364 ASP A CA 1
ATOM 2941 C C . ASP A 1 364 ? -3.930 -9.402 27.262 1.00 80.69 364 ASP A C 1
ATOM 2943 O O . ASP A 1 364 ? -4.212 -9.585 28.446 1.00 80.69 364 ASP A O 1
ATOM 2947 N N . GLU A 1 365 ? -4.683 -8.610 26.484 1.00 76.62 365 GLU A N 1
ATOM 2948 C CA . GLU A 1 365 ? -5.914 -7.946 26.948 1.00 76.62 365 GLU A CA 1
ATOM 2949 C C . GLU A 1 365 ? -7.028 -8.958 27.275 1.00 76.62 365 GLU A C 1
ATOM 2951 O O . GLU A 1 365 ? -7.703 -8.808 28.295 1.00 76.62 365 GLU A O 1
ATOM 2956 N N . ILE A 1 366 ? -7.183 -10.020 26.474 1.00 78.94 366 ILE A N 1
ATOM 2957 C CA . ILE A 1 366 ? -8.149 -11.102 26.743 1.00 78.94 366 ILE A CA 1
ATOM 2958 C C . ILE A 1 366 ? -7.765 -11.887 28.009 1.00 78.94 366 ILE A C 1
ATOM 2960 O O . ILE A 1 366 ? -8.634 -12.236 28.810 1.00 78.94 366 ILE A O 1
ATOM 2964 N N . GLU A 1 367 ? -6.475 -12.157 28.220 1.00 77.56 367 GLU A N 1
ATOM 2965 C CA . GLU A 1 367 ? -5.999 -12.880 29.406 1.00 77.56 367 GLU A CA 1
ATOM 2966 C C . GLU A 1 367 ? -6.153 -12.048 30.694 1.00 77.56 367 GLU A C 1
ATOM 2968 O O . GLU A 1 367 ? -6.528 -12.585 31.738 1.00 77.56 367 GLU A O 1
ATOM 2973 N N . LEU A 1 368 ? -5.945 -10.729 30.628 1.00 72.62 368 LEU A N 1
ATOM 2974 C CA . LEU A 1 368 ? -6.212 -9.812 31.744 1.00 72.62 368 LEU A CA 1
ATOM 2975 C C . LEU A 1 368 ? -7.712 -9.703 32.058 1.00 72.62 368 LEU A C 1
ATOM 2977 O O . LEU A 1 368 ? -8.088 -9.795 33.227 1.00 72.62 368 LEU A O 1
ATOM 2981 N N . GLY A 1 369 ? -8.566 -9.580 31.036 1.00 69.19 369 GLY A N 1
ATOM 2982 C CA . GLY A 1 369 ? -10.021 -9.512 31.214 1.00 69.19 369 GLY A CA 1
ATOM 2983 C C . GLY A 1 369 ? -10.617 -10.784 31.829 1.00 69.19 369 GLY A C 1
ATOM 2984 O O . GLY A 1 369 ? -11.482 -10.704 32.699 1.00 69.19 369 GLY A O 1
ATOM 2985 N N . ASN A 1 370 ? -10.105 -11.961 31.455 1.00 68.44 370 ASN A N 1
ATOM 2986 C CA . ASN A 1 370 ? -10.552 -13.232 32.034 1.00 68.44 370 ASN A CA 1
ATOM 2987 C C . ASN A 1 370 ? -10.101 -13.432 33.491 1.00 68.44 370 ASN A C 1
ATOM 2989 O O . ASN A 1 370 ? -10.768 -14.146 34.236 1.00 68.44 370 ASN A O 1
ATOM 2993 N N . ASN A 1 371 ? -8.995 -12.812 33.915 1.00 64.75 371 ASN A N 1
ATOM 2994 C CA . ASN A 1 371 ? -8.518 -12.908 35.297 1.00 64.75 371 ASN A CA 1
ATOM 2995 C C . ASN A 1 371 ? -9.231 -11.929 36.251 1.00 64.75 371 ASN A C 1
ATOM 2997 O O . ASN A 1 371 ? -9.332 -12.225 37.439 1.00 64.75 371 ASN A O 1
ATOM 3001 N N . GLU A 1 372 ? -9.765 -10.801 35.764 1.00 57.22 372 GLU A N 1
ATOM 3002 C CA . GLU A 1 372 ? -10.596 -9.894 36.583 1.00 57.22 372 GLU A CA 1
ATOM 3003 C C . GLU A 1 372 ? -12.031 -10.412 36.801 1.00 57.22 372 GLU A C 1
ATOM 3005 O O . GLU A 1 372 ? -12.669 -10.033 37.781 1.00 57.22 372 GLU A O 1
ATOM 3010 N N . TYR A 1 373 ? -12.511 -11.329 35.953 1.00 49.72 373 TYR A N 1
ATOM 3011 C CA . TYR A 1 373 ? -13.790 -12.039 36.104 1.00 49.72 373 TYR A CA 1
ATOM 3012 C C . TYR A 1 373 ? -13.647 -13.425 36.758 1.00 49.72 373 TYR A C 1
ATOM 3014 O O . TYR A 1 373 ? -14.454 -14.324 36.518 1.00 49.72 373 TYR A O 1
ATOM 3022 N N . GLN A 1 374 ? -12.654 -13.624 37.631 1.00 44.16 374 GLN A N 1
ATOM 3023 C CA . GLN A 1 374 ? -12.820 -14.655 38.652 1.00 44.16 374 GLN A CA 1
ATOM 3024 C C . GLN A 1 374 ? -13.939 -14.189 39.582 1.00 44.16 374 GLN A C 1
ATOM 3026 O O . GLN A 1 374 ? -13.724 -13.331 40.440 1.00 44.16 374 GLN A O 1
ATOM 3031 N N . GLU A 1 375 ? -15.144 -14.736 39.369 1.00 48.75 375 GLU A N 1
ATOM 3032 C CA . GLU A 1 375 ? -16.231 -14.679 40.344 1.00 48.75 375 GLU A CA 1
ATOM 3033 C C . GLU A 1 375 ? -15.618 -14.893 41.731 1.00 48.75 375 GLU A C 1
ATOM 3035 O O . GLU A 1 375 ? -14.847 -15.849 41.897 1.00 48.75 375 GLU A O 1
ATOM 3040 N N . PRO A 1 376 ? -15.891 -14.007 42.711 1.00 49.41 376 PRO A N 1
ATOM 3041 C CA . PRO A 1 376 ? -15.469 -14.262 44.075 1.00 49.41 376 PRO A CA 1
ATOM 3042 C C . PRO A 1 376 ? -15.952 -15.666 44.398 1.00 49.41 376 PRO A C 1
ATOM 3044 O O . PRO A 1 376 ? -17.151 -15.925 44.288 1.00 49.41 376 PRO A O 1
ATOM 3047 N N . THR A 1 377 ? -15.003 -16.565 44.694 1.00 44.59 377 THR A N 1
ATOM 3048 C CA . THR A 1 377 ? -15.279 -17.945 45.102 1.00 44.59 377 THR A CA 1
ATOM 3049 C C . THR A 1 377 ? -16.525 -17.901 45.961 1.00 44.59 377 THR A C 1
ATOM 3051 O O . THR A 1 377 ? -16.483 -17.139 46.939 1.00 44.59 377 THR A O 1
ATOM 3054 N N . PRO A 1 378 ? -17.619 -18.592 45.572 1.00 46.84 378 PRO A N 1
ATOM 3055 C CA . PRO A 1 378 ? -18.846 -18.557 46.342 1.00 46.84 378 PRO A CA 1
ATOM 3056 C C . PRO A 1 378 ? -18.420 -18.824 47.772 1.00 46.84 378 PRO A C 1
ATOM 3058 O O . PRO A 1 378 ? -17.748 -19.822 48.039 1.00 46.84 378 PRO A O 1
ATOM 3061 N N . ILE A 1 379 ? -18.656 -17.835 48.637 1.00 49.72 379 ILE A N 1
ATOM 3062 C CA . ILE A 1 379 ? -18.473 -17.995 50.069 1.00 49.72 379 ILE A CA 1
ATOM 3063 C C . ILE A 1 379 ? -19.278 -19.251 50.345 1.00 49.72 379 ILE A C 1
ATOM 3065 O O . ILE A 1 379 ? -20.481 -19.221 50.103 1.00 49.72 379 ILE A O 1
ATOM 3069 N N . GLU A 1 380 ? -18.601 -20.358 50.678 1.00 46.53 380 GLU A N 1
ATOM 3070 C CA . GLU A 1 380 ? -19.269 -21.583 51.098 1.00 46.53 380 GLU A CA 1
ATOM 3071 C C . GLU A 1 380 ? -20.315 -21.119 52.094 1.00 46.53 380 GLU A C 1
ATOM 3073 O O . GLU A 1 380 ? -19.966 -20.545 53.134 1.00 46.53 380 GLU A O 1
ATOM 3078 N N . ASP A 1 381 ? -21.582 -21.240 51.697 1.00 43.75 381 ASP A N 1
ATOM 3079 C CA . ASP A 1 381 ? -22.695 -20.998 52.582 1.00 43.75 381 ASP A CA 1
ATOM 3080 C C . ASP A 1 381 ? -22.384 -21.858 53.799 1.00 43.75 381 ASP A C 1
ATOM 3082 O O . ASP A 1 381 ? -22.326 -23.084 53.723 1.00 43.75 381 ASP A O 1
ATOM 3086 N N . VAL A 1 382 ? -22.044 -21.195 54.905 1.00 48.84 382 VAL A N 1
ATOM 3087 C CA . VAL A 1 382 ? -21.951 -21.841 56.202 1.00 48.84 382 VAL A CA 1
ATOM 3088 C C . VAL A 1 382 ? -23.311 -22.492 56.365 1.00 48.84 382 VAL A C 1
ATOM 3090 O O . VAL A 1 382 ? -24.294 -21.767 56.502 1.00 48.84 382 VAL A O 1
ATOM 3093 N N . ASP A 1 383 ? -23.358 -23.821 56.258 1.00 43.44 383 ASP A N 1
ATOM 3094 C CA . ASP A 1 383 ? -24.552 -24.640 56.439 1.00 43.44 383 ASP A CA 1
ATOM 3095 C C . ASP A 1 383 ? -25.201 -24.248 57.773 1.00 43.44 383 ASP A C 1
ATOM 3097 O O . ASP A 1 383 ? -24.848 -24.740 58.850 1.00 43.44 383 ASP A O 1
ATOM 3101 N N . VAL A 1 384 ? -26.137 -23.300 57.724 1.00 51.22 384 VAL A N 1
ATOM 3102 C CA . VAL A 1 384 ? -27.016 -22.990 58.841 1.00 51.22 384 VAL A CA 1
ATOM 3103 C C . VAL A 1 384 ? -28.052 -24.096 58.830 1.00 51.22 384 VAL A C 1
ATOM 3105 O O . VAL A 1 384 ? -29.036 -24.040 58.100 1.00 51.22 384 VAL A O 1
ATOM 3108 N N . ASP A 1 385 ? -27.748 -25.118 59.621 1.00 41.88 385 ASP A N 1
ATOM 3109 C CA . ASP A 1 385 ? -28.522 -26.316 59.929 1.00 41.88 385 ASP A CA 1
ATOM 3110 C C . ASP A 1 385 ? -30.047 -26.076 59.853 1.00 41.88 385 ASP A C 1
ATOM 3112 O O . ASP A 1 385 ? -30.713 -25.661 60.808 1.00 41.88 385 ASP A O 1
ATOM 3116 N N . THR A 1 386 ? -30.622 -26.344 58.678 1.00 49.75 386 THR A N 1
ATOM 3117 C CA . THR A 1 386 ? -32.055 -26.198 58.368 1.00 49.75 386 THR A CA 1
ATOM 3118 C C . THR A 1 386 ? -32.952 -27.155 59.164 1.00 49.75 386 THR A C 1
ATOM 3120 O O . THR A 1 386 ? -34.178 -27.067 59.085 1.00 49.75 386 THR A O 1
ATOM 3123 N N . ASN A 1 387 ? -32.379 -28.034 59.995 1.00 46.03 387 ASN A N 1
ATOM 3124 C CA . ASN A 1 387 ? -33.126 -28.952 60.856 1.00 46.03 387 ASN A CA 1
ATOM 3125 C C . ASN A 1 387 ? -33.904 -28.272 61.993 1.00 46.03 387 ASN A C 1
ATOM 3127 O O . ASN A 1 387 ? -34.777 -28.912 62.579 1.00 46.03 387 ASN A O 1
ATOM 3131 N N . LEU A 1 388 ? -33.651 -26.995 62.308 1.00 45.22 388 LEU A N 1
ATOM 3132 C CA . LEU A 1 388 ? -34.384 -26.313 63.384 1.00 45.22 388 LEU A CA 1
ATOM 3133 C C . LEU A 1 388 ? -35.725 -25.694 62.945 1.00 45.22 388 LEU A C 1
ATOM 3135 O O . LEU A 1 388 ? -36.540 -25.356 63.800 1.00 45.22 388 LEU A O 1
ATOM 3139 N N . VAL A 1 389 ? -35.980 -25.548 61.638 1.00 43.97 389 VAL A N 1
ATOM 3140 C CA . VAL A 1 389 ? -37.191 -24.867 61.131 1.00 43.97 389 VAL A CA 1
ATOM 3141 C C . VAL A 1 389 ? -38.339 -25.844 60.837 1.00 43.97 389 VAL A C 1
ATOM 3143 O O . VAL A 1 389 ? -39.502 -25.461 60.918 1.00 43.97 389 VAL A O 1
ATOM 3146 N N . HIS A 1 390 ? -38.061 -27.135 60.625 1.00 42.31 390 HIS A N 1
ATOM 3147 C CA . HIS A 1 390 ? -39.107 -28.134 60.353 1.00 42.31 390 HIS A CA 1
ATOM 3148 C C . HIS A 1 390 ? -39.818 -28.721 61.588 1.00 42.31 390 HIS A C 1
ATOM 3150 O O . HIS A 1 390 ? -40.705 -29.554 61.430 1.00 42.31 390 HIS A O 1
ATOM 3156 N N . GLN A 1 391 ? -39.509 -28.273 62.811 1.00 42.94 391 GLN A N 1
ATOM 3157 C CA . GLN A 1 391 ? -40.241 -28.702 64.018 1.00 42.94 391 GLN A CA 1
ATOM 3158 C C . GLN A 1 391 ? -41.388 -27.770 64.443 1.00 42.94 391 GLN A C 1
ATOM 3160 O O . GLN A 1 391 ? -42.049 -28.063 65.433 1.00 42.94 391 GLN A O 1
ATOM 3165 N N . ILE A 1 392 ? -41.667 -26.684 63.710 1.00 45.59 392 ILE A N 1
ATOM 3166 C CA . ILE A 1 392 ? -42.734 -25.728 64.079 1.00 45.59 392 ILE A CA 1
ATOM 3167 C C . ILE A 1 392 ? -43.969 -25.815 63.153 1.00 45.59 392 ILE A C 1
ATOM 3169 O O . ILE A 1 392 ? -45.021 -25.293 63.498 1.00 45.59 392 ILE A O 1
ATOM 3173 N N . GLU A 1 393 ? -43.914 -26.540 62.029 1.00 41.00 393 GLU A N 1
ATOM 3174 C CA . GLU A 1 393 ? -45.051 -26.650 61.085 1.00 41.00 393 GLU A CA 1
ATOM 3175 C C . GLU A 1 393 ? -45.903 -27.928 61.220 1.00 41.00 393 GLU A C 1
ATOM 3177 O O . GLU A 1 393 ? -46.824 -28.137 60.436 1.00 41.00 393 GLU A O 1
ATOM 3182 N N . ILE A 1 394 ? -45.674 -28.771 62.233 1.00 42.91 394 ILE A N 1
ATOM 3183 C CA . ILE A 1 394 ? -46.537 -29.936 62.517 1.00 42.91 394 ILE A CA 1
ATOM 3184 C C . ILE A 1 394 ? -47.435 -29.639 63.721 1.00 42.91 394 ILE A C 1
ATOM 3186 O O . ILE A 1 394 ? -47.421 -30.359 64.712 1.00 42.91 394 ILE A O 1
ATOM 3190 N N . GLU A 1 395 ? -48.205 -28.558 63.660 1.00 41.66 395 GLU A N 1
ATOM 3191 C CA . GLU A 1 395 ? -49.352 -28.375 64.555 1.00 41.66 395 GLU A CA 1
ATOM 3192 C C . GLU A 1 395 ? -50.357 -27.386 63.955 1.00 41.66 395 GLU A C 1
ATOM 3194 O O . GLU A 1 395 ? -50.704 -26.394 64.570 1.00 41.66 395 GLU A O 1
ATOM 3199 N N . ASP A 1 396 ? -50.818 -27.631 62.726 1.00 37.03 396 ASP A N 1
ATOM 3200 C CA . ASP A 1 396 ? -52.157 -27.195 62.323 1.00 37.03 396 ASP A CA 1
ATOM 3201 C C . ASP A 1 396 ? -52.680 -28.067 61.178 1.00 37.03 396 ASP A C 1
ATOM 3203 O O . ASP A 1 396 ? -52.017 -28.333 60.176 1.00 37.03 396 ASP A O 1
ATOM 3207 N N . GLY A 1 397 ? -53.865 -28.622 61.408 1.00 34.75 397 GLY A N 1
ATOM 3208 C CA . GLY A 1 397 ? -54.418 -29.717 60.635 1.00 34.75 397 GLY A CA 1
ATOM 3209 C C . GLY A 1 397 ? -54.991 -29.330 59.272 1.00 34.75 397 GLY A C 1
ATOM 3210 O O . GLY A 1 397 ? -55.623 -28.298 59.091 1.00 34.75 397 GLY A O 1
ATOM 3211 N N . ASN A 1 398 ? -54.899 -30.307 58.370 1.00 39.03 398 ASN A N 1
ATOM 3212 C CA . ASN A 1 398 ? -56.070 -30.948 57.775 1.00 39.03 398 ASN A CA 1
ATOM 3213 C C . ASN A 1 398 ? -57.044 -30.040 57.001 1.00 39.03 398 ASN A C 1
ATOM 3215 O O . ASN A 1 398 ? -58.127 -29.747 57.498 1.00 39.03 398 ASN A O 1
ATOM 3219 N N . VAL A 1 399 ? -56.741 -29.756 55.729 1.00 38.03 399 VAL A N 1
ATOM 3220 C CA . VAL A 1 399 ? -57.767 -29.752 54.673 1.00 38.03 399 VAL A CA 1
ATOM 3221 C C . VAL A 1 399 ? -57.193 -30.393 53.410 1.00 38.03 399 VAL A C 1
ATOM 3223 O O . VAL A 1 399 ? -56.238 -29.923 52.804 1.00 38.03 399 VAL A O 1
ATOM 3226 N N . SER A 1 400 ? -57.814 -31.509 53.060 1.00 41.16 400 SER A N 1
ATOM 3227 C CA . SER A 1 400 ? -57.792 -32.197 51.779 1.00 41.16 400 SER A CA 1
ATOM 3228 C C . SER A 1 400 ? -58.193 -31.288 50.615 1.00 41.16 400 SER A C 1
ATOM 3230 O O . SER A 1 400 ? -59.312 -30.782 50.630 1.00 41.16 400 SER A O 1
ATOM 3232 N N . GLU A 1 401 ? -57.383 -31.209 49.561 1.00 37.06 401 GLU A N 1
ATOM 3233 C CA . GLU A 1 401 ? -57.920 -31.181 48.198 1.00 37.06 401 GLU A CA 1
ATOM 3234 C C . GLU A 1 401 ? -56.887 -31.648 47.166 1.00 37.06 401 GLU A C 1
ATOM 3236 O O . GLU A 1 401 ? -55.677 -31.520 47.327 1.00 37.06 401 GLU A O 1
ATOM 3241 N N . SER A 1 402 ? -57.433 -32.312 46.160 1.00 36.66 402 SER A N 1
ATOM 3242 C CA . SER A 1 402 ? -56.852 -33.253 45.215 1.00 36.66 402 SER A CA 1
ATOM 3243 C C . SER A 1 402 ? -55.875 -32.649 44.209 1.00 36.66 402 SER A C 1
ATOM 3245 O O . SER A 1 402 ? -56.206 -31.698 43.504 1.00 36.66 402 SER A O 1
ATOM 3247 N N . SER A 1 403 ? -54.733 -33.315 44.051 1.00 35.34 403 SER A N 1
ATOM 3248 C CA . SER A 1 403 ? -53.917 -33.299 42.842 1.00 35.34 403 SER A CA 1
ATOM 3249 C C . SER A 1 403 ? -54.492 -34.276 41.808 1.00 35.34 403 SER A C 1
ATOM 3251 O O . SER A 1 403 ? -54.577 -35.477 42.059 1.00 35.34 403 SER A O 1
ATOM 3253 N N . GLU A 1 404 ? -54.845 -33.773 40.627 1.00 42.41 404 GLU A N 1
ATOM 3254 C CA . GLU A 1 404 ? -54.860 -34.577 39.404 1.00 42.41 404 GLU A CA 1
ATOM 3255 C C . GLU A 1 404 ? -53.806 -34.022 38.446 1.00 42.41 404 GLU A C 1
ATOM 3257 O O . GLU A 1 404 ? -53.776 -32.835 38.124 1.00 42.41 404 GLU A O 1
ATOM 3262 N N . LEU A 1 405 ? -52.899 -34.933 38.101 1.00 41.06 405 LEU A N 1
ATOM 3263 C CA . LEU A 1 405 ? -51.744 -34.804 37.232 1.00 41.06 405 LEU A CA 1
ATOM 3264 C C . LEU A 1 405 ? -52.134 -34.598 35.762 1.00 41.06 405 LEU A C 1
ATOM 3266 O O . LEU A 1 405 ? -53.084 -35.203 35.269 1.00 41.06 405 LEU A O 1
ATOM 3270 N N . ASP A 1 406 ? -51.272 -33.833 35.096 1.00 39.12 406 ASP A N 1
ATOM 3271 C CA . ASP A 1 406 ? -50.627 -34.078 33.803 1.00 39.12 406 ASP A CA 1
ATOM 3272 C C . ASP A 1 406 ? -51.439 -34.642 32.635 1.00 39.12 406 ASP A C 1
ATOM 3274 O O . ASP A 1 406 ? -51.893 -35.787 32.632 1.00 39.12 406 ASP A O 1
ATOM 3278 N N . LYS A 1 407 ? -51.404 -33.874 31.542 1.00 38.62 407 LYS A N 1
ATOM 3279 C CA . LYS A 1 407 ? -51.070 -34.392 30.211 1.00 38.62 407 LYS A CA 1
ATOM 3280 C C . LYS A 1 407 ? -50.442 -33.285 29.366 1.00 38.62 407 LYS A C 1
ATOM 3282 O O . LYS A 1 407 ? -51.134 -32.412 28.848 1.00 38.62 407 LYS A O 1
ATOM 3287 N N . GLU A 1 408 ? -49.119 -33.350 29.260 1.00 38.69 408 GLU A N 1
ATOM 3288 C CA . GLU A 1 408 ? -48.381 -32.900 28.084 1.00 38.69 408 GLU A CA 1
ATOM 3289 C C . GLU A 1 408 ? -48.829 -33.739 26.879 1.00 38.69 408 GLU A C 1
ATOM 3291 O O . GLU A 1 408 ? -48.895 -34.967 26.962 1.00 38.69 408 GLU A O 1
ATOM 3296 N N . GLU A 1 409 ? -49.120 -33.084 25.759 1.00 40.97 409 GLU A N 1
ATOM 3297 C CA . GLU A 1 409 ? -49.034 -33.709 24.444 1.00 40.97 409 GLU A CA 1
ATOM 3298 C C . GLU A 1 409 ? -48.435 -32.693 23.468 1.00 40.97 409 GLU A C 1
ATOM 3300 O O . GLU A 1 409 ? -48.960 -31.595 23.262 1.00 40.97 409 GLU A O 1
ATOM 3305 N N . ASP A 1 410 ? -47.282 -33.091 22.936 1.00 42.53 410 ASP A N 1
ATOM 3306 C CA . ASP A 1 410 ? -46.526 -32.481 21.854 1.00 42.53 410 ASP A CA 1
ATOM 3307 C C . ASP A 1 410 ? -47.407 -32.119 20.656 1.00 42.53 410 ASP A C 1
ATOM 3309 O O . ASP A 1 410 ? -48.240 -32.912 20.215 1.00 42.53 410 ASP A O 1
ATOM 3313 N N . THR A 1 411 ? -47.135 -30.975 20.028 1.00 40.03 411 THR A N 1
ATOM 3314 C CA . THR A 1 411 ? -47.372 -30.831 18.587 1.00 40.03 411 THR A CA 1
ATOM 3315 C C . THR A 1 411 ? -46.284 -29.984 17.937 1.00 40.03 411 THR A C 1
ATOM 3317 O O . THR A 1 411 ? -46.178 -28.776 18.137 1.00 40.03 411 THR A O 1
ATOM 3320 N N . ASP A 1 412 ? -45.480 -30.681 17.135 1.00 41.88 412 ASP A N 1
ATOM 3321 C CA . ASP A 1 412 ? -44.710 -30.166 16.012 1.00 41.88 412 ASP A CA 1
ATOM 3322 C C . ASP A 1 412 ? -45.551 -29.230 15.133 1.00 41.88 412 ASP A C 1
ATOM 3324 O O . ASP A 1 412 ? -46.597 -29.642 14.632 1.00 41.88 412 ASP A O 1
ATOM 3328 N N . GLU A 1 413 ? -45.041 -28.041 14.795 1.00 39.00 413 GLU A N 1
ATOM 3329 C CA . GLU A 1 413 ? -45.411 -27.410 13.526 1.00 39.00 413 GLU A CA 1
ATOM 3330 C C . GLU A 1 413 ? -44.323 -26.476 12.964 1.00 39.00 413 GLU A C 1
ATOM 3332 O O . GLU A 1 413 ? -44.106 -25.350 13.398 1.00 39.00 413 GLU A O 1
ATOM 3337 N N . LYS A 1 414 ? -43.619 -27.024 11.968 1.00 34.72 414 LYS A N 1
ATOM 3338 C CA . LYS A 1 414 ? -43.269 -26.427 10.668 1.00 34.72 414 LYS A CA 1
ATOM 3339 C C . LYS A 1 414 ? -42.987 -24.916 10.565 1.00 34.72 414 LYS A C 1
ATOM 3341 O O . LYS A 1 414 ? -43.870 -24.070 10.615 1.00 34.72 414 LYS A O 1
ATOM 3346 N N . SER A 1 415 ? -41.758 -24.652 10.113 1.00 41.53 415 SER A N 1
ATOM 3347 C CA . SER A 1 415 ? -41.393 -23.564 9.191 1.00 41.53 415 SER A CA 1
ATOM 3348 C C . SER A 1 415 ? -42.348 -23.474 7.981 1.00 41.53 415 SER A C 1
ATOM 3350 O O . SER A 1 415 ? -42.856 -24.500 7.513 1.00 41.53 415 SER A O 1
ATOM 3352 N N . PRO A 1 416 ? -42.522 -22.269 7.412 1.00 51.03 416 PRO A N 1
ATOM 3353 C CA . PRO A 1 416 ? -41.851 -22.046 6.135 1.00 51.03 416 PRO A CA 1
ATOM 3354 C C . PRO A 1 416 ? -41.147 -20.690 6.008 1.00 51.03 416 PRO A C 1
ATOM 3356 O O . PRO A 1 416 ? -41.491 -19.690 6.632 1.00 51.03 416 PRO A O 1
ATOM 3359 N N . GLU A 1 417 ? -40.130 -20.742 5.154 1.00 40.09 417 GLU A N 1
ATOM 3360 C CA . GLU A 1 417 ? -39.449 -19.662 4.452 1.00 40.09 417 GLU A CA 1
ATOM 3361 C C . GLU A 1 417 ? -40.406 -18.583 3.927 1.00 40.09 417 GLU A C 1
ATOM 3363 O O . GLU A 1 417 ? -41.451 -18.909 3.370 1.00 40.09 417 GLU A O 1
ATOM 3368 N N . GLU A 1 418 ? -39.966 -17.322 3.933 1.00 37.69 418 GLU A N 1
ATOM 3369 C CA . GLU A 1 418 ? -40.285 -16.435 2.816 1.00 37.69 418 GLU A CA 1
ATOM 3370 C C . GLU A 1 418 ? -39.157 -15.432 2.545 1.00 37.69 418 GLU A C 1
ATOM 3372 O O . GLU A 1 418 ? -38.673 -14.707 3.415 1.00 37.69 418 GLU A O 1
ATOM 3377 N N . ASN A 1 419 ? -38.713 -15.482 1.290 1.00 38.03 419 ASN A N 1
ATOM 3378 C CA . ASN A 1 419 ? -37.798 -14.570 0.628 1.00 38.03 419 ASN A CA 1
ATOM 3379 C C . ASN A 1 419 ? -38.422 -13.179 0.506 1.00 38.03 419 ASN A C 1
ATOM 3381 O O . ASN A 1 419 ? -39.572 -13.084 0.101 1.00 38.03 419 ASN A O 1
ATOM 3385 N N . GLU A 1 420 ? -37.614 -12.122 0.601 1.00 37.78 420 GLU A N 1
ATOM 3386 C CA . GLU A 1 420 ? -37.813 -10.974 -0.286 1.00 37.78 420 GLU A CA 1
ATOM 3387 C C . GLU A 1 420 ? -36.481 -10.293 -0.629 1.00 37.78 420 GLU A C 1
ATOM 3389 O O . GLU A 1 420 ? -35.868 -9.553 0.139 1.00 37.78 420 GLU A O 1
ATOM 3394 N N . SER A 1 421 ? -36.021 -10.599 -1.840 1.00 35.97 421 SER A N 1
ATOM 3395 C CA . SER A 1 421 ? -34.988 -9.890 -2.578 1.00 35.97 421 SER A CA 1
ATOM 3396 C C . SER A 1 421 ? -35.564 -8.593 -3.150 1.00 35.97 421 SER A C 1
ATOM 3398 O O . SER A 1 421 ? -36.431 -8.647 -4.022 1.00 35.97 421 SER A O 1
ATOM 3400 N N . VAL A 1 422 ? -35.039 -7.437 -2.744 1.00 42.38 422 VAL A N 1
ATOM 3401 C CA . VAL A 1 422 ? -35.361 -6.151 -3.381 1.00 42.38 422 VAL A CA 1
ATOM 3402 C C . VAL A 1 422 ? -34.138 -5.631 -4.137 1.00 42.38 422 VAL A C 1
ATOM 3404 O O . VAL A 1 422 ? -33.164 -5.162 -3.550 1.00 42.38 422 VAL A O 1
ATOM 3407 N N . GLN A 1 423 ? -34.200 -5.722 -5.468 1.00 40.62 423 GLN A N 1
ATOM 3408 C CA . GLN A 1 423 ? -33.383 -4.932 -6.392 1.00 40.62 423 GLN A CA 1
ATOM 3409 C C . GLN A 1 423 ? -33.895 -3.483 -6.442 1.00 40.62 423 GLN A C 1
ATOM 3411 O O . GLN A 1 423 ? -35.108 -3.281 -6.494 1.00 40.62 423 GLN A O 1
ATOM 3416 N N . PRO A 1 424 ? -33.016 -2.480 -6.596 1.00 49.84 424 PRO A N 1
ATOM 3417 C CA . PRO A 1 424 ? -33.403 -1.195 -7.154 1.00 49.84 424 PRO A CA 1
ATOM 3418 C C . PRO A 1 424 ? -33.008 -1.105 -8.637 1.00 49.84 424 PRO A C 1
ATOM 3420 O O . PRO A 1 424 ? -31.848 -0.907 -8.997 1.00 49.84 424 PRO A O 1
ATOM 3423 N N . THR A 1 425 ? -34.007 -1.219 -9.509 1.00 38.97 425 THR A N 1
ATOM 3424 C CA . THR A 1 425 ? -34.005 -0.670 -10.873 1.00 38.97 425 THR A CA 1
ATOM 3425 C C . THR A 1 425 ? -34.227 0.843 -10.820 1.00 38.97 425 THR A C 1
ATOM 3427 O O . THR A 1 425 ? -35.214 1.281 -10.234 1.00 38.97 425 THR A O 1
ATOM 3430 N N . GLY A 1 426 ? -33.378 1.647 -11.472 1.00 36.09 426 GLY A N 1
ATOM 3431 C CA . GLY A 1 426 ? -33.673 3.075 -11.643 1.00 36.09 426 GLY A CA 1
ATOM 3432 C C . GLY A 1 426 ? -32.561 3.938 -12.245 1.00 36.09 426 GLY A C 1
ATOM 3433 O O . GLY A 1 426 ? -31.877 4.667 -11.539 1.00 36.09 426 GLY A O 1
ATOM 3434 N N . THR A 1 427 ? -32.410 3.914 -13.566 1.00 38.38 427 THR A N 1
ATOM 3435 C CA . THR A 1 427 ? -31.918 5.031 -14.412 1.00 38.38 427 THR A CA 1
ATOM 3436 C C . THR A 1 427 ? -32.491 4.754 -15.816 1.00 38.38 427 THR A C 1
ATOM 3438 O O . THR A 1 427 ? -32.619 3.567 -16.130 1.00 38.38 427 THR A O 1
ATOM 3441 N N . PRO A 1 428 ? -32.856 5.730 -16.680 1.00 45.66 428 PRO A N 1
ATOM 3442 C CA . PRO A 1 428 ? -32.386 7.117 -16.724 1.00 45.66 428 PRO A CA 1
ATOM 3443 C C . PRO A 1 428 ? -33.469 8.190 -16.959 1.00 45.66 428 PRO A C 1
ATOM 3445 O O . PRO A 1 428 ? -34.486 7.948 -17.601 1.00 45.66 428 PRO A O 1
ATOM 3448 N N . GLU A 1 429 ? -33.181 9.430 -16.561 1.00 40.47 429 GLU A N 1
ATOM 3449 C CA . GLU A 1 429 ? -33.856 10.600 -17.130 1.00 40.47 429 GLU A CA 1
ATOM 3450 C C . GLU A 1 429 ? -32.807 11.538 -17.740 1.00 40.47 429 GLU A C 1
ATOM 3452 O O . GLU A 1 429 ? -32.090 12.267 -17.058 1.00 40.47 429 GLU A O 1
ATOM 3457 N N . GLN A 1 430 ? -32.683 11.457 -19.066 1.00 42.09 430 GLN A N 1
ATOM 3458 C CA . GLN A 1 430 ? -32.145 12.530 -19.891 1.00 42.09 430 GLN A CA 1
ATOM 3459 C C . GLN A 1 430 ? -33.223 13.605 -20.038 1.00 42.09 430 GLN A C 1
ATOM 3461 O O . GLN A 1 430 ? -34.324 13.306 -20.500 1.00 42.09 430 GLN A O 1
ATOM 3466 N N . LYS A 1 431 ? -32.861 14.870 -19.816 1.00 42.00 431 LYS A N 1
ATOM 3467 C CA . LYS A 1 431 ? -33.382 15.971 -20.631 1.00 42.00 431 LYS A CA 1
ATOM 3468 C C . LYS A 1 431 ? -32.321 17.057 -20.851 1.00 42.00 431 LYS A C 1
ATOM 3470 O O . LYS A 1 431 ? -31.411 17.186 -20.036 1.00 42.00 431 LYS A O 1
ATOM 3475 N N . PRO A 1 432 ? -32.407 17.781 -21.981 1.00 54.69 432 PRO A N 1
ATOM 3476 C CA . PRO A 1 432 ? -31.328 18.586 -22.536 1.00 54.69 432 PRO A CA 1
ATOM 3477 C C . PRO A 1 432 ? -31.434 20.068 -22.146 1.00 54.69 432 PRO A C 1
ATOM 3479 O O . PRO A 1 432 ? -32.463 20.514 -21.643 1.00 54.69 432 PRO A O 1
ATOM 3482 N N . SER A 1 433 ? -30.403 20.818 -22.548 1.00 39.25 433 SER A N 1
ATOM 3483 C CA . SER A 1 433 ? -30.447 22.142 -23.198 1.00 39.25 433 SER A CA 1
ATOM 3484 C C . SER A 1 433 ? -29.611 23.245 -22.535 1.00 39.25 433 SER A C 1
ATOM 3486 O O . SER A 1 433 ? -29.731 23.503 -21.345 1.00 39.25 433 SER A O 1
ATOM 3488 N N . ASN A 1 434 ? -28.833 23.893 -23.413 1.00 47.06 434 ASN A N 1
ATOM 3489 C CA . ASN A 1 434 ? -28.425 25.302 -23.450 1.00 47.06 434 ASN A CA 1
ATOM 3490 C C . ASN A 1 434 ? -27.535 25.827 -22.310 1.00 47.06 434 ASN A C 1
ATOM 3492 O O . ASN A 1 434 ? -28.029 26.156 -21.239 1.00 47.06 434 ASN A O 1
ATOM 3496 N N . GLU A 1 435 ? -26.235 25.993 -22.567 1.00 45.66 435 GLU A N 1
ATOM 3497 C CA . GLU A 1 435 ? -25.571 27.186 -23.138 1.00 45.66 435 GLU A CA 1
ATOM 3498 C C . GLU A 1 435 ? -24.138 26.842 -23.569 1.00 45.66 435 GLU A C 1
ATOM 3500 O O . GLU A 1 435 ? -23.541 25.930 -22.948 1.00 45.66 435 GLU A O 1
#

Foldseek 3Di:
DDPDDDDDPVVVVVVVVVVVVVVVVVVVVVVVVVVVVVVVVVVVVVVVVVVVVVVVLVVVVVVLVVVLVVLVVVLVVLVVVLVVLVVVLVVCVVPPDDPVNVVSVVVNVVSVVVNVVSVVVSVVSVVVVVVSVVVVVVVVVVVVVVVVVVVVVVVVVVVQVLLVLLLVLLLLLLLLLLLLLLLLLPLLLVVLVVLQQDAPPPDSDSVVLSVLLVVLLQVLLVVLLVVCVVDCPPASDLVVSLVLLVLVLVLLVCSLPDRHSVVSSVSSNSSSNSNSVSVNNNLVSLCPRDPVCSVVSNVVSVVSNVVSSVVSNVVLVVVCVVVVHSSSSSVSSNVSSVVSSVSSVVSVVVSVVVVVVVVVVVVVVVVVVVVVPPDPPPPPPPCPPPVVVVVPPPPDDDDDDDDDDDDDDDDDDDDDDDDDDDDDDDDDDDDDDDD

Secondary structure (DSSP, 8-state):
--------HHHHHHHHHHHHHHHHHHHHHHHHHHHHHHHHHHHHHHHHHHHHHHHHHHHHHHHHHHHHHHHHHHHHHHHHHHHHHHHHHHHHTTSTT-HHHHHHHHHHHHHHHHHHHHHHHHHHHHHHHHHHHHHHHHHHHHHHHHHHHHHHHHHHHHHHHHHHHHHHHHHHHHHHHHHHHHHHHHHHHHHHHHTT--BTTTB--HHHHHHHHHHHHHHHHHHHHHHHHH--TTTT-HHHHHHHHHHHHHHHHHHHH---HHHHHHHHHHHHHHHHHHHHHHHHHHHTS-TTTHHHHHHHHHHHHHHHHHHHHHHHHHHHHHHT-THHHHHHHHHHHHHHHHHHHHHHHHHHHHHHHHHHHHHHHHHHHHHHT------------GGGTTTSSSSS---------------------------------------

Organism: Entamoeba histolytica (NCBI:txid5759)